Protein AF-A0AAD2FFK3-F1 (afdb_monomer_lite)

pLDDT: mean 84.32, std 14.43, range [41.66, 98.62]

Secondary structure (DSSP, 8-state):
--SSSHHHHHHHHHHHHHHHHHHHHHH-----------SS-EEEEEE--TT-TT-HHHHHHHHHHHHHSSTT-THHHHTTTEE----SSS--TTHHHHHHHHTTT-HHHHHHHHHHHHHHHHH-SSEEEEEEGGGG--STT-SS-SHHHHHHHHHHTT--GGGEEEEEEE-SS-HHHHHHHHHHH-TTS-HHHHHHHHHS-SS-TTHHHHHHHHHHHTT-HHHHHHHHHTTT-EEEEEEHHHHHHTT--HHHIIIIIIS---EETTEETTS---PPP------GGGTS-HHHHHHHHHHHHHHHHHHHHHHHHHHHHTSEEEET-SSTTTT--GGGHHHHHHHHT-HHHHHHHHHTTS-GGGGT-PPPTTPPPHHHHHT--S----TTSTTHHHHHHIIIIIHHHHHHHHHHHHHHHHHHHHHHHHHHHHHHHHHHHHHHHHHHHHHHHHHHHH--

Sequence (456 aa):
MTLLHHSRTSLACLLFLAVLIAVQIQTGVAEYSEAVQFDSKELIFFAGPHQADNSGVSDFFHHWIASGWRKGHPNLLALRYWRWPTPEDDYYGAEVFGELMKQHNNATLNKDIIVSIQNFWAEAENGVVIGSELFDQVGHNARYDALTPMNKIVSTLQQDDENVTVILNYRTPRIEQWMSIWNANDPNSTYTEFMCKSYHNPEDPDLKKVRISQLSASMNGLNAAYEFLRRGWNVKLIDLEGVHQTDRDVTHVIGCDILKGECEDGYIARHDKFRTPDEEVPDIGNDVGEDEARKVEELFRFRDCGYEELMKPFLESGQMEVMYKYSIWADCEPGRSEIYKNLANADETVYTALLSQVDCNSVGIEVHDGIITMDEALTMTGNINHNERKGGMLEGLFNNIVVPLVFMGAIAYAAFYLYKKRQNRALNSRAVAGRRSDLQAAAGSIQQTAMSRQMT

Organism: NCBI:txid2856

Radius of gyration: 34.22 Å; chains: 1; bounding box: 91×99×123 Å

Structure (mmCIF, N/CA/C/O backbone):
data_AF-A0AAD2FFK3-F1
#
_entry.id   AF-A0AAD2FFK3-F1
#
loop_
_atom_site.group_PDB
_atom_site.id
_atom_site.type_symbol
_atom_site.label_atom_id
_atom_site.label_alt_id
_atom_site.label_comp_id
_atom_site.label_asym_id
_atom_site.label_entity_id
_atom_site.label_seq_id
_atom_site.pdbx_PDB_ins_code
_atom_site.Cartn_x
_atom_site.Cartn_y
_atom_site.Cartn_z
_atom_site.occupancy
_atom_site.B_iso_or_equiv
_atom_site.auth_seq_id
_atom_site.auth_comp_id
_atom_site.auth_asym_id
_atom_site.auth_atom_id
_atom_site.pdbx_PDB_model_num
ATOM 1 N N . MET A 1 1 ? -59.441 -60.819 23.189 1.00 51.41 1 MET A N 1
ATOM 2 C CA . MET A 1 1 ? -58.235 -60.611 24.026 1.00 51.41 1 MET A CA 1
ATOM 3 C C . MET A 1 1 ? -57.061 -59.974 23.259 1.00 51.41 1 MET A C 1
ATOM 5 O O . MET A 1 1 ? -55.960 -59.925 23.781 1.00 51.41 1 MET A O 1
ATOM 9 N N . THR A 1 2 ? -57.288 -59.420 22.060 1.00 49.31 2 THR A N 1
ATOM 10 C CA . THR A 1 2 ? -56.251 -58.892 21.144 1.00 49.31 2 THR A CA 1
ATOM 11 C C . THR A 1 2 ? -56.293 -57.368 20.946 1.00 49.31 2 THR A C 1
ATOM 13 O O . THR A 1 2 ? -55.415 -56.815 20.300 1.00 49.31 2 THR A O 1
ATOM 16 N N . LEU A 1 3 ? -57.259 -56.662 21.545 1.00 44.81 3 LEU A N 1
ATOM 17 C CA . LEU A 1 3 ? -57.422 -55.202 21.406 1.00 44.81 3 LEU A CA 1
ATOM 18 C C . LEU A 1 3 ? -56.679 -54.369 22.469 1.00 44.81 3 LEU A C 1
ATOM 20 O O . LEU A 1 3 ? -56.626 -53.150 22.365 1.00 44.81 3 LEU A O 1
ATOM 24 N N . LEU A 1 4 ? -56.063 -55.007 23.469 1.00 46.75 4 LEU A N 1
ATOM 25 C CA . LEU A 1 4 ? -55.340 -54.318 24.550 1.00 46.75 4 LEU A CA 1
ATOM 26 C C . LEU A 1 4 ? -53.832 -54.147 24.291 1.00 46.75 4 LEU A C 1
ATOM 28 O O . LEU A 1 4 ? -53.170 -53.433 25.042 1.00 46.75 4 LEU A O 1
ATOM 32 N N . HIS A 1 5 ? -53.283 -54.742 23.223 1.00 50.38 5 HIS A N 1
ATOM 33 C CA . HIS A 1 5 ? -51.847 -54.645 22.926 1.00 50.38 5 HIS A CA 1
ATOM 34 C C . HIS A 1 5 ? -51.448 -53.451 22.045 1.00 50.38 5 HIS A C 1
ATOM 36 O O . HIS A 1 5 ? -50.311 -53.003 22.153 1.00 50.38 5 HIS A O 1
ATOM 42 N N . HIS A 1 6 ? -52.359 -52.867 21.255 1.00 51.16 6 HIS A N 1
ATOM 43 C CA . HIS A 1 6 ? -52.052 -51.680 20.436 1.00 51.16 6 HIS A CA 1
ATOM 44 C C . HIS A 1 6 ? -52.066 -50.353 21.209 1.00 51.16 6 HIS A C 1
ATOM 46 O O . HIS A 1 6 ? -51.388 -49.404 20.824 1.00 51.16 6 HIS A O 1
ATOM 52 N N . SER A 1 7 ? -52.776 -50.285 22.338 1.00 52.28 7 SER A N 1
ATOM 53 C CA . SER A 1 7 ? -52.830 -49.069 23.161 1.00 52.28 7 SER A CA 1
ATOM 54 C C . SER A 1 7 ? -51.499 -48.778 23.872 1.00 52.28 7 SER A C 1
ATOM 56 O O . SER A 1 7 ? -51.115 -47.618 24.015 1.00 52.28 7 SER A O 1
ATOM 58 N N . ARG A 1 8 ? -50.753 -49.817 24.272 1.00 53.72 8 ARG A N 1
ATOM 59 C CA . ARG A 1 8 ? -49.499 -49.649 25.026 1.00 53.72 8 ARG A CA 1
ATOM 60 C C . ARG A 1 8 ? -48.316 -49.221 24.157 1.00 53.72 8 ARG A C 1
ATOM 62 O O . ARG A 1 8 ? -47.472 -48.467 24.628 1.00 53.72 8 ARG A O 1
ATOM 69 N N . THR A 1 9 ? -48.278 -49.631 22.891 1.00 61.22 9 THR A N 1
ATOM 70 C CA . THR A 1 9 ? -47.238 -49.206 21.940 1.00 61.22 9 THR A CA 1
ATOM 71 C C . THR A 1 9 ? -47.413 -47.751 21.502 1.00 61.22 9 THR A C 1
ATOM 73 O O . THR A 1 9 ? -46.427 -47.033 21.371 1.00 61.22 9 THR A O 1
ATOM 76 N N . SER A 1 10 ? -48.655 -47.274 21.361 1.00 68.38 10 SER A N 1
ATOM 77 C CA . SER A 1 10 ? -48.921 -45.885 20.958 1.00 68.38 10 SER A CA 1
ATOM 78 C C . SER A 1 10 ? -48.515 -44.864 22.027 1.00 68.38 10 SER A C 1
ATOM 80 O O . SER A 1 10 ? -48.009 -43.796 21.692 1.00 68.38 10 SER A O 1
ATOM 82 N N . LEU A 1 11 ? -48.708 -45.188 23.310 1.00 75.00 11 LEU A N 1
ATOM 83 C CA . LEU A 1 11 ? -48.339 -44.292 24.410 1.00 75.00 11 LEU A CA 1
ATOM 84 C C . LEU A 1 11 ? -46.815 -44.207 24.590 1.00 75.00 11 LEU A C 1
ATOM 86 O O . LEU A 1 11 ? -46.287 -43.132 24.856 1.00 75.00 11 LEU A O 1
ATOM 90 N N . ALA A 1 12 ? -46.106 -45.324 24.394 1.00 75.75 12 ALA A N 1
ATOM 91 C CA . ALA A 1 12 ? -44.648 -45.365 24.460 1.00 75.75 12 ALA A CA 1
ATOM 92 C C . ALA A 1 12 ? -43.997 -44.529 23.344 1.00 75.75 12 ALA A C 1
ATOM 94 O O . ALA A 1 12 ? -43.064 -43.782 23.620 1.00 75.75 12 ALA A O 1
ATOM 95 N N . CYS A 1 13 ? -44.528 -44.576 22.114 1.00 77.81 13 CYS A N 1
ATOM 96 C CA . CYS A 1 13 ? -44.062 -43.714 21.021 1.00 77.81 13 CYS A CA 1
ATOM 97 C C . CYS A 1 13 ? -44.307 -42.225 21.295 1.00 77.81 13 CYS A C 1
ATOM 99 O O . CYS A 1 13 ? -43.422 -41.417 21.036 1.00 77.81 13 CYS A O 1
ATOM 101 N N . LEU A 1 14 ? -45.471 -41.856 21.842 1.00 81.88 14 LEU A N 1
ATOM 102 C CA . LEU A 1 14 ? -45.773 -40.460 22.181 1.00 81.88 14 LEU A CA 1
ATOM 103 C C . LEU A 1 14 ? -44.877 -39.930 23.305 1.00 81.88 14 LEU A C 1
ATOM 105 O O . LEU A 1 14 ? -44.404 -38.802 23.220 1.00 81.88 14 LEU A O 1
ATOM 109 N N . LEU A 1 15 ? -44.596 -40.748 24.324 1.00 82.31 15 LEU A N 1
ATOM 110 C CA . LEU A 1 15 ? -43.652 -40.401 25.388 1.00 82.31 15 LEU A CA 1
ATOM 111 C C . LEU A 1 15 ? -42.222 -40.271 24.859 1.00 82.31 15 LEU A C 1
ATOM 113 O O . LEU A 1 15 ? -41.530 -39.330 25.228 1.00 82.31 15 LEU A O 1
ATOM 117 N N . PHE A 1 16 ? -41.788 -41.162 23.967 1.00 81.56 16 PHE A N 1
ATOM 118 C CA . PHE A 1 16 ? -40.453 -41.088 23.374 1.00 81.56 16 PHE A CA 1
ATOM 119 C C . PHE A 1 16 ? -40.296 -39.861 22.466 1.00 81.56 16 PHE A C 1
ATOM 121 O O . PHE A 1 16 ? -39.276 -39.181 22.525 1.00 81.56 16 PHE A O 1
ATOM 128 N N . LEU A 1 17 ? -41.329 -39.523 21.686 1.00 83.00 17 LEU A N 1
ATOM 129 C CA . LEU A 1 17 ? -41.355 -38.311 20.866 1.00 83.00 17 LEU A CA 1
ATOM 130 C C . LEU A 1 17 ? -41.379 -37.045 21.734 1.00 83.00 17 LEU A C 1
ATOM 132 O O . LEU A 1 17 ? -40.650 -36.104 21.452 1.00 83.00 17 LEU A O 1
ATOM 136 N N . ALA A 1 18 ? -42.156 -37.030 22.820 1.00 83.31 18 ALA A N 1
ATOM 137 C CA . ALA A 1 18 ? -42.183 -35.913 23.762 1.00 83.31 18 ALA A CA 1
ATOM 138 C C . ALA A 1 18 ? -40.841 -35.734 24.487 1.00 83.31 18 ALA A C 1
ATOM 140 O O . ALA A 1 18 ? -40.410 -34.603 24.686 1.00 83.31 18 ALA A O 1
ATOM 141 N N . VAL A 1 19 ? -40.154 -36.828 24.834 1.00 83.19 19 VAL A N 1
ATOM 142 C CA . VAL A 1 19 ? -38.797 -36.786 25.398 1.00 83.19 19 VAL A CA 1
ATOM 143 C C . VAL A 1 19 ? -37.792 -36.299 24.357 1.00 83.19 19 VAL A C 1
ATOM 145 O O . VAL A 1 19 ? -36.965 -35.468 24.695 1.00 83.19 19 VAL A O 1
ATOM 148 N N . LEU A 1 20 ? -37.879 -36.725 23.094 1.00 78.81 20 LEU A N 1
ATOM 149 C CA . LEU A 1 20 ? -37.016 -36.213 22.021 1.00 78.81 20 LEU A CA 1
ATOM 150 C C . LEU A 1 20 ? -37.239 -34.721 21.754 1.00 78.81 20 LEU A C 1
ATOM 152 O O . LEU A 1 20 ? -36.269 -33.994 21.585 1.00 78.81 20 LEU A O 1
ATOM 156 N N . ILE A 1 21 ? -38.491 -34.256 21.769 1.00 78.12 21 ILE A N 1
ATOM 157 C CA . ILE A 1 21 ? -38.830 -32.834 21.632 1.00 78.12 21 ILE A CA 1
ATOM 158 C C . ILE A 1 21 ? -38.333 -32.052 22.853 1.00 78.12 21 ILE A C 1
ATOM 160 O O . ILE A 1 21 ? -37.732 -31.000 22.691 1.00 78.12 21 ILE A O 1
ATOM 164 N N . ALA A 1 22 ? -38.517 -32.564 24.073 1.00 75.06 22 ALA A N 1
ATOM 165 C CA . ALA A 1 22 ? -38.017 -31.918 25.286 1.00 75.06 22 ALA A CA 1
ATOM 166 C C . ALA A 1 22 ? -36.481 -31.882 25.331 1.00 75.06 22 ALA A C 1
ATOM 168 O O . ALA A 1 22 ? -35.915 -30.865 25.718 1.00 75.06 22 ALA A O 1
ATOM 169 N N . VAL A 1 23 ? -35.816 -32.949 24.875 1.00 72.31 23 VAL A N 1
ATOM 170 C CA . VAL A 1 23 ? -34.359 -32.996 24.718 1.00 72.31 23 VAL A CA 1
ATOM 171 C C . VAL A 1 23 ? -33.926 -32.016 23.637 1.00 72.31 23 VAL A C 1
ATOM 173 O O . VAL A 1 23 ? -33.025 -31.251 23.916 1.00 72.31 23 VAL A O 1
ATOM 176 N N . GLN A 1 24 ? -34.594 -31.921 22.482 1.00 68.50 24 GLN A N 1
ATOM 177 C CA . GLN A 1 24 ? -34.283 -30.896 21.474 1.00 68.50 24 GLN A CA 1
ATOM 178 C C . GLN A 1 24 ? -34.552 -29.465 21.954 1.00 68.50 24 GLN A C 1
ATOM 180 O O . GLN A 1 24 ? -33.840 -28.558 21.546 1.00 68.50 24 GLN A O 1
ATOM 185 N N . ILE A 1 25 ? -35.531 -29.244 22.834 1.00 66.19 25 ILE A N 1
ATOM 186 C CA . ILE A 1 25 ? -35.799 -27.928 23.437 1.00 66.19 25 ILE A CA 1
ATOM 187 C C . ILE A 1 25 ? -34.757 -27.598 24.520 1.00 66.19 25 ILE A C 1
ATOM 189 O O . ILE A 1 25 ? -34.387 -26.440 24.666 1.00 66.19 25 ILE A O 1
ATOM 193 N N . GLN A 1 26 ? -34.245 -28.593 25.254 1.00 58.91 26 GLN A N 1
ATOM 194 C CA . GLN A 1 26 ? -33.172 -28.410 26.244 1.00 58.91 26 GLN A CA 1
ATOM 195 C C . GLN A 1 26 ? -31.767 -28.383 25.624 1.00 58.91 26 GLN A C 1
ATOM 197 O O . GLN A 1 26 ? -30.882 -27.738 26.177 1.00 58.91 26 GLN A O 1
ATOM 202 N N . THR A 1 27 ? -31.557 -29.054 24.488 1.00 52.81 27 THR A N 1
ATOM 203 C CA . THR A 1 27 ? -30.334 -28.983 23.673 1.00 52.81 27 THR A CA 1
ATOM 204 C C . THR A 1 27 ? -30.413 -27.913 22.595 1.00 52.81 27 THR A C 1
ATOM 206 O O . THR A 1 27 ? -29.405 -27.639 21.955 1.00 52.81 27 THR A O 1
ATOM 209 N N . GLY A 1 28 ? -31.558 -27.240 22.451 1.00 46.94 28 GLY A N 1
ATOM 210 C CA . GLY A 1 28 ? -31.640 -25.840 22.043 1.00 46.94 28 GLY A CA 1
ATOM 211 C C . GLY A 1 28 ? -31.012 -24.980 23.134 1.00 46.94 28 GLY A C 1
ATOM 212 O O . GLY A 1 28 ? -31.640 -24.078 23.682 1.00 46.94 28 GLY A O 1
ATOM 213 N N . VAL A 1 29 ? -29.782 -25.344 23.503 1.00 49.53 29 VAL A N 1
ATOM 214 C CA . VAL A 1 29 ? -28.829 -24.513 24.198 1.00 49.53 29 VAL A CA 1
ATOM 215 C C . VAL A 1 29 ? -28.846 -23.257 23.358 1.00 49.53 29 VAL A C 1
ATOM 217 O O . VAL A 1 29 ? -28.442 -23.286 22.198 1.00 49.53 29 VAL A O 1
ATOM 220 N N . ALA A 1 30 ? -29.432 -22.191 23.900 1.00 48.09 30 ALA A N 1
ATOM 221 C CA . ALA A 1 30 ? -29.083 -20.866 23.450 1.00 48.09 30 ALA A CA 1
ATOM 222 C C . ALA A 1 30 ? -27.561 -20.892 23.444 1.00 48.09 30 ALA A C 1
ATOM 224 O O . ALA A 1 30 ? -26.966 -21.040 24.514 1.00 48.09 30 ALA A O 1
ATOM 225 N N . GLU A 1 31 ? -26.959 -20.922 22.255 1.00 50.81 31 GLU A N 1
ATOM 226 C CA . GLU A 1 31 ? -25.550 -20.639 22.091 1.00 50.81 31 GLU A CA 1
ATOM 227 C C . GLU A 1 31 ? -25.400 -19.271 22.734 1.00 50.81 31 GLU A C 1
ATOM 229 O O . GLU A 1 31 ? -25.742 -18.233 22.168 1.00 50.81 31 GLU A O 1
ATOM 234 N N . TYR A 1 32 ? -25.033 -19.289 24.012 1.00 47.50 32 TYR A N 1
ATOM 235 C CA . TYR A 1 32 ? -24.534 -18.132 24.697 1.00 47.50 32 TYR A CA 1
ATOM 236 C C . TYR A 1 32 ? -23.226 -17.889 23.976 1.00 47.50 32 TYR A C 1
ATOM 238 O O . TYR A 1 32 ? -22.202 -18.453 24.349 1.00 47.50 32 TYR A O 1
ATOM 246 N N . SER A 1 33 ? -23.309 -17.133 22.879 1.00 57.69 33 SER A N 1
ATOM 247 C CA . SER A 1 33 ? -22.176 -16.437 22.303 1.00 57.69 33 SER A CA 1
ATOM 248 C C . SER A 1 33 ? -21.477 -15.822 23.498 1.00 57.69 33 SER A C 1
ATOM 250 O O . SER A 1 33 ? -22.036 -14.922 24.136 1.00 57.69 33 SER A O 1
ATOM 252 N N . GLU A 1 34 ? -20.323 -16.374 23.873 1.00 64.94 34 GLU A N 1
ATOM 253 C CA . GLU A 1 34 ? -19.489 -15.759 24.891 1.00 64.94 34 GLU A CA 1
ATOM 254 C C . GLU A 1 34 ? -19.339 -14.300 24.472 1.00 64.94 34 GLU A C 1
ATOM 256 O O . GLU A 1 34 ? -19.076 -14.001 23.303 1.00 64.94 34 GLU A O 1
ATOM 261 N N . ALA A 1 35 ? -19.671 -13.386 25.385 1.00 69.00 35 ALA A N 1
ATOM 262 C CA . ALA A 1 35 ? -19.579 -11.972 25.083 1.00 69.00 35 ALA A CA 1
ATOM 263 C C . ALA A 1 35 ? -18.126 -11.701 24.693 1.00 69.00 35 ALA A C 1
ATOM 265 O O . ALA A 1 35 ? -17.232 -11.940 25.505 1.00 69.00 35 ALA A O 1
ATOM 266 N N . VAL A 1 36 ? -17.905 -11.257 23.454 1.00 77.06 36 VAL A N 1
ATOM 267 C CA . VAL A 1 36 ? -16.569 -10.916 22.969 1.00 77.06 36 VAL A CA 1
ATOM 268 C C . VAL A 1 36 ? -16.021 -9.836 23.898 1.00 77.06 36 VAL A C 1
ATOM 270 O O . VAL A 1 36 ? -16.585 -8.744 23.987 1.00 77.06 36 VAL A O 1
ATOM 273 N N . GLN A 1 37 ? -14.988 -10.180 24.665 1.00 76.69 37 GLN A N 1
ATOM 274 C CA . GLN A 1 37 ? -14.278 -9.239 25.521 1.00 76.69 37 GLN A CA 1
ATOM 275 C C . GLN A 1 37 ? -13.091 -8.690 24.741 1.00 76.69 37 GLN A C 1
ATOM 277 O O . GLN A 1 37 ? -12.311 -9.452 24.177 1.00 76.69 37 GLN A O 1
ATOM 282 N N . PHE A 1 38 ? -12.987 -7.366 24.717 1.00 85.06 38 PHE A N 1
ATOM 283 C CA . PHE A 1 38 ? -11.867 -6.646 24.131 1.00 85.06 38 PHE A CA 1
ATOM 284 C C . PHE A 1 38 ? -11.020 -6.072 25.265 1.00 85.06 38 PHE A C 1
ATOM 286 O O . PHE A 1 38 ? -11.562 -5.441 26.178 1.00 85.06 38 PHE A O 1
ATOM 293 N N . ASP A 1 39 ? -9.712 -6.320 25.227 1.00 87.25 39 ASP A N 1
ATOM 294 C CA . ASP A 1 39 ? -8.786 -5.905 26.288 1.00 87.25 39 ASP A CA 1
ATOM 295 C C . ASP A 1 39 ? -8.532 -4.386 26.270 1.00 87.25 39 ASP A C 1
ATOM 297 O O . ASP A 1 39 ? -8.396 -3.751 27.320 1.00 87.25 39 ASP A O 1
ATOM 301 N N . SER A 1 40 ? -8.514 -3.792 25.077 1.00 93.56 40 SER A N 1
ATOM 302 C CA . SER A 1 40 ? -8.303 -2.368 24.815 1.00 93.56 40 SER A CA 1
ATOM 303 C C . SER A 1 40 ? -9.084 -1.942 23.571 1.00 93.56 40 SER A C 1
ATOM 305 O O . SER A 1 40 ? -9.527 -2.783 22.789 1.00 93.56 40 SER A O 1
ATOM 307 N N . LYS A 1 41 ? -9.273 -0.626 23.395 1.00 96.38 41 LYS A N 1
ATOM 308 C CA . LYS A 1 41 ? -9.780 -0.120 22.121 1.00 96.38 41 LYS A CA 1
ATOM 309 C C . LYS A 1 41 ? -8.683 -0.161 21.065 1.00 96.38 41 LYS A C 1
ATOM 311 O O . LYS A 1 41 ? -7.540 0.152 21.378 1.00 96.38 41 LYS A O 1
ATOM 316 N N . GLU A 1 42 ? -9.055 -0.448 19.826 1.00 96.94 42 GLU A N 1
ATOM 317 C CA . GLU A 1 42 ? -8.120 -0.552 18.705 1.00 96.94 42 GLU A CA 1
ATOM 318 C C . GLU A 1 42 ? -8.425 0.484 17.614 1.00 96.94 42 GLU A C 1
ATOM 320 O O . GLU A 1 42 ? -9.585 0.757 17.277 1.00 96.94 42 GLU A O 1
ATOM 325 N N . LEU A 1 43 ? -7.370 1.066 17.045 1.00 97.56 43 LEU A N 1
ATOM 326 C CA . LEU A 1 43 ? -7.447 1.884 15.838 1.00 97.56 43 LEU A CA 1
ATOM 327 C C . LEU A 1 43 ? -6.960 1.063 14.646 1.00 97.56 43 LEU A C 1
ATOM 329 O O . LEU A 1 43 ? -5.783 0.712 14.570 1.00 97.56 43 LEU A O 1
ATOM 333 N N . ILE A 1 44 ? -7.854 0.816 13.691 1.00 96.50 44 ILE A N 1
ATOM 334 C CA . ILE A 1 44 ? -7.522 0.075 12.477 1.00 96.50 44 ILE A CA 1
ATOM 335 C C . ILE A 1 44 ? -7.431 1.017 11.282 1.00 96.50 44 ILE A C 1
ATOM 337 O O . ILE A 1 44 ? -8.389 1.723 10.956 1.00 96.50 44 ILE A O 1
ATOM 341 N N . PHE A 1 45 ? -6.302 0.957 10.583 1.00 95.38 45 PHE A N 1
ATOM 342 C CA . PHE A 1 45 ? -6.125 1.563 9.272 1.00 95.38 45 PHE A CA 1
ATOM 343 C C . PHE A 1 45 ? -6.189 0.503 8.178 1.00 95.38 45 PHE A C 1
ATOM 345 O O . PHE A 1 45 ? -5.437 -0.463 8.207 1.00 95.38 45 PHE A O 1
ATOM 352 N N . PHE A 1 46 ? -7.031 0.707 7.172 1.00 92.44 46 PHE A N 1
ATOM 353 C CA . PHE A 1 46 ? -6.976 -0.067 5.935 1.00 92.44 46 PHE A CA 1
ATOM 354 C C . PHE A 1 46 ? -6.199 0.703 4.886 1.00 92.44 46 PHE A C 1
ATOM 356 O O . PHE A 1 46 ? -6.634 1.773 4.451 1.00 92.44 46 PHE A O 1
ATOM 363 N N . ALA A 1 47 ? -5.051 0.153 4.508 1.00 91.56 47 ALA A N 1
ATOM 364 C CA . ALA A 1 47 ? -4.154 0.752 3.546 1.00 91.56 47 ALA A CA 1
ATOM 365 C C . ALA A 1 47 ? -4.193 -0.003 2.215 1.00 91.56 47 ALA A C 1
ATOM 367 O O . ALA A 1 47 ? -3.898 -1.194 2.137 1.00 91.56 47 ALA A O 1
ATOM 368 N N . GLY A 1 48 ? -4.520 0.744 1.163 1.00 70.62 48 GLY A N 1
ATOM 369 C CA . GLY A 1 48 ? -4.242 0.370 -0.214 1.00 70.62 48 GLY A CA 1
ATOM 370 C C . GLY A 1 48 ? -5.048 -0.790 -0.810 1.00 70.62 48 GLY A C 1
ATOM 371 O O . GLY A 1 48 ? -6.007 -1.286 -0.213 1.00 70.62 48 GLY A O 1
ATOM 372 N N . PRO A 1 49 ? -4.601 -1.250 -1.992 1.00 70.62 49 PRO A N 1
ATOM 373 C CA . PRO A 1 49 ? -3.694 -0.527 -2.894 1.00 70.62 49 PRO A CA 1
ATOM 374 C C . PRO A 1 49 ? -4.399 0.635 -3.619 1.00 70.62 49 PRO A C 1
ATOM 376 O O . PRO A 1 49 ? -5.521 0.472 -4.093 1.00 70.62 49 PRO A O 1
ATOM 379 N N . HIS A 1 50 ? -3.746 1.796 -3.743 1.00 75.06 50 HIS A N 1
ATOM 380 C CA . HIS A 1 50 ? -4.293 2.914 -4.521 1.00 75.06 50 HIS A CA 1
ATOM 381 C C . HIS A 1 50 ? -4.310 2.615 -6.019 1.00 75.06 50 HIS A C 1
ATOM 383 O O . HIS A 1 50 ? -3.342 2.062 -6.554 1.00 75.06 50 HIS A O 1
ATOM 389 N N . GLN A 1 51 ? -5.377 3.060 -6.697 1.00 68.50 51 GLN A N 1
ATOM 390 C CA . GLN A 1 51 ? -5.552 2.943 -8.155 1.00 68.50 51 GLN A CA 1
ATOM 391 C C . GLN A 1 51 ? -5.524 1.503 -8.688 1.00 68.50 51 GLN A C 1
ATOM 393 O O . GLN A 1 51 ? -5.219 1.270 -9.857 1.00 68.50 51 GLN A O 1
ATOM 398 N N . ALA A 1 52 ? -5.832 0.533 -7.833 1.00 61.09 52 ALA A N 1
ATOM 399 C CA . ALA A 1 52 ? -6.286 -0.767 -8.281 1.00 61.09 52 ALA A CA 1
ATOM 400 C C . ALA A 1 52 ? -7.806 -0.746 -8.132 1.00 61.09 52 ALA A C 1
ATOM 402 O O . ALA A 1 52 ? -8.305 -0.963 -7.026 1.00 61.09 52 ALA A O 1
ATOM 403 N N . ASP A 1 53 ? -8.515 -0.473 -9.229 1.00 51.22 53 ASP A N 1
ATOM 404 C CA . ASP A 1 53 ? -9.988 -0.399 -9.288 1.00 51.22 53 ASP A CA 1
ATOM 405 C C . ASP A 1 53 ? -10.682 -1.676 -8.749 1.00 51.22 53 ASP A C 1
ATOM 407 O O . ASP A 1 53 ? -11.879 -1.685 -8.506 1.00 51.22 53 ASP A O 1
ATOM 411 N N . ASN A 1 54 ? -9.914 -2.730 -8.457 1.00 57.41 54 ASN A N 1
ATOM 412 C CA . ASN A 1 54 ? -10.388 -4.085 -8.219 1.00 57.41 54 ASN A CA 1
ATOM 413 C C . ASN A 1 54 ? -10.063 -4.607 -6.807 1.00 57.41 54 ASN A C 1
ATOM 415 O O . ASN A 1 54 ? -10.002 -5.822 -6.598 1.00 57.41 54 ASN A O 1
ATOM 419 N N . SER A 1 55 ? -9.757 -3.747 -5.827 1.00 59.72 55 SER A N 1
ATOM 420 C CA . SER A 1 55 ? -9.656 -4.245 -4.450 1.00 59.72 55 SER A CA 1
ATOM 421 C C . SER A 1 55 ? -11.063 -4.342 -3.856 1.00 59.72 55 SER A C 1
ATOM 423 O O . SER A 1 55 ? -11.681 -3.328 -3.541 1.00 59.72 55 SER A O 1
ATOM 425 N N . GLY A 1 56 ? -11.558 -5.566 -3.628 1.00 63.00 56 GLY A N 1
ATOM 426 C CA . GLY A 1 56 ? -12.847 -5.805 -2.949 1.00 63.00 56 GLY A CA 1
ATOM 427 C C . GLY A 1 56 ? -12.962 -5.141 -1.569 1.00 63.00 56 GLY A C 1
ATOM 428 O O . GLY A 1 56 ? -14.034 -5.064 -0.982 1.00 63.00 56 GLY A O 1
ATOM 429 N N . VAL A 1 57 ? -11.857 -4.599 -1.056 1.00 67.69 57 VAL A N 1
ATOM 430 C CA . VAL A 1 57 ? -11.777 -3.779 0.149 1.00 67.69 57 VAL A CA 1
ATOM 431 C C . VAL A 1 57 ? -12.348 -2.369 -0.045 1.00 67.69 57 VAL A C 1
ATOM 433 O O . VAL A 1 57 ? -13.057 -1.898 0.843 1.00 67.69 57 VAL A O 1
ATOM 436 N N . SER A 1 58 ? -12.110 -1.697 -1.178 1.00 68.75 58 SER A N 1
ATOM 437 C CA . SER A 1 58 ? -12.749 -0.397 -1.454 1.00 68.75 58 SER A CA 1
ATOM 438 C C . SER A 1 58 ? -14.260 -0.575 -1.603 1.00 68.75 58 SER A C 1
ATOM 440 O O . SER A 1 58 ? -15.032 0.148 -0.969 1.00 68.75 58 SER A O 1
ATOM 442 N N . ASP A 1 59 ? -14.689 -1.615 -2.320 1.00 70.44 59 ASP A N 1
ATOM 443 C CA . ASP A 1 59 ? -16.102 -1.980 -2.454 1.00 70.44 59 ASP A CA 1
ATOM 444 C C . ASP A 1 59 ? -16.742 -2.365 -1.127 1.00 70.44 59 ASP A C 1
ATOM 446 O O . ASP A 1 59 ? -17.863 -1.934 -0.843 1.00 70.44 59 ASP A O 1
ATOM 450 N N . PHE A 1 60 ? -16.034 -3.128 -0.291 1.00 72.81 60 PHE A N 1
ATOM 451 C CA . PHE A 1 60 ? -16.460 -3.435 1.069 1.00 72.81 60 PHE A CA 1
ATOM 452 C C . PHE A 1 60 ? -16.743 -2.161 1.851 1.00 72.81 60 PHE A C 1
ATOM 454 O O . PHE A 1 60 ? -17.817 -2.029 2.435 1.00 72.81 60 PHE A O 1
ATOM 461 N N . PHE A 1 61 ? -15.810 -1.204 1.842 1.00 69.56 61 PHE A N 1
ATOM 462 C CA . PHE A 1 61 ? -16.007 0.063 2.533 1.00 69.56 61 PHE A CA 1
ATOM 463 C C . PHE A 1 61 ? -17.160 0.850 1.943 1.00 69.56 61 PHE A C 1
ATOM 465 O O . PHE A 1 61 ? -18.010 1.309 2.699 1.00 69.56 61 PHE A O 1
ATOM 472 N N . HIS A 1 62 ? -17.239 0.981 0.624 1.00 69.69 62 HIS A N 1
ATOM 473 C CA . HIS A 1 62 ? -18.313 1.729 -0.016 1.00 69.69 62 HIS A CA 1
ATOM 474 C C . HIS A 1 62 ? -19.682 1.133 0.308 1.00 69.69 62 HIS A C 1
ATOM 476 O O . HIS A 1 62 ? -20.552 1.850 0.805 1.00 69.69 62 HIS A O 1
ATOM 482 N N . HIS A 1 63 ? -19.864 -0.175 0.131 1.00 68.00 63 HIS A N 1
ATOM 483 C CA . HIS A 1 63 ? -21.126 -0.844 0.435 1.00 68.00 63 HIS A CA 1
ATOM 484 C C . HIS A 1 63 ? -21.440 -0.797 1.928 1.00 68.00 63 HIS A C 1
ATOM 486 O O . HIS A 1 63 ? -22.556 -0.443 2.321 1.00 68.00 63 HIS A O 1
ATOM 492 N N . TRP A 1 64 ? -20.472 -1.113 2.785 1.00 69.44 64 TRP A N 1
ATOM 493 C CA . TRP A 1 64 ? -20.716 -1.208 4.217 1.00 69.44 64 TRP A CA 1
ATOM 494 C C . TRP A 1 64 ? -20.923 0.157 4.871 1.00 69.44 64 TRP A C 1
ATOM 496 O O . TRP A 1 64 ? -21.849 0.308 5.665 1.00 69.44 64 TRP A O 1
ATOM 506 N N . ILE A 1 65 ? -20.129 1.171 4.516 1.00 66.62 65 ILE A N 1
ATOM 507 C CA . ILE A 1 65 ? -20.280 2.540 5.031 1.00 66.62 65 ILE A CA 1
ATOM 508 C C . ILE A 1 65 ? -21.600 3.140 4.535 1.00 66.62 65 ILE A C 1
ATOM 510 O O . ILE A 1 65 ? -22.370 3.656 5.349 1.00 66.62 65 ILE A O 1
ATOM 514 N N . ALA A 1 66 ? -21.919 3.008 3.239 1.00 63.72 66 ALA A N 1
ATOM 515 C CA . ALA A 1 66 ? -23.157 3.550 2.671 1.00 63.72 66 ALA A CA 1
ATOM 516 C C . ALA A 1 66 ? -24.419 2.916 3.282 1.00 63.72 66 ALA A C 1
ATOM 518 O O . ALA A 1 66 ? -25.434 3.598 3.467 1.00 63.72 66 ALA A O 1
ATOM 519 N N . SER A 1 67 ? -24.351 1.631 3.641 1.00 62.56 67 SER A N 1
ATOM 520 C CA . SER A 1 67 ? -25.467 0.884 4.238 1.00 62.56 67 SER A CA 1
ATOM 521 C C . SER A 1 67 ? -25.524 1.012 5.766 1.00 62.56 67 SER A C 1
ATOM 523 O O . SER A 1 67 ? -26.600 1.001 6.365 1.00 62.56 67 SER A O 1
ATOM 525 N N . GLY A 1 68 ? -24.365 1.115 6.417 1.00 53.88 68 GLY A N 1
ATOM 526 C CA . GLY A 1 68 ? -24.180 0.826 7.838 1.00 53.88 68 GLY A CA 1
ATOM 527 C C . GLY A 1 68 ? -24.392 2.006 8.779 1.00 53.88 68 GLY A C 1
ATOM 528 O O . GLY A 1 68 ? -24.804 1.805 9.907 1.00 53.88 68 GLY A O 1
ATOM 529 N N . TRP A 1 69 ? -24.197 3.251 8.362 1.00 56.44 69 TRP A N 1
ATOM 530 C CA . TRP A 1 69 ? -24.346 4.420 9.246 1.00 56.44 69 TRP A CA 1
ATOM 531 C C . TRP A 1 69 ? -25.755 4.654 9.831 1.00 56.44 69 TRP A C 1
ATOM 533 O O . TRP A 1 69 ? -25.902 5.315 10.864 1.00 56.44 69 TRP A O 1
ATOM 543 N N . ARG A 1 70 ? -26.821 4.097 9.238 1.00 60.41 70 ARG A N 1
ATOM 544 C CA . ARG A 1 70 ? -28.182 4.267 9.771 1.00 60.41 70 ARG A CA 1
ATOM 545 C C . ARG A 1 70 ? -28.418 3.337 10.960 1.00 60.41 70 ARG A C 1
ATOM 547 O O . ARG A 1 70 ? -28.475 2.116 10.821 1.00 60.41 70 ARG A O 1
ATOM 554 N N . LYS A 1 71 ? -28.621 3.934 12.139 1.00 57.78 71 LYS A N 1
ATOM 555 C CA . LYS A 1 71 ? -28.961 3.239 13.391 1.00 57.78 71 LYS A CA 1
ATOM 556 C C . LYS A 1 71 ? -30.069 2.198 13.151 1.00 57.78 71 LYS A C 1
ATOM 558 O O . LYS A 1 71 ? -31.177 2.558 12.759 1.00 57.78 71 LYS A O 1
ATOM 563 N N . GLY A 1 72 ? -29.764 0.922 13.397 1.00 58.66 72 GLY A N 1
ATOM 564 C CA . GLY A 1 72 ? -30.694 -0.200 13.210 1.00 58.66 72 GLY A CA 1
ATOM 565 C C . GLY A 1 72 ? -30.549 -0.980 11.898 1.00 58.66 72 GLY A C 1
ATOM 566 O O . GLY A 1 72 ? -31.316 -1.920 11.693 1.00 58.66 72 GLY A O 1
ATOM 567 N N . HIS A 1 73 ? -29.587 -0.646 11.029 1.00 66.81 73 HIS A N 1
ATOM 568 C CA . HIS A 1 73 ? -29.301 -1.468 9.853 1.00 66.81 73 HIS A CA 1
ATOM 569 C C . HIS A 1 73 ? -28.800 -2.868 10.274 1.00 66.81 73 HIS A C 1
ATOM 571 O O . HIS A 1 73 ? -27.923 -2.945 11.136 1.00 66.81 73 HIS A O 1
ATOM 577 N N . PRO A 1 74 ? -29.302 -3.975 9.689 1.00 64.88 74 PRO A N 1
ATOM 578 C CA . PRO A 1 74 ? -28.891 -5.338 10.047 1.00 64.88 74 PRO A CA 1
ATOM 579 C C . PRO A 1 74 ? -27.375 -5.558 10.005 1.00 64.88 74 PRO A C 1
ATOM 581 O O . PRO A 1 74 ? -26.835 -6.188 10.910 1.00 64.88 74 PRO A O 1
ATOM 584 N N . ASN A 1 75 ? -26.700 -4.959 9.019 1.00 63.75 75 ASN A N 1
ATOM 585 C CA . ASN A 1 75 ? -25.242 -5.004 8.862 1.00 63.75 75 ASN A CA 1
ATOM 586 C C . ASN A 1 75 ? -24.504 -4.490 10.111 1.00 63.75 75 ASN A C 1
ATOM 588 O O . ASN A 1 75 ? -23.539 -5.105 10.550 1.00 63.75 75 ASN A O 1
ATOM 592 N N . LEU A 1 76 ? -25.005 -3.444 10.785 1.00 66.75 76 LEU A N 1
ATOM 593 C CA . LEU A 1 76 ? -24.376 -2.945 12.014 1.00 66.75 76 LEU A CA 1
ATOM 594 C C . LEU A 1 76 ? -24.318 -3.980 13.130 1.00 66.75 76 LEU A C 1
ATOM 596 O O . LEU A 1 76 ? -23.504 -3.815 14.024 1.00 66.75 76 LEU A O 1
ATOM 600 N N . LEU A 1 77 ? -25.176 -5.001 13.138 1.00 76.94 77 LEU A N 1
ATOM 601 C CA . LEU A 1 77 ? -25.173 -5.974 14.228 1.00 76.94 77 LEU A CA 1
ATOM 602 C C . LEU A 1 77 ? -23.960 -6.897 14.165 1.00 76.94 77 LEU A C 1
ATOM 604 O O . LEU A 1 77 ? -23.421 -7.219 15.223 1.00 76.94 77 LEU A O 1
ATOM 608 N N . ALA A 1 78 ? -23.504 -7.246 12.959 1.00 83.50 78 ALA A N 1
ATOM 609 C CA . ALA A 1 78 ? -22.369 -8.140 12.783 1.00 83.50 78 ALA A CA 1
ATOM 610 C C . ALA A 1 78 ? -21.045 -7.481 13.181 1.00 83.50 78 ALA A C 1
ATOM 612 O O . ALA A 1 78 ? -20.217 -8.122 13.812 1.00 83.50 78 ALA A O 1
ATOM 613 N N . LEU A 1 79 ? -20.875 -6.186 12.896 1.00 86.31 79 LEU A N 1
ATOM 614 C CA . LEU A 1 79 ? -19.687 -5.405 13.273 1.00 86.31 79 LEU A CA 1
ATOM 615 C C . LEU A 1 79 ? -20.001 -4.347 14.343 1.00 86.31 79 LEU A C 1
ATOM 617 O O . LEU A 1 79 ? -19.392 -3.281 14.359 1.00 86.31 79 LEU A O 1
ATOM 621 N N . ARG A 1 80 ? -20.951 -4.623 15.252 1.00 85.88 80 ARG A N 1
ATOM 622 C CA . ARG A 1 80 ? -21.509 -3.620 16.192 1.00 85.88 80 ARG A CA 1
ATOM 623 C C . ARG A 1 80 ? -20.496 -2.945 17.106 1.00 85.88 80 ARG A C 1
ATOM 625 O O . ARG A 1 80 ? -20.752 -1.844 17.589 1.00 85.88 80 ARG A O 1
ATOM 632 N N . TYR A 1 81 ? -19.377 -3.616 17.345 1.00 89.25 81 TYR A N 1
ATOM 633 C CA . TYR A 1 81 ? -18.314 -3.146 18.220 1.00 89.25 81 TYR A CA 1
ATOM 634 C C . TYR A 1 81 ? -17.386 -2.135 17.538 1.00 89.25 81 TYR A C 1
ATOM 636 O O . TYR A 1 81 ? -16.659 -1.409 18.218 1.00 89.25 81 TYR A O 1
ATOM 644 N N . TRP A 1 82 ? -17.450 -2.048 16.210 1.00 91.00 82 TRP A N 1
ATOM 645 C CA . TRP A 1 82 ? -16.627 -1.172 15.393 1.00 91.00 82 TRP A CA 1
ATOM 646 C C . TRP A 1 82 ? -17.415 0.027 14.883 1.00 91.00 82 TRP A C 1
ATOM 648 O O . TRP A 1 82 ? -18.624 -0.032 14.633 1.00 91.00 82 TRP A O 1
ATOM 658 N N . ARG A 1 83 ? -16.710 1.140 14.707 1.00 89.00 83 ARG A N 1
ATOM 659 C CA . ARG A 1 83 ? -17.253 2.373 14.144 1.00 89.00 83 ARG A CA 1
ATOM 660 C C . ARG A 1 83 ? -16.452 2.806 12.925 1.00 89.00 83 ARG A C 1
ATOM 662 O O . ARG A 1 83 ? -15.228 2.768 12.942 1.00 89.00 83 ARG A O 1
ATOM 669 N N . TRP A 1 84 ? -17.158 3.272 11.902 1.00 86.94 84 TRP A N 1
ATOM 670 C CA . TRP A 1 84 ? -16.566 3.922 10.738 1.00 86.94 84 TRP A CA 1
ATOM 671 C C . TRP A 1 84 ? -16.892 5.400 10.793 1.00 86.94 84 TRP A C 1
ATOM 673 O O . TRP A 1 84 ? -18.072 5.746 10.702 1.00 86.94 84 TRP A O 1
ATOM 683 N N . PRO A 1 85 ? -15.889 6.269 10.961 1.00 87.06 85 PRO A N 1
ATOM 684 C CA . PRO A 1 85 ? -16.151 7.688 10.975 1.00 87.06 85 PRO A CA 1
ATOM 685 C C . PRO A 1 85 ? -16.652 8.164 9.611 1.00 87.06 85 PRO A C 1
ATOM 687 O O . PRO A 1 85 ? -16.055 7.875 8.578 1.00 87.06 85 PRO A O 1
ATOM 690 N N . THR A 1 86 ? -17.754 8.907 9.619 1.00 81.69 86 THR A N 1
ATOM 691 C CA . THR A 1 86 ? -18.307 9.582 8.441 1.00 81.69 86 THR A CA 1
ATOM 692 C C . THR A 1 86 ? -18.466 11.063 8.782 1.00 81.69 86 THR A C 1
ATOM 694 O O . THR A 1 86 ? -19.189 11.381 9.733 1.00 81.69 86 THR A O 1
ATOM 697 N N . PRO A 1 87 ? -17.775 11.992 8.107 1.00 77.81 87 PRO A N 1
ATOM 698 C CA . PRO A 1 87 ? -18.054 13.418 8.271 1.00 77.81 87 PRO A CA 1
ATOM 699 C C . PRO A 1 87 ? -19.493 13.739 7.817 1.00 77.81 87 PRO A C 1
ATOM 701 O O . PRO A 1 87 ? -20.047 13.031 6.985 1.00 77.81 87 PRO A O 1
ATOM 704 N N . GLU A 1 88 ? -20.124 14.754 8.418 1.00 68.06 88 GLU A N 1
ATOM 705 C CA . GLU A 1 88 ? -21.584 14.999 8.345 1.00 68.06 88 GLU A CA 1
ATOM 706 C C . GLU A 1 88 ? -22.113 15.522 6.987 1.00 68.06 88 GLU A C 1
ATOM 708 O O . GLU A 1 88 ? -23.321 15.691 6.839 1.00 68.06 88 GLU A O 1
ATOM 713 N N . ASP A 1 89 ? -21.256 15.703 5.980 1.00 61.00 89 ASP A N 1
ATOM 714 C CA . ASP A 1 89 ? -21.618 16.181 4.637 1.00 61.00 89 ASP A CA 1
ATOM 715 C C . ASP A 1 89 ? -21.354 15.087 3.585 1.00 61.00 89 ASP A C 1
ATOM 717 O O . ASP A 1 89 ? -20.475 14.267 3.829 1.00 61.00 89 ASP A O 1
ATOM 721 N N . ASP A 1 90 ? -22.089 15.103 2.453 1.00 59.62 90 ASP A N 1
ATOM 722 C CA . ASP A 1 90 ? -22.223 14.157 1.301 1.00 59.62 90 ASP A CA 1
ATOM 723 C C . ASP A 1 90 ? -20.942 13.511 0.684 1.00 59.62 90 ASP A C 1
ATOM 725 O O . ASP A 1 90 ? -20.912 13.120 -0.485 1.00 59.62 90 ASP A O 1
ATOM 729 N N . TYR A 1 91 ? -19.857 13.373 1.430 1.00 58.59 91 TYR A N 1
ATOM 730 C CA . TYR A 1 91 ? -18.644 12.679 1.044 1.00 58.59 91 TYR A CA 1
ATOM 731 C C . TYR A 1 91 ? -18.833 11.164 1.175 1.00 58.59 91 TYR A C 1
ATOM 733 O O . TYR A 1 91 ? -19.133 10.638 2.250 1.00 58.59 91 TYR A O 1
ATOM 741 N N . TYR A 1 92 ? -18.604 10.447 0.074 1.00 61.25 92 TYR A N 1
ATOM 742 C CA . TYR A 1 92 ? -18.503 8.991 0.066 1.00 61.25 92 TYR A CA 1
ATOM 743 C C . TYR A 1 92 ? -17.331 8.568 0.976 1.00 61.25 92 TYR A C 1
ATOM 745 O O . TYR A 1 92 ? -16.179 8.950 0.771 1.00 61.25 92 TYR A O 1
ATOM 753 N N . GLY A 1 93 ? -17.646 7.854 2.061 1.00 62.34 93 GLY A N 1
ATOM 754 C CA . GLY A 1 93 ? -16.844 7.837 3.292 1.00 62.34 93 GLY A CA 1
ATOM 755 C C . GLY A 1 93 ? -15.400 7.319 3.219 1.00 62.34 93 GLY A C 1
ATOM 756 O O . GLY A 1 93 ? -14.622 7.669 4.098 1.00 62.34 93 GLY A O 1
ATOM 757 N N . ALA A 1 94 ? -14.997 6.536 2.214 1.00 64.81 94 ALA A N 1
ATOM 758 C CA . ALA A 1 94 ? -13.603 6.080 2.081 1.00 64.81 94 ALA A CA 1
ATOM 759 C C . ALA A 1 94 ? -12.694 7.130 1.410 1.00 64.81 94 ALA A C 1
ATOM 761 O O . ALA A 1 94 ? -11.516 7.271 1.753 1.00 64.81 94 ALA A O 1
ATOM 762 N N . GLU A 1 95 ? -13.246 7.927 0.492 1.00 76.38 95 GLU A N 1
ATOM 763 C CA . GLU A 1 95 ? -12.494 8.965 -0.220 1.00 76.38 95 GLU A CA 1
ATOM 764 C C . GLU A 1 95 ? -12.106 10.120 0.705 1.00 76.38 95 GLU A C 1
ATOM 766 O O . GLU A 1 95 ? -11.050 10.736 0.535 1.00 76.38 95 GLU A O 1
ATOM 771 N N . VAL A 1 96 ? -12.929 10.389 1.724 1.00 83.62 96 VAL A N 1
ATOM 772 C CA . VAL A 1 96 ? -12.763 11.565 2.582 1.00 83.62 96 VAL A CA 1
ATOM 773 C C . VAL A 1 96 ? -11.461 11.541 3.375 1.00 83.62 96 VAL A C 1
ATOM 775 O O . VAL A 1 96 ? -10.828 12.577 3.564 1.00 83.62 96 VAL A O 1
ATOM 778 N N . PHE A 1 97 ? -10.996 10.360 3.785 1.00 87.69 97 PHE A N 1
ATOM 779 C CA . PHE A 1 97 ? -9.711 10.232 4.470 1.00 87.69 97 PHE A CA 1
ATOM 780 C C . PHE A 1 97 ? -8.536 10.431 3.511 1.00 87.69 97 PHE A C 1
ATOM 782 O O . PHE A 1 97 ? -7.493 10.933 3.927 1.00 87.69 97 PHE A O 1
ATOM 789 N N . GLY A 1 98 ? -8.735 10.144 2.220 1.00 89.12 98 GLY A N 1
ATOM 790 C CA . GLY A 1 98 ? -7.802 10.475 1.144 1.00 89.12 98 GLY A CA 1
ATOM 791 C C . GLY A 1 98 ? -7.497 11.973 1.068 1.00 89.12 98 GLY A C 1
ATOM 792 O O . GLY A 1 98 ? -6.370 12.385 0.772 1.00 89.12 98 GLY A O 1
ATOM 793 N N . GLU A 1 99 ? -8.483 12.805 1.400 1.00 91.62 99 GLU A N 1
ATOM 794 C CA . GLU A 1 99 ? -8.346 14.260 1.379 1.00 91.62 99 GLU A CA 1
ATOM 795 C C . GLU A 1 99 ? -7.406 14.795 2.466 1.00 91.62 99 GLU A C 1
ATOM 797 O O . GLU A 1 99 ? -6.809 15.853 2.268 1.00 91.62 99 GLU A O 1
ATOM 802 N N . LEU A 1 100 ? -7.161 14.047 3.551 1.00 92.38 100 LEU A N 1
ATOM 803 C CA . LEU A 1 100 ? -6.133 14.416 4.536 1.00 92.38 100 LEU A CA 1
ATOM 804 C C . LEU A 1 100 ? -4.732 14.476 3.905 1.00 92.38 100 LEU A C 1
ATOM 806 O O . LEU A 1 100 ? -3.907 15.297 4.313 1.00 92.38 100 LEU A O 1
ATOM 810 N N . MET A 1 101 ? -4.471 13.633 2.902 1.00 93.19 101 MET A N 1
ATOM 811 C CA . MET A 1 101 ? -3.204 13.590 2.170 1.00 93.19 101 MET A CA 1
ATOM 812 C C . MET A 1 101 ? -3.201 14.601 1.017 1.00 93.19 101 MET A C 1
ATOM 814 O O . MET A 1 101 ? -2.265 15.397 0.883 1.00 93.19 101 MET A O 1
ATOM 818 N N . LYS A 1 102 ? -4.262 14.614 0.199 1.00 92.75 102 LYS A N 1
ATOM 819 C CA . LYS A 1 102 ? -4.359 15.497 -0.979 1.00 92.75 102 LYS A CA 1
ATOM 820 C C . LYS A 1 102 ? -4.456 16.975 -0.591 1.00 92.75 102 LYS A C 1
ATOM 822 O O . LYS A 1 102 ? -3.793 17.817 -1.195 1.00 92.75 102 LYS A O 1
ATOM 827 N N . GLN A 1 103 ? -5.245 17.290 0.434 1.00 92.12 103 GLN A N 1
ATOM 828 C CA . GLN A 1 103 ? -5.542 18.645 0.903 1.00 92.12 103 GLN A CA 1
ATOM 829 C C . GLN A 1 103 ? -4.984 18.901 2.310 1.00 92.12 103 GLN A C 1
ATOM 831 O O . GLN A 1 103 ? -5.632 19.526 3.148 1.00 92.12 103 GLN A O 1
ATOM 836 N N . HIS A 1 104 ? -3.741 18.493 2.576 1.00 90.12 104 HIS A N 1
ATOM 837 C CA . HIS A 1 104 ? -3.091 18.669 3.886 1.00 90.12 104 HIS A CA 1
ATOM 838 C C . HIS A 1 104 ? -3.105 20.124 4.421 1.00 90.12 104 HIS A C 1
ATOM 840 O O . HIS A 1 104 ? -3.057 20.336 5.633 1.00 90.12 104 HIS A O 1
ATOM 846 N N . ASN A 1 105 ? -3.235 21.129 3.544 1.00 92.31 105 ASN A N 1
ATOM 847 C CA . ASN A 1 105 ? -3.333 22.549 3.913 1.00 92.31 105 ASN A CA 1
ATOM 848 C C . ASN A 1 105 ? -4.765 23.039 4.215 1.00 92.31 105 ASN A C 1
ATOM 850 O O . ASN A 1 105 ? -4.934 24.155 4.712 1.00 92.31 105 ASN A O 1
ATOM 854 N N . ASN A 1 106 ? -5.802 22.244 3.941 1.00 93.81 106 ASN A N 1
ATOM 855 C CA . ASN A 1 106 ? -7.192 22.597 4.224 1.00 93.81 106 ASN A CA 1
ATOM 856 C C . ASN A 1 106 ? -7.513 22.338 5.706 1.00 93.81 106 ASN A C 1
ATOM 858 O O . ASN A 1 106 ? -8.016 21.285 6.095 1.00 93.81 106 ASN A O 1
ATOM 862 N N . ALA A 1 107 ? -7.183 23.312 6.557 1.00 94.38 107 ALA A N 1
ATOM 863 C CA . ALA A 1 107 ? -7.322 23.185 8.007 1.00 94.38 107 ALA A CA 1
ATOM 864 C C . ALA A 1 107 ? -8.765 22.921 8.472 1.00 94.38 107 ALA A C 1
ATOM 866 O O . ALA A 1 107 ? -8.945 22.238 9.479 1.00 94.38 107 ALA A O 1
ATOM 867 N N . THR A 1 108 ? -9.767 23.447 7.759 1.00 92.81 108 THR A N 1
ATOM 868 C CA . THR A 1 108 ? -11.190 23.248 8.077 1.00 92.81 108 THR A CA 1
ATOM 869 C C . THR A 1 108 ? -11.590 21.800 7.826 1.00 92.81 108 THR A C 1
ATOM 871 O O . THR A 1 108 ? -11.951 21.112 8.774 1.00 92.81 108 THR A O 1
ATOM 874 N N . LEU A 1 109 ? -11.379 21.300 6.604 1.00 90.44 109 LEU A N 1
ATOM 875 C CA . LEU A 1 109 ? -11.674 19.908 6.249 1.00 90.44 109 LEU A CA 1
ATOM 876 C C . LEU A 1 109 ? -10.942 18.925 7.172 1.00 90.44 109 LEU A C 1
ATOM 878 O O . LEU A 1 109 ? -11.540 18.014 7.736 1.00 90.44 109 LEU A O 1
ATOM 882 N N . ASN A 1 110 ? -9.651 19.166 7.410 1.00 92.31 110 ASN A N 1
ATOM 883 C CA . ASN A 1 110 ? -8.849 18.331 8.299 1.00 92.31 110 ASN A CA 1
ATOM 884 C C . ASN A 1 110 ? -9.347 18.364 9.746 1.00 92.31 110 ASN A C 1
ATOM 886 O O . ASN A 1 110 ? -9.145 17.399 10.478 1.00 92.31 110 ASN A O 1
ATOM 890 N N . LYS A 1 111 ? -9.935 19.473 10.202 1.00 93.81 111 LYS A N 1
ATOM 891 C CA . LYS A 1 111 ? -10.537 19.553 11.533 1.00 93.81 111 LYS A CA 1
ATOM 892 C C . LYS A 1 111 ? -11.834 18.752 11.575 1.00 93.81 111 LYS A C 1
ATOM 894 O O . LYS A 1 111 ? -12.016 18.000 12.526 1.00 93.81 111 LYS A O 1
ATOM 899 N N . ASP A 1 112 ? -12.682 18.878 10.563 1.00 91.56 112 ASP A N 1
ATOM 900 C CA . ASP A 1 112 ? -13.989 18.219 10.520 1.00 91.56 112 ASP A CA 1
ATOM 901 C C . ASP A 1 112 ? -13.841 16.692 10.448 1.00 91.56 112 ASP A C 1
ATOM 903 O O . ASP A 1 112 ? -14.477 15.970 11.218 1.00 91.56 112 ASP A O 1
ATOM 907 N N . ILE A 1 113 ? -12.901 16.198 9.633 1.00 92.25 113 ILE A N 1
ATOM 908 C CA . ILE A 1 113 ? -12.547 14.771 9.575 1.00 92.25 113 ILE A CA 1
ATOM 909 C C . ILE A 1 113 ? -12.061 14.273 10.943 1.00 92.25 113 ILE A C 1
ATOM 911 O O . ILE A 1 113 ? -12.531 13.250 11.438 1.00 92.25 113 ILE A O 1
ATOM 915 N N . ILE A 1 114 ? -11.145 15.002 11.589 1.00 94.94 114 ILE A N 1
ATOM 916 C CA . ILE A 1 114 ? -10.590 14.600 12.890 1.00 94.94 114 ILE A CA 1
ATOM 917 C C . ILE A 1 114 ? -11.657 14.613 13.991 1.00 94.94 114 ILE A C 1
ATOM 919 O O . ILE A 1 114 ? -11.705 13.686 14.798 1.00 94.94 114 ILE A O 1
ATOM 923 N N . VAL A 1 115 ? -12.534 15.619 14.015 1.00 94.31 115 VAL A N 1
ATOM 924 C CA . VAL A 1 115 ? -13.650 15.690 14.971 1.00 94.31 115 VAL A CA 1
ATOM 925 C C . VAL A 1 115 ? -14.612 14.522 14.764 1.00 94.31 115 VAL A C 1
ATOM 927 O O . VAL A 1 115 ? -15.015 13.900 15.745 1.00 94.31 115 VAL A O 1
ATOM 930 N N . SER A 1 116 ? -14.930 14.172 13.513 1.00 91.94 116 SER A N 1
ATOM 931 C CA . SER A 1 116 ? -15.738 12.985 13.215 1.00 91.94 116 SER A CA 1
ATOM 932 C C . SER A 1 116 ? -15.083 11.722 13.788 1.00 91.94 116 SER A C 1
ATOM 934 O O . SER A 1 116 ? -15.709 11.013 14.576 1.00 91.94 116 SER A O 1
ATOM 936 N N . ILE A 1 117 ? -13.790 11.494 13.521 1.00 93.56 117 ILE A N 1
ATOM 937 C CA . ILE A 1 117 ? -13.050 10.347 14.074 1.00 93.56 117 ILE A CA 1
ATOM 938 C C . ILE A 1 117 ? -13.125 10.312 15.610 1.00 93.56 117 ILE A C 1
ATOM 940 O O . ILE A 1 117 ? -13.400 9.257 16.179 1.00 93.56 117 ILE A O 1
ATOM 944 N N . GLN A 1 118 ? -12.934 11.445 16.291 1.00 96.00 118 GLN A N 1
ATOM 945 C CA . GLN A 1 118 ? -13.018 11.523 17.756 1.00 96.00 118 GLN A CA 1
ATOM 946 C C . GLN A 1 118 ? -14.416 11.189 18.295 1.00 96.00 118 GLN A C 1
ATOM 948 O O . GLN A 1 118 ? -14.530 10.487 19.303 1.00 96.00 118 GLN A O 1
ATOM 953 N N . ASN A 1 119 ? -15.472 11.667 17.634 1.00 93.38 119 ASN A N 1
ATOM 954 C CA . ASN A 1 119 ? -16.851 11.391 18.036 1.00 93.38 119 ASN A CA 1
ATOM 955 C C . ASN A 1 119 ? -17.156 9.891 17.928 1.00 93.38 119 ASN A C 1
ATOM 957 O O . ASN A 1 119 ? -17.601 9.275 18.896 1.00 93.38 119 ASN A O 1
ATOM 961 N N . PHE A 1 120 ? -16.821 9.275 16.792 1.00 92.50 120 PHE A N 1
ATOM 962 C CA . PHE A 1 120 ? -17.003 7.836 16.596 1.00 92.50 120 PHE A CA 1
ATOM 963 C C . PHE A 1 120 ? -16.111 7.001 17.523 1.00 92.50 120 PHE A C 1
ATOM 965 O O . PHE A 1 120 ? -16.549 5.963 18.017 1.00 92.50 120 PHE A O 1
ATOM 972 N N . TRP A 1 121 ? -14.899 7.467 17.829 1.00 95.38 121 TRP A N 1
ATOM 973 C CA . TRP A 1 121 ? -14.020 6.828 18.810 1.00 95.38 121 TRP A CA 1
ATOM 974 C C . TRP A 1 121 ? -14.639 6.782 20.208 1.00 95.38 121 TRP A C 1
ATOM 976 O O . TRP A 1 121 ? -14.569 5.754 20.889 1.00 95.38 121 TRP A O 1
ATOM 986 N N . ALA A 1 122 ? -15.278 7.873 20.642 1.00 94.88 122 ALA A N 1
ATOM 987 C CA . ALA A 1 122 ? -15.958 7.934 21.933 1.00 94.88 122 ALA A CA 1
ATOM 988 C C . ALA A 1 122 ? -17.143 6.953 22.014 1.00 94.88 122 ALA A C 1
ATOM 990 O O . ALA A 1 122 ? -17.373 6.366 23.071 1.00 94.88 122 ALA A O 1
ATOM 991 N N . GLU A 1 123 ? -17.848 6.739 20.901 1.00 91.38 123 GLU A N 1
ATOM 992 C CA . GLU A 1 123 ? -19.020 5.857 20.803 1.00 91.38 123 GLU A CA 1
ATOM 993 C C . GLU A 1 123 ? -18.703 4.385 20.503 1.00 91.38 123 GLU A C 1
ATOM 995 O O . GLU A 1 123 ? -19.580 3.525 20.633 1.00 91.38 123 GLU A O 1
ATOM 1000 N N . ALA A 1 124 ? -17.491 4.080 20.040 1.00 92.31 124 ALA A N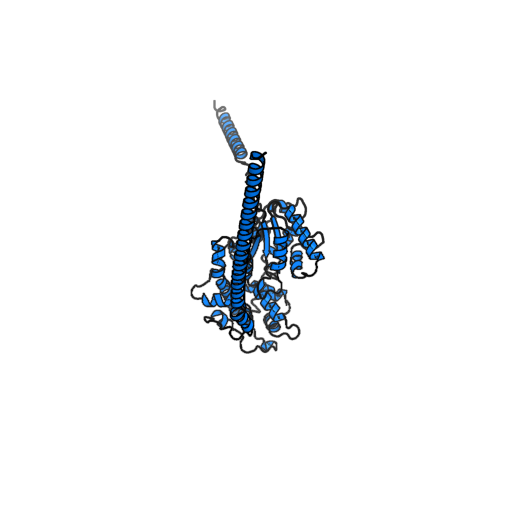 1
ATOM 1001 C CA . ALA A 1 124 ? -17.075 2.716 19.744 1.00 92.31 124 ALA A CA 1
ATOM 1002 C C . ALA A 1 124 ? -16.949 1.883 21.025 1.00 92.31 124 ALA A C 1
ATOM 1004 O O . ALA A 1 124 ? -16.447 2.373 22.038 1.00 92.31 124 ALA A O 1
ATOM 1005 N N . GLU A 1 125 ? -17.368 0.618 20.971 1.00 92.31 125 GLU A N 1
ATOM 1006 C CA . GLU A 1 125 ? -17.132 -0.335 22.061 1.00 92.31 125 GLU A CA 1
ATOM 1007 C C . GLU A 1 125 ? -15.729 -0.937 21.945 1.00 92.31 125 GLU A C 1
ATOM 1009 O O . GLU A 1 125 ? -14.984 -0.900 22.920 1.00 92.31 125 GLU A O 1
ATOM 1014 N N . ASN A 1 126 ? -15.348 -1.395 20.746 1.00 94.19 126 ASN A N 1
ATOM 1015 C CA . ASN A 1 126 ? -14.024 -1.946 20.470 1.00 94.19 126 ASN A CA 1
ATOM 1016 C C . ASN A 1 126 ? -13.098 -0.967 19.745 1.00 94.19 126 ASN A C 1
ATOM 1018 O O . ASN A 1 126 ? -11.945 -0.830 20.111 1.00 94.19 126 ASN A O 1
ATOM 1022 N N . GLY A 1 127 ? -13.556 -0.246 18.726 1.00 95.62 127 GLY A N 1
ATOM 1023 C CA . GLY A 1 127 ? -12.608 0.582 17.982 1.00 95.62 127 GLY A CA 1
ATOM 1024 C C . GLY A 1 127 ? -13.180 1.325 16.798 1.00 95.62 127 GLY A C 1
ATOM 1025 O O . GLY A 1 127 ? -14.367 1.207 16.474 1.00 95.62 127 GLY A O 1
ATOM 1026 N N . VAL A 1 128 ? -12.311 2.089 16.141 1.00 94.19 128 VAL A N 1
ATOM 1027 C CA . VAL A 1 128 ? -12.636 2.737 14.869 1.00 94.19 128 VAL A CA 1
ATOM 1028 C C . VAL A 1 128 ? -11.810 2.145 13.750 1.00 94.19 128 VAL A C 1
ATOM 1030 O O . VAL A 1 128 ? -10.637 1.815 13.919 1.00 94.19 128 VAL A O 1
ATOM 1033 N N . VAL A 1 129 ? -12.443 2.067 12.592 1.00 92.62 129 VAL A N 1
ATOM 1034 C CA . VAL A 1 129 ? -11.815 1.640 11.359 1.00 92.62 129 VAL A CA 1
ATOM 1035 C C . VAL A 1 129 ? -11.804 2.811 10.389 1.00 92.62 129 VAL A C 1
ATOM 1037 O O . VAL A 1 129 ? -12.829 3.455 10.162 1.00 92.62 129 VAL A O 1
ATOM 1040 N N . ILE A 1 130 ? -10.638 3.079 9.813 1.00 91.50 130 ILE A N 1
ATOM 1041 C CA . ILE A 1 130 ? -10.420 4.158 8.855 1.00 91.50 130 ILE A CA 1
ATOM 1042 C C . ILE A 1 130 ? -9.743 3.555 7.629 1.00 91.50 130 ILE A C 1
ATOM 1044 O O . ILE A 1 130 ? -8.672 2.965 7.738 1.00 91.50 130 ILE A O 1
ATOM 1048 N N . GLY A 1 131 ? -10.358 3.696 6.459 1.00 89.25 131 GLY A N 1
ATOM 1049 C CA . GLY A 1 131 ? -9.813 3.186 5.204 1.00 89.25 131 GLY A CA 1
ATOM 1050 C C . GLY A 1 131 ? -9.530 4.311 4.226 1.00 89.25 131 GLY A C 1
ATOM 1051 O O . GLY A 1 131 ? -10.328 5.238 4.104 1.00 89.25 131 GLY A O 1
ATOM 1052 N N . SER A 1 132 ? -8.403 4.226 3.529 1.00 88.69 132 SER A N 1
ATOM 1053 C CA . SER A 1 132 ? -8.132 5.062 2.366 1.00 88.69 132 SER A CA 1
ATOM 1054 C C . SER A 1 132 ? -7.209 4.329 1.412 1.00 88.69 132 SER A C 1
ATOM 1056 O O . SER A 1 132 ? -6.191 3.767 1.819 1.00 88.69 132 SER A O 1
ATOM 1058 N N . GLU A 1 133 ? -7.515 4.424 0.123 1.00 87.25 133 GLU A N 1
ATOM 1059 C CA . GLU A 1 133 ? -6.613 3.974 -0.933 1.00 87.25 133 GLU A CA 1
ATOM 1060 C C . GLU A 1 133 ? -5.240 4.638 -0.815 1.00 87.25 133 GLU A C 1
ATOM 1062 O O . GLU A 1 133 ? -4.232 3.980 -1.003 1.00 87.25 133 GLU A O 1
ATOM 1067 N N . LEU A 1 134 ? -5.183 5.902 -0.386 1.00 91.62 134 LEU A N 1
ATOM 1068 C CA . LEU A 1 134 ? -3.938 6.657 -0.258 1.00 91.62 134 LEU A CA 1
ATOM 1069 C C . LEU A 1 134 ? -3.134 6.360 1.015 1.00 91.62 134 LEU A C 1
ATOM 1071 O O . LEU A 1 134 ? -2.079 6.966 1.198 1.00 91.62 134 LEU A O 1
ATOM 1075 N N . PHE A 1 135 ? -3.591 5.483 1.913 1.00 93.81 135 PHE A N 1
ATOM 1076 C CA . PHE A 1 135 ? -2.792 5.136 3.093 1.00 93.81 135 PHE A CA 1
ATOM 1077 C C . PHE A 1 135 ? -1.571 4.276 2.759 1.00 93.81 135 PHE A C 1
ATOM 1079 O O . PHE A 1 135 ? -0.641 4.244 3.553 1.00 93.81 135 PHE A O 1
ATOM 1086 N N . ASP A 1 136 ? -1.508 3.660 1.578 1.00 93.06 136 ASP A N 1
ATOM 1087 C CA . ASP A 1 136 ? -0.308 2.964 1.095 1.00 93.06 136 ASP A CA 1
ATOM 1088 C C . ASP A 1 136 ? 0.806 3.909 0.595 1.00 93.06 136 ASP A C 1
ATOM 1090 O O . ASP A 1 136 ? 1.907 3.455 0.280 1.00 93.06 136 ASP A O 1
ATOM 1094 N N . GLN A 1 137 ? 0.553 5.225 0.544 1.00 95.06 137 GLN A N 1
ATOM 1095 C CA . GLN A 1 137 ? 1.517 6.255 0.143 1.00 95.06 137 GLN A CA 1
ATOM 1096 C C . GLN A 1 137 ? 2.538 6.505 1.255 1.00 95.06 137 GLN A C 1
ATOM 1098 O O . GLN A 1 137 ? 2.517 7.523 1.956 1.00 95.06 137 GLN A O 1
ATOM 1103 N N . VAL A 1 138 ? 3.429 5.537 1.430 1.00 95.62 138 VAL A N 1
ATOM 1104 C CA . VAL A 1 138 ? 4.514 5.560 2.407 1.00 95.62 138 VAL A CA 1
ATOM 1105 C C . VAL A 1 138 ? 5.840 5.193 1.745 1.00 95.62 138 VAL A C 1
ATOM 1107 O O . VAL A 1 138 ? 5.887 4.558 0.694 1.00 95.62 138 VAL A O 1
ATOM 1110 N N . GLY A 1 139 ? 6.944 5.602 2.368 1.00 93.69 139 GLY A N 1
ATOM 1111 C CA . GLY A 1 139 ? 8.288 5.396 1.833 1.00 93.69 139 GLY A CA 1
ATOM 1112 C C . GLY A 1 139 ? 8.832 6.595 1.053 1.00 93.69 139 GLY A C 1
ATOM 1113 O O . GLY A 1 139 ? 8.186 7.626 0.884 1.00 93.69 139 GLY A O 1
ATOM 1114 N N . HIS A 1 140 ? 10.086 6.479 0.622 1.00 93.75 140 HIS A N 1
ATOM 1115 C CA . HIS A 1 140 ? 10.880 7.618 0.150 1.00 93.75 140 HIS A CA 1
ATOM 1116 C C . HIS A 1 140 ? 10.477 8.170 -1.226 1.00 93.75 140 HIS A C 1
ATOM 1118 O O . HIS A 1 140 ? 10.742 9.339 -1.498 1.00 93.75 140 HIS A O 1
ATOM 1124 N N . ASN A 1 141 ? 9.852 7.352 -2.079 1.00 94.81 141 ASN A N 1
ATOM 1125 C CA . ASN A 1 141 ? 9.378 7.764 -3.403 1.00 94.81 141 ASN A CA 1
ATOM 1126 C C . ASN A 1 141 ? 7.861 7.982 -3.456 1.00 94.81 141 ASN A C 1
ATOM 1128 O O . ASN A 1 141 ? 7.338 8.244 -4.538 1.00 94.81 141 ASN A O 1
ATOM 1132 N N . ALA A 1 142 ? 7.151 7.863 -2.330 1.00 94.62 142 ALA A N 1
ATOM 1133 C CA . ALA A 1 142 ? 5.717 8.104 -2.295 1.00 94.62 142 ALA A CA 1
ATOM 1134 C C . ALA A 1 142 ? 5.405 9.567 -2.643 1.00 94.62 142 ALA A C 1
ATOM 1136 O O . ALA A 1 142 ? 6.085 10.500 -2.206 1.00 94.62 142 ALA A O 1
ATOM 1137 N N . ARG A 1 143 ? 4.363 9.771 -3.449 1.00 94.31 143 ARG A N 1
ATOM 1138 C CA . ARG A 1 143 ? 3.906 11.097 -3.876 1.00 94.31 143 ARG A CA 1
ATOM 1139 C C . ARG A 1 143 ? 3.243 11.849 -2.731 1.00 94.31 143 ARG A C 1
ATOM 1141 O O . ARG A 1 143 ? 3.357 13.073 -2.652 1.00 94.31 143 ARG A O 1
ATOM 1148 N N . TYR A 1 144 ? 2.528 11.121 -1.883 1.00 94.50 144 TYR A N 1
ATOM 1149 C CA . TYR A 1 144 ? 1.893 11.646 -0.683 1.00 94.50 144 TYR A CA 1
ATOM 1150 C C . TYR A 1 144 ? 2.577 11.081 0.564 1.00 94.50 144 TYR A C 1
ATOM 1152 O O . TYR A 1 144 ? 3.222 10.042 0.508 1.00 94.50 144 TYR A O 1
ATOM 1160 N N . ASP A 1 145 ? 2.432 11.779 1.689 1.00 94.56 145 ASP A N 1
ATOM 1161 C CA . ASP A 1 145 ? 2.887 11.308 2.998 1.00 94.56 145 ASP A CA 1
ATOM 1162 C C . ASP A 1 145 ? 1.666 10.876 3.809 1.00 94.56 145 ASP A C 1
ATOM 1164 O O . ASP A 1 145 ? 0.998 11.715 4.418 1.00 94.56 145 ASP A O 1
ATOM 1168 N N . ALA A 1 146 ? 1.348 9.580 3.789 1.00 95.94 146 ALA A N 1
ATOM 1169 C CA . ALA A 1 146 ? 0.254 9.029 4.586 1.00 95.94 146 ALA A CA 1
ATOM 1170 C C . ALA A 1 146 ? 0.587 8.962 6.087 1.00 95.94 146 ALA A C 1
ATOM 1172 O O . ALA A 1 146 ? -0.301 9.082 6.933 1.00 95.94 146 ALA A O 1
ATOM 1173 N N . LEU A 1 147 ? 1.868 8.844 6.451 1.00 97.19 147 LEU A N 1
ATOM 1174 C CA . LEU A 1 147 ? 2.281 8.675 7.846 1.00 97.19 147 LEU A CA 1
ATOM 1175 C C . LEU A 1 147 ? 2.015 9.930 8.681 1.00 97.19 147 LEU A C 1
ATOM 1177 O O . LEU A 1 147 ? 1.657 9.813 9.853 1.00 97.19 147 LEU A O 1
ATOM 1181 N N . THR A 1 148 ? 2.161 11.126 8.109 1.00 96.38 148 THR A N 1
ATOM 1182 C CA . THR A 1 148 ? 1.849 12.386 8.807 1.00 96.38 148 THR A CA 1
ATOM 1183 C C . THR A 1 148 ? 0.382 12.484 9.265 1.00 96.38 148 THR A C 1
ATOM 1185 O O . THR A 1 148 ? 0.152 12.672 10.466 1.00 96.38 148 THR A O 1
ATOM 1188 N N . PRO A 1 149 ? -0.635 12.365 8.389 1.00 96.06 149 PRO A N 1
ATOM 1189 C CA . PRO A 1 149 ? -2.033 12.400 8.810 1.00 96.06 149 PRO A CA 1
ATOM 1190 C C . PRO A 1 149 ? -2.421 11.203 9.687 1.00 96.06 149 PRO A C 1
ATOM 1192 O O . PRO A 1 149 ? -3.138 11.406 10.667 1.00 96.06 149 PRO A O 1
ATOM 1195 N N . MET A 1 150 ? -1.907 9.995 9.429 1.00 97.50 150 MET A N 1
ATOM 1196 C CA . MET A 1 150 ? -2.162 8.835 10.298 1.00 97.50 150 MET A CA 1
ATOM 1197 C C . MET A 1 150 ? -1.630 9.066 11.722 1.00 97.50 150 MET A C 1
ATOM 1199 O O . MET A 1 150 ? -2.377 8.919 12.687 1.00 97.50 150 MET A O 1
ATOM 1203 N N . ASN A 1 151 ? -0.394 9.556 11.876 1.00 97.75 151 ASN A N 1
ATOM 1204 C CA . ASN A 1 151 ? 0.166 9.938 13.182 1.00 97.75 151 ASN A CA 1
ATOM 1205 C C . ASN A 1 151 ? -0.673 11.012 13.888 1.00 97.75 151 ASN A C 1
ATOM 1207 O O . ASN A 1 151 ? -0.826 11.002 15.113 1.00 97.75 151 ASN A O 1
ATOM 1211 N N . LYS A 1 152 ? -1.217 11.972 13.130 1.00 97.12 152 LYS A N 1
ATOM 1212 C CA . LYS A 1 152 ? -2.111 12.994 13.683 1.00 97.12 152 LYS A CA 1
ATOM 1213 C C . LYS A 1 152 ? -3.382 12.361 14.252 1.00 97.12 152 LYS A C 1
ATOM 1215 O O . LYS A 1 152 ? -3.824 12.783 15.317 1.00 97.12 152 LYS A O 1
ATOM 1220 N N . ILE A 1 153 ? -3.943 11.349 13.593 1.00 97.12 153 ILE A N 1
ATOM 1221 C CA . ILE A 1 153 ? -5.095 10.592 14.104 1.00 97.12 153 ILE A CA 1
ATOM 1222 C C . ILE A 1 153 ? -4.713 9.833 15.382 1.00 97.12 153 ILE A C 1
ATOM 1224 O O . ILE A 1 153 ? -5.350 10.051 16.412 1.00 97.12 153 ILE A O 1
ATOM 1228 N N . VAL A 1 154 ? -3.640 9.032 15.350 1.00 98.12 154 VAL A N 1
ATOM 1229 C CA . VAL A 1 154 ? -3.145 8.247 16.503 1.00 98.12 154 VAL A CA 1
ATOM 1230 C C . VAL A 1 154 ? -2.939 9.140 17.732 1.00 98.12 154 VAL A C 1
ATOM 1232 O O . VAL A 1 154 ? -3.500 8.889 18.798 1.00 98.12 154 VAL A O 1
ATOM 1235 N N . SER A 1 155 ? -2.211 10.248 17.566 1.00 97.75 155 SER A N 1
ATOM 1236 C CA . SER A 1 155 ? -1.943 11.205 18.649 1.00 97.75 155 SER A CA 1
ATOM 1237 C C . SER A 1 155 ? -3.199 11.918 19.153 1.00 97.75 155 SER A C 1
ATOM 1239 O O . SER A 1 155 ? -3.330 12.158 20.354 1.00 97.75 155 SER A O 1
ATOM 1241 N N . THR A 1 156 ? -4.147 12.232 18.267 1.00 97.31 156 THR A N 1
ATOM 1242 C CA . THR A 1 156 ? -5.420 12.857 18.650 1.00 97.31 156 THR A CA 1
ATOM 1243 C C . THR A 1 156 ? -6.286 11.916 19.488 1.00 97.31 156 THR A C 1
ATOM 1245 O O . THR A 1 156 ? -6.956 12.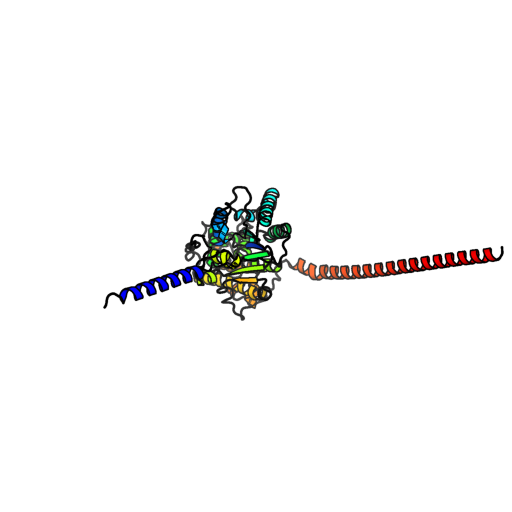366 20.421 1.00 97.31 156 THR A O 1
ATOM 1248 N N . LEU A 1 157 ? -6.257 10.621 19.177 1.00 97.19 157 LEU A N 1
ATOM 1249 C CA . LEU A 1 157 ? -6.972 9.577 19.912 1.00 97.19 157 LEU A CA 1
ATOM 1250 C C . LEU A 1 157 ? -6.209 9.068 21.143 1.00 97.19 157 LEU A C 1
ATOM 1252 O O . LEU A 1 157 ? -6.752 8.252 21.888 1.00 97.19 157 LEU A O 1
ATOM 1256 N N . GLN A 1 158 ? -4.983 9.558 21.368 1.00 97.38 158 GLN A N 1
ATOM 1257 C CA . GLN A 1 158 ? -4.092 9.132 22.453 1.00 97.38 158 GLN A CA 1
ATOM 1258 C C . GLN A 1 158 ? -3.941 7.605 22.497 1.00 97.38 158 GLN A C 1
ATOM 1260 O O . GLN A 1 158 ? -4.028 7.004 23.564 1.00 97.38 158 GLN A O 1
ATOM 1265 N N . GLN A 1 159 ? -3.799 6.983 21.324 1.00 96.81 159 GLN A N 1
ATOM 1266 C CA . GLN A 1 159 ? -3.584 5.543 21.221 1.00 96.81 159 GLN A CA 1
ATOM 1267 C C . GLN A 1 159 ? -2.107 5.201 21.360 1.00 96.81 159 GLN A C 1
ATOM 1269 O O . GLN A 1 159 ? -1.255 5.897 20.806 1.00 96.81 159 GLN A O 1
ATOM 1274 N N . ASP A 1 160 ? -1.836 4.125 22.094 1.00 97.44 160 ASP A N 1
ATOM 1275 C CA . ASP A 1 160 ? -0.519 3.500 22.132 1.00 97.44 160 ASP A CA 1
ATOM 1276 C C . ASP A 1 160 ? -0.260 2.786 20.798 1.00 97.44 160 ASP A C 1
ATOM 1278 O O . ASP A 1 160 ? -1.182 2.215 20.214 1.00 97.44 160 ASP A O 1
ATOM 1282 N N . ASP A 1 161 ? 0.989 2.801 20.322 1.00 97.50 161 ASP A N 1
ATOM 1283 C CA . ASP A 1 161 ? 1.359 2.250 19.008 1.00 97.50 161 ASP A CA 1
ATOM 1284 C C . ASP A 1 161 ? 0.987 0.759 18.867 1.00 97.50 161 ASP A C 1
ATOM 1286 O O . ASP A 1 161 ? 0.573 0.321 17.797 1.00 97.50 161 ASP A O 1
ATOM 1290 N N . GLU A 1 162 ? 1.039 0.003 19.968 1.00 97.31 162 GLU A N 1
ATOM 1291 C CA . GLU A 1 162 ? 0.649 -1.412 20.058 1.00 97.31 162 GLU A CA 1
ATOM 1292 C C . GLU A 1 162 ? -0.858 -1.677 19.887 1.00 97.31 162 GLU A C 1
ATOM 1294 O O . GLU A 1 162 ? -1.243 -2.815 19.631 1.00 97.31 162 GLU A O 1
ATOM 1299 N N . ASN A 1 163 ? -1.701 -0.644 19.996 1.00 97.88 163 ASN A N 1
ATOM 1300 C CA . ASN A 1 163 ? -3.151 -0.699 19.756 1.00 97.88 163 ASN A CA 1
ATOM 1301 C C . ASN A 1 163 ? -3.537 -0.102 18.386 1.00 97.88 163 ASN A C 1
ATOM 1303 O O . ASN A 1 163 ? -4.711 0.186 18.127 1.00 97.88 163 ASN A O 1
ATOM 1307 N N . VAL A 1 164 ? -2.552 0.119 17.510 1.00 98.44 164 VAL A N 1
ATOM 1308 C CA . VAL A 1 164 ? -2.754 0.548 16.124 1.00 98.44 164 VAL A CA 1
ATOM 1309 C C . VAL A 1 164 ? -2.439 -0.621 15.201 1.00 98.44 164 VAL A C 1
ATOM 1311 O O . VAL A 1 164 ? -1.320 -1.134 15.205 1.00 98.44 164 VAL A O 1
ATOM 1314 N N . THR A 1 165 ? -3.400 -1.007 14.367 1.00 98.38 165 THR A N 1
ATOM 1315 C CA . THR A 1 165 ? -3.223 -2.081 13.382 1.00 98.38 165 THR A CA 1
ATOM 1316 C C . THR A 1 165 ? -3.449 -1.554 11.978 1.00 98.38 165 THR A C 1
ATOM 1318 O O . THR A 1 165 ? -4.469 -0.930 11.687 1.00 98.38 165 THR A O 1
ATOM 1321 N N . VAL A 1 166 ? -2.510 -1.833 11.080 1.00 97.75 166 VAL A N 1
ATOM 1322 C CA . VAL A 1 166 ? -2.651 -1.557 9.652 1.00 97.75 166 VAL A CA 1
ATOM 1323 C C . VAL A 1 166 ? -2.942 -2.848 8.905 1.00 97.75 166 VAL A C 1
ATOM 1325 O O . VAL A 1 166 ? -2.232 -3.841 9.047 1.00 97.75 166 VAL A O 1
ATOM 1328 N N . ILE A 1 167 ? -3.987 -2.835 8.090 1.00 95.75 167 ILE A N 1
ATOM 1329 C CA . ILE A 1 167 ? -4.375 -3.949 7.235 1.00 95.75 167 ILE A CA 1
ATOM 1330 C C . ILE A 1 167 ? -3.990 -3.603 5.805 1.00 95.75 167 ILE A C 1
ATOM 1332 O O . ILE A 1 167 ? -4.366 -2.548 5.291 1.00 95.75 167 ILE A O 1
ATOM 1336 N N . LEU A 1 168 ? -3.236 -4.502 5.183 1.00 94.81 168 LEU A N 1
ATOM 1337 C CA . LEU A 1 168 ? -2.744 -4.389 3.816 1.00 94.81 168 LEU A CA 1
ATOM 1338 C C . LEU A 1 168 ? -3.179 -5.619 3.025 1.00 94.81 168 LEU A C 1
ATOM 1340 O O . LEU A 1 168 ? -3.095 -6.744 3.521 1.00 94.81 168 LEU A O 1
ATOM 1344 N N . ASN A 1 169 ? -3.571 -5.416 1.773 1.00 92.88 169 ASN A N 1
ATOM 1345 C CA . ASN A 1 169 ? -3.801 -6.515 0.843 1.00 92.88 169 ASN A CA 1
ATOM 1346 C C . ASN A 1 169 ? -2.529 -6.800 0.047 1.00 92.88 169 ASN A C 1
ATOM 1348 O O . ASN A 1 169 ? -1.912 -5.891 -0.507 1.00 92.88 169 ASN A O 1
ATOM 1352 N N . TYR A 1 170 ? -2.168 -8.072 -0.048 1.00 93.62 170 TYR A N 1
ATOM 1353 C CA . TYR A 1 170 ? -1.089 -8.564 -0.887 1.00 93.62 170 TYR A CA 1
ATOM 1354 C C . TYR A 1 170 ? -1.688 -9.383 -2.029 1.00 93.62 170 TYR A C 1
ATOM 1356 O O . TYR A 1 170 ? -2.198 -10.483 -1.818 1.00 93.62 170 TYR A O 1
ATOM 1364 N N . ARG A 1 171 ? -1.655 -8.831 -3.244 1.00 90.94 171 ARG A N 1
ATOM 1365 C CA . ARG A 1 171 ? -2.123 -9.510 -4.457 1.00 90.94 171 ARG A CA 1
ATOM 1366 C C . ARG A 1 171 ? -0.957 -10.171 -5.160 1.00 90.94 171 ARG A C 1
ATOM 1368 O O . ARG A 1 171 ? 0.068 -9.523 -5.358 1.00 90.94 171 ARG A O 1
ATOM 1375 N N . THR A 1 172 ? -1.152 -11.404 -5.614 1.00 90.75 172 THR A N 1
ATOM 1376 C CA . THR A 1 172 ? -0.300 -12.004 -6.637 1.00 90.75 172 THR A CA 1
ATOM 1377 C C . THR A 1 172 ? -1.133 -12.848 -7.605 1.00 90.75 172 THR A C 1
ATOM 1379 O O . THR A 1 172 ? -2.094 -13.462 -7.151 1.00 90.75 172 THR A O 1
ATOM 1382 N N . PRO A 1 173 ? -0.808 -12.867 -8.913 1.00 91.62 173 PRO A N 1
ATOM 1383 C CA . PRO A 1 173 ? 0.240 -12.081 -9.572 1.00 91.62 173 PRO A CA 1
ATOM 1384 C C . PRO A 1 173 ? -0.063 -10.568 -9.579 1.00 91.62 173 PRO A C 1
ATOM 1386 O O . PRO A 1 173 ? -1.212 -10.136 -9.501 1.00 91.62 173 PRO A O 1
ATOM 1389 N N . ARG A 1 174 ? 0.982 -9.738 -9.624 1.00 91.25 174 ARG A N 1
ATOM 1390 C CA . ARG A 1 174 ? 0.893 -8.267 -9.600 1.00 91.25 174 ARG A CA 1
ATOM 1391 C C . ARG A 1 174 ? 0.846 -7.631 -10.978 1.00 91.25 174 ARG A C 1
ATOM 1393 O O . ARG A 1 174 ? 0.503 -6.457 -11.075 1.00 91.25 174 ARG A O 1
ATOM 1400 N N . ILE A 1 175 ? 1.158 -8.370 -12.039 1.00 91.00 175 ILE A N 1
ATOM 1401 C CA . ILE A 1 175 ? 1.071 -7.832 -13.402 1.00 91.00 175 ILE A CA 1
ATOM 1402 C C . ILE A 1 175 ? -0.311 -7.228 -13.691 1.00 91.00 175 ILE A C 1
ATOM 1404 O O . ILE A 1 175 ? -0.395 -6.115 -14.193 1.00 91.00 175 ILE A O 1
ATOM 1408 N N . GLU A 1 176 ? -1.391 -7.879 -13.265 1.00 87.38 176 GLU A N 1
ATOM 1409 C CA . GLU A 1 176 ? -2.762 -7.385 -13.452 1.00 87.38 176 GLU A CA 1
ATOM 1410 C C . GLU A 1 176 ? -3.010 -6.063 -12.713 1.00 87.38 176 GLU A C 1
ATOM 1412 O O . GLU A 1 176 ? -3.644 -5.151 -13.242 1.00 87.38 176 GLU A O 1
ATOM 1417 N N . GLN A 1 177 ? -2.455 -5.923 -11.506 1.00 89.00 177 GLN A N 1
ATOM 1418 C CA . GLN A 1 177 ? -2.521 -4.678 -10.745 1.00 89.00 177 GLN A CA 1
ATOM 1419 C C . GLN A 1 177 ? -1.748 -3.558 -11.453 1.00 89.00 177 GLN A C 1
ATOM 1421 O O . GLN A 1 177 ? -2.239 -2.436 -11.547 1.00 89.00 177 GLN A O 1
ATOM 1426 N N . TRP A 1 178 ? -0.564 -3.858 -11.993 1.00 92.31 178 TRP A N 1
ATOM 1427 C CA . TRP A 1 178 ? 0.219 -2.887 -12.758 1.00 92.31 178 TRP A CA 1
ATOM 1428 C C . TRP A 1 178 ? -0.525 -2.405 -14.008 1.00 92.31 178 TRP A C 1
ATOM 1430 O O . TRP A 1 178 ? -0.543 -1.212 -14.307 1.00 92.31 178 TRP A O 1
ATOM 1440 N N . MET A 1 179 ? -1.206 -3.319 -14.695 1.00 89.62 179 MET A N 1
ATOM 1441 C CA . MET A 1 179 ? -2.022 -2.995 -15.865 1.00 89.62 179 MET A CA 1
ATOM 1442 C C . MET A 1 179 ? -3.267 -2.194 -15.500 1.00 89.62 179 MET A C 1
ATOM 1444 O O . MET A 1 179 ? -3.626 -1.268 -16.221 1.00 89.62 179 MET A O 1
ATOM 1448 N N . SER A 1 180 ? -3.877 -2.484 -14.350 1.00 87.38 180 SER A N 1
ATOM 1449 C CA . SER A 1 180 ? -4.988 -1.688 -13.817 1.00 87.38 180 SER A CA 1
ATOM 1450 C C . SER A 1 180 ? -4.547 -0.245 -13.557 1.00 87.38 180 SER A C 1
ATOM 1452 O O . SER A 1 180 ? -5.229 0.689 -13.968 1.00 87.38 180 SER A O 1
ATOM 1454 N N . ILE A 1 181 ? -3.352 -0.047 -12.983 1.00 90.19 181 ILE A N 1
ATOM 1455 C CA . ILE A 1 181 ? -2.771 1.291 -12.787 1.00 90.19 181 ILE A CA 1
ATOM 1456 C C . ILE A 1 181 ? -2.561 1.994 -14.128 1.00 90.19 181 ILE A C 1
ATOM 1458 O O . ILE A 1 181 ? -2.879 3.179 -14.245 1.00 90.19 181 ILE A O 1
ATOM 1462 N N . TRP A 1 182 ? -2.037 1.301 -15.140 1.00 91.81 182 TRP A N 1
ATOM 1463 C CA . TRP A 1 182 ? -1.903 1.875 -16.479 1.00 91.81 182 TRP A CA 1
ATOM 1464 C C . TRP A 1 182 ? -3.261 2.305 -17.042 1.00 91.81 182 TRP A C 1
ATOM 1466 O O . TRP A 1 182 ? -3.422 3.486 -17.360 1.00 91.81 182 TRP A O 1
ATOM 1476 N N . ASN A 1 183 ? -4.240 1.402 -17.087 1.00 88.69 183 ASN A N 1
ATOM 1477 C CA . ASN A 1 183 ? -5.564 1.680 -17.637 1.00 88.69 183 ASN A CA 1
ATOM 1478 C C . ASN A 1 183 ? -6.279 2.819 -16.887 1.00 88.69 183 ASN A C 1
ATOM 1480 O O . ASN A 1 183 ? -6.864 3.697 -17.511 1.00 88.69 183 ASN A O 1
ATOM 1484 N N . ALA A 1 184 ? -6.164 2.882 -15.558 1.00 88.12 184 ALA A N 1
ATOM 1485 C CA . ALA A 1 184 ? -6.753 3.958 -14.760 1.00 88.12 184 ALA A CA 1
ATOM 1486 C C . ALA A 1 184 ? -6.098 5.330 -15.021 1.00 88.12 184 ALA A C 1
ATOM 1488 O O . ALA A 1 184 ? -6.745 6.372 -14.910 1.00 88.12 184 ALA A O 1
ATOM 1489 N N . ASN A 1 185 ? -4.803 5.357 -15.354 1.00 89.81 185 ASN A N 1
ATOM 1490 C CA . ASN A 1 185 ? -4.059 6.601 -15.565 1.00 89.81 185 ASN A CA 1
ATOM 1491 C C . ASN A 1 185 ? -4.087 7.092 -17.017 1.00 89.81 185 ASN A C 1
ATOM 1493 O O . ASN A 1 185 ? -3.978 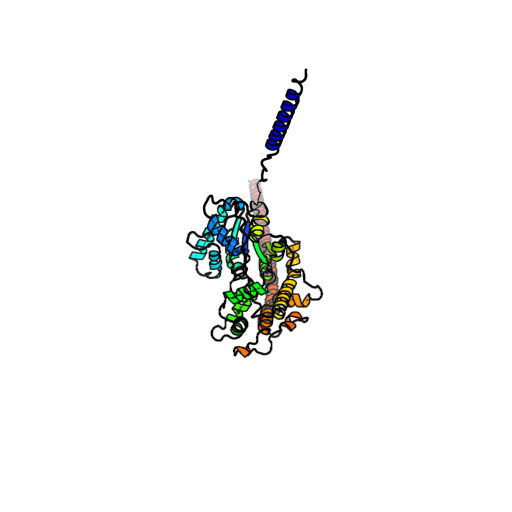8.298 -17.240 1.00 89.81 185 ASN A O 1
ATOM 1497 N N . ASP A 1 186 ? -4.163 6.187 -17.991 1.00 90.44 186 ASP A N 1
ATOM 1498 C CA . ASP A 1 186 ? -4.139 6.523 -19.415 1.00 90.44 186 ASP A CA 1
ATOM 1499 C C . ASP A 1 186 ? -4.889 5.463 -20.253 1.00 90.44 186 ASP A C 1
ATOM 1501 O O . ASP A 1 186 ? -4.270 4.731 -21.026 1.00 90.44 186 ASP A O 1
ATOM 1505 N N . PRO A 1 187 ? -6.231 5.371 -20.127 1.00 89.44 187 PRO A N 1
ATOM 1506 C CA . PRO A 1 187 ? -7.041 4.300 -20.732 1.00 89.44 187 PRO A CA 1
ATOM 1507 C C . PRO A 1 187 ? -7.060 4.313 -22.267 1.00 89.44 187 PRO A C 1
ATOM 1509 O O . PRO A 1 187 ? -7.595 3.406 -22.895 1.00 89.44 187 PRO A O 1
ATOM 1512 N N . ASN A 1 188 ? -6.543 5.379 -22.885 1.00 91.88 188 ASN A N 1
ATOM 1513 C CA . ASN A 1 188 ? -6.552 5.562 -24.335 1.00 91.88 188 ASN A CA 1
ATOM 1514 C C . ASN A 1 188 ? -5.164 5.397 -24.968 1.00 91.88 188 ASN A C 1
ATOM 1516 O O . ASN A 1 188 ? -5.044 5.571 -26.182 1.00 91.88 188 ASN A O 1
ATOM 1520 N N . SER A 1 189 ? -4.122 5.125 -24.180 1.00 92.19 189 SER A N 1
ATOM 1521 C CA . SER A 1 189 ? -2.775 4.892 -24.701 1.00 92.19 189 SER A CA 1
ATOM 1522 C C . SER A 1 189 ? -2.440 3.413 -24.736 1.00 92.19 189 SER A C 1
ATOM 1524 O O . SER A 1 189 ? -3.082 2.611 -24.071 1.00 92.19 189 SER A O 1
ATOM 1526 N N . THR A 1 190 ? -1.429 3.052 -25.525 1.00 92.75 190 THR A N 1
ATOM 1527 C CA . THR A 1 190 ? -0.805 1.723 -25.461 1.00 92.75 190 THR A CA 1
ATOM 1528 C C . THR A 1 190 ? 0.136 1.637 -24.258 1.00 92.75 190 THR A C 1
ATOM 1530 O O . THR A 1 190 ? 0.624 2.660 -23.768 1.00 92.75 190 THR A O 1
ATOM 1533 N N . TYR A 1 191 ? 0.478 0.422 -23.820 1.00 93.06 191 TYR A N 1
ATOM 1534 C CA . TYR A 1 191 ? 1.418 0.238 -22.710 1.00 93.06 191 TYR A CA 1
ATOM 1535 C C . TYR A 1 191 ? 2.789 0.868 -23.014 1.00 93.06 191 TYR A C 1
ATOM 1537 O O . TYR A 1 191 ? 3.392 1.532 -22.167 1.00 93.06 191 TYR A O 1
ATOM 1545 N N . THR A 1 192 ? 3.241 0.748 -24.268 1.00 93.31 192 THR A N 1
ATOM 1546 C CA . THR A 1 192 ? 4.445 1.417 -24.781 1.00 93.31 192 THR A CA 1
ATOM 1547 C C . THR A 1 192 ? 4.368 2.928 -24.601 1.00 93.31 192 THR A C 1
ATOM 1549 O O . THR A 1 192 ? 5.289 3.530 -24.055 1.00 93.31 192 THR A O 1
ATOM 1552 N N . GLU A 1 193 ? 3.268 3.565 -25.006 1.00 93.75 193 GLU A N 1
ATOM 1553 C CA . GLU A 1 193 ? 3.100 5.006 -24.818 1.00 93.75 193 GLU A CA 1
ATOM 1554 C C . GLU A 1 193 ? 3.089 5.404 -23.340 1.00 93.75 193 GLU A C 1
ATOM 1556 O O . GLU A 1 193 ? 3.744 6.382 -22.973 1.00 93.75 193 GLU A O 1
ATOM 1561 N N . PHE A 1 194 ? 2.383 4.652 -22.496 1.00 94.31 194 PHE A N 1
ATOM 1562 C CA . PHE A 1 194 ? 2.307 4.896 -21.058 1.00 94.31 194 PHE A CA 1
ATOM 1563 C C . PHE A 1 194 ? 3.690 4.895 -20.390 1.00 94.31 194 PHE A C 1
ATOM 1565 O O . PHE A 1 194 ? 4.010 5.822 -19.637 1.00 94.31 194 PHE A O 1
ATOM 1572 N N . MET A 1 195 ? 4.521 3.895 -20.703 1.00 95.12 195 MET A N 1
ATOM 1573 C CA . MET A 1 195 ? 5.879 3.756 -20.168 1.00 95.12 195 MET A CA 1
ATOM 1574 C C . MET A 1 195 ? 6.857 4.773 -20.767 1.00 95.12 195 MET A C 1
ATOM 1576 O O . MET A 1 195 ? 7.663 5.379 -20.055 1.00 95.12 195 MET A O 1
ATOM 1580 N N . CYS A 1 196 ? 6.796 5.007 -22.077 1.00 94.81 196 CYS A N 1
ATOM 1581 C CA . CYS A 1 196 ? 7.749 5.888 -22.747 1.00 94.81 196 CYS A CA 1
ATOM 1582 C C . CYS A 1 196 ? 7.489 7.365 -22.439 1.00 94.81 196 CYS A C 1
ATOM 1584 O O . CYS A 1 196 ? 8.441 8.099 -22.157 1.00 94.81 196 CYS A O 1
ATOM 1586 N N . LYS A 1 197 ? 6.218 7.801 -22.387 1.00 93.88 197 LYS A N 1
ATOM 1587 C CA . LYS A 1 197 ? 5.866 9.171 -21.973 1.00 93.88 197 LYS A CA 1
ATOM 1588 C C . LYS A 1 197 ? 6.412 9.468 -20.577 1.00 93.88 197 LYS A C 1
ATOM 1590 O O . LYS A 1 197 ? 6.932 10.554 -20.353 1.00 93.88 197 LYS A O 1
ATOM 1595 N N . SER A 1 198 ? 6.383 8.523 -19.637 1.00 92.38 198 SER A N 1
ATOM 1596 C CA . SER A 1 198 ? 6.929 8.795 -18.303 1.00 92.38 198 SER A CA 1
ATOM 1597 C C . SER A 1 198 ? 8.445 8.957 -18.264 1.00 92.38 198 SER A C 1
ATOM 1599 O O . SER A 1 198 ? 8.941 9.604 -17.349 1.00 92.38 198 SER A O 1
ATOM 1601 N N . TYR A 1 199 ? 9.198 8.410 -19.222 1.00 91.81 199 TYR A N 1
ATOM 1602 C CA . TYR A 1 199 ? 10.655 8.556 -19.242 1.00 91.81 199 TYR A CA 1
ATOM 1603 C C . TYR A 1 199 ? 11.094 9.960 -19.662 1.00 91.81 199 TYR A C 1
ATOM 1605 O O . TYR A 1 199 ? 11.992 10.539 -19.045 1.00 91.81 199 TYR A O 1
ATOM 1613 N N . HIS A 1 200 ? 10.452 10.509 -20.694 1.00 85.75 200 HIS A N 1
ATOM 1614 C CA . HIS A 1 200 ? 10.796 11.815 -21.238 1.00 85.75 200 HIS A CA 1
ATOM 1615 C C . HIS A 1 200 ? 9.566 12.508 -21.835 1.00 85.75 200 HIS A C 1
ATOM 1617 O O . HIS A 1 200 ? 9.367 12.514 -23.049 1.00 85.75 200 HIS A O 1
ATOM 1623 N N . ASN A 1 201 ? 8.746 13.117 -20.976 1.00 85.56 201 ASN A N 1
ATOM 1624 C CA . ASN A 1 201 ? 7.679 14.015 -21.408 1.00 85.56 201 ASN A CA 1
ATOM 1625 C C . ASN A 1 201 ? 8.075 15.476 -21.123 1.00 85.56 201 ASN A C 1
ATOM 1627 O O . ASN A 1 201 ? 8.160 15.863 -19.956 1.00 85.56 201 ASN A O 1
ATOM 1631 N N . PRO A 1 202 ? 8.310 16.309 -22.154 1.00 85.38 202 PRO A N 1
ATOM 1632 C CA . PRO A 1 202 ? 8.613 17.724 -21.952 1.00 85.38 202 PRO A CA 1
ATOM 1633 C C . PRO A 1 202 ? 7.422 18.522 -21.395 1.00 85.38 202 PRO A C 1
ATOM 1635 O O . PRO A 1 202 ? 7.634 19.575 -20.796 1.00 85.38 202 PRO A O 1
ATOM 1638 N N . GLU A 1 203 ? 6.189 18.044 -21.583 1.00 90.12 203 GLU A N 1
ATOM 1639 C CA . GLU A 1 203 ? 4.969 18.686 -21.079 1.00 90.12 203 GLU A CA 1
ATOM 1640 C C . GLU A 1 203 ? 4.719 18.376 -19.597 1.00 90.12 203 GLU A C 1
ATOM 1642 O O . GLU A 1 203 ? 4.165 19.211 -18.883 1.00 90.12 203 GLU A O 1
ATOM 1647 N N . ASP A 1 204 ? 5.171 17.209 -19.126 1.00 91.00 204 ASP A N 1
ATOM 1648 C CA . ASP A 1 204 ? 5.073 16.783 -17.728 1.00 91.00 204 ASP A CA 1
ATOM 1649 C C . ASP A 1 204 ? 6.383 16.119 -17.254 1.00 91.00 204 ASP A C 1
ATOM 1651 O O . ASP A 1 204 ? 6.523 14.890 -17.284 1.00 91.00 204 ASP A O 1
ATOM 1655 N N . PRO A 1 205 ? 7.363 16.919 -16.793 1.00 88.44 205 PRO A N 1
ATOM 1656 C CA . PRO A 1 205 ? 8.650 16.401 -16.337 1.00 88.44 205 PRO A CA 1
ATOM 1657 C C . PRO A 1 205 ? 8.557 15.589 -15.035 1.00 88.44 205 PRO A C 1
ATOM 1659 O O . PRO A 1 205 ? 9.528 14.923 -14.661 1.00 88.44 205 PRO A O 1
ATOM 1662 N N . ASP A 1 206 ? 7.426 15.635 -14.325 1.00 94.62 206 ASP A N 1
ATOM 1663 C CA . ASP A 1 206 ? 7.224 14.900 -13.077 1.00 94.62 206 ASP A CA 1
ATOM 1664 C C . ASP A 1 206 ? 6.588 13.520 -13.300 1.00 94.62 206 ASP A C 1
ATOM 1666 O O . ASP A 1 206 ? 6.575 12.704 -12.374 1.00 94.62 206 ASP A O 1
ATOM 1670 N N . LEU A 1 207 ? 6.160 13.194 -14.525 1.00 94.62 207 LEU A N 1
ATOM 1671 C CA . LEU A 1 207 ? 5.516 11.917 -14.838 1.00 94.62 207 LEU A CA 1
ATOM 1672 C C . LEU A 1 207 ? 6.398 10.705 -14.488 1.00 94.62 207 LEU A C 1
ATOM 1674 O O . LEU A 1 207 ? 5.894 9.717 -13.952 1.00 94.62 207 LEU A O 1
ATOM 1678 N N . LYS A 1 208 ? 7.727 10.804 -14.670 1.00 94.81 208 LYS A N 1
ATOM 1679 C CA . LYS A 1 208 ? 8.684 9.777 -14.207 1.00 94.81 208 LYS A CA 1
ATOM 1680 C C . LYS A 1 208 ? 8.537 9.515 -12.707 1.00 94.81 208 LYS A C 1
ATOM 1682 O O . LYS A 1 208 ? 8.471 8.367 -12.272 1.00 94.81 208 LYS A O 1
ATOM 1687 N N . LYS A 1 209 ? 8.492 10.583 -11.904 1.00 95.44 209 LYS A N 1
ATOM 1688 C CA . LYS A 1 209 ? 8.373 10.484 -10.442 1.00 95.44 209 LYS A CA 1
ATOM 1689 C C . LYS A 1 209 ? 7.020 9.912 -10.042 1.00 95.44 209 LYS A C 1
ATOM 1691 O O . LYS A 1 209 ? 6.963 9.127 -9.105 1.00 95.44 209 LYS A O 1
ATOM 1696 N N . VAL A 1 210 ? 5.953 10.261 -10.765 1.00 94.81 210 VAL A N 1
ATOM 1697 C CA . VAL A 1 210 ? 4.618 9.687 -10.546 1.00 94.81 210 VAL A CA 1
ATOM 1698 C C . VAL A 1 210 ? 4.634 8.173 -10.772 1.00 94.81 210 VAL A C 1
ATOM 1700 O O . VAL A 1 210 ? 4.157 7.443 -9.907 1.00 94.81 210 VAL A O 1
ATOM 1703 N N . ARG A 1 211 ? 5.245 7.678 -11.858 1.00 95.12 211 ARG A N 1
ATOM 1704 C CA . ARG A 1 211 ? 5.354 6.226 -12.105 1.00 95.12 211 ARG A CA 1
ATOM 1705 C C . ARG A 1 211 ? 6.197 5.509 -11.061 1.00 95.12 211 ARG A C 1
ATOM 1707 O O . ARG A 1 211 ? 5.791 4.462 -10.567 1.00 95.12 211 ARG A O 1
ATOM 1714 N N . ILE A 1 212 ? 7.335 6.086 -10.674 1.00 96.50 212 ILE A N 1
ATOM 1715 C CA . ILE A 1 212 ? 8.161 5.524 -9.597 1.00 96.50 212 ILE A CA 1
ATOM 1716 C C . ILE A 1 212 ? 7.369 5.486 -8.284 1.00 96.50 212 ILE A C 1
ATOM 1718 O O . ILE A 1 212 ? 7.405 4.477 -7.586 1.00 96.50 212 ILE A O 1
ATOM 1722 N N . SER A 1 213 ? 6.602 6.533 -7.966 1.00 95.38 213 SER A N 1
ATOM 1723 C CA . SER A 1 213 ? 5.728 6.539 -6.791 1.00 95.38 213 SER A CA 1
ATOM 1724 C C . SER A 1 213 ? 4.672 5.439 -6.845 1.00 95.38 213 SER A C 1
ATOM 1726 O O . SER A 1 213 ? 4.416 4.824 -5.817 1.00 95.38 213 SER A O 1
ATOM 1728 N N . GLN A 1 214 ? 4.059 5.174 -8.000 1.00 94.38 214 GLN A N 1
ATOM 1729 C CA . GLN A 1 214 ? 3.079 4.089 -8.151 1.00 94.38 214 GLN A CA 1
ATOM 1730 C C . GLN A 1 214 ? 3.733 2.717 -7.931 1.00 94.38 214 GLN A C 1
ATOM 1732 O O . GLN A 1 214 ? 3.194 1.875 -7.216 1.00 94.38 214 GLN A O 1
ATOM 1737 N N . LEU A 1 215 ? 4.947 2.511 -8.452 1.00 95.06 215 LEU A N 1
ATOM 1738 C CA . LEU A 1 215 ? 5.715 1.285 -8.208 1.00 95.06 215 LEU A CA 1
ATOM 1739 C C . LEU A 1 215 ? 6.143 1.122 -6.742 1.00 95.06 215 LEU A C 1
ATOM 1741 O O . LEU A 1 215 ? 6.221 -0.010 -6.255 1.00 95.06 215 LEU A O 1
ATOM 1745 N N . SER A 1 216 ? 6.448 2.232 -6.069 1.00 94.75 216 SER A N 1
ATOM 1746 C CA . SER A 1 216 ? 6.920 2.269 -4.680 1.00 94.75 216 SER A CA 1
ATOM 1747 C C . SER A 1 216 ? 5.788 2.131 -3.659 1.00 94.75 216 SER A C 1
ATOM 1749 O O . SER A 1 216 ? 5.986 1.513 -2.619 1.00 94.75 216 SER A O 1
ATOM 1751 N N . ALA A 1 217 ? 4.606 2.681 -3.954 1.00 92.62 217 ALA A N 1
ATOM 1752 C CA . ALA A 1 217 ? 3.447 2.654 -3.064 1.00 92.62 217 ALA A CA 1
ATOM 1753 C C . ALA A 1 217 ? 2.434 1.562 -3.464 1.00 92.62 217 ALA A C 1
ATOM 1755 O O . ALA A 1 217 ? 2.303 0.586 -2.729 1.00 92.62 217 ALA A O 1
ATOM 1756 N N . SER A 1 218 ? 1.794 1.634 -4.647 1.00 91.38 218 SER A N 1
ATOM 1757 C CA . SER A 1 218 ? 0.739 0.667 -5.034 1.00 91.38 218 SER A CA 1
ATOM 1758 C C . SER A 1 218 ? 1.290 -0.743 -5.157 1.00 91.38 218 SER A C 1
ATOM 1760 O O . SER A 1 218 ? 0.647 -1.716 -4.771 1.00 91.38 218 SER A O 1
ATOM 1762 N N . MET A 1 219 ? 2.466 -0.862 -5.777 1.00 94.12 219 MET A N 1
ATOM 1763 C CA . MET A 1 219 ? 2.992 -2.159 -6.195 1.00 94.12 219 MET A CA 1
ATOM 1764 C C . MET A 1 219 ? 3.880 -2.802 -5.132 1.00 94.12 219 MET A C 1
ATOM 1766 O O . MET A 1 219 ? 4.326 -3.931 -5.334 1.00 94.12 219 MET A O 1
ATOM 1770 N N . ASN A 1 220 ? 4.167 -2.122 -4.019 1.00 94.88 220 ASN A N 1
ATOM 1771 C CA . ASN A 1 220 ? 5.112 -2.584 -3.002 1.00 94.88 220 ASN A CA 1
ATOM 1772 C C . ASN A 1 220 ? 4.478 -2.615 -1.602 1.00 94.88 220 ASN A C 1
ATOM 1774 O O . ASN A 1 220 ? 4.936 -1.959 -0.666 1.00 94.88 220 ASN A O 1
ATOM 1778 N N . GLY A 1 221 ? 3.428 -3.428 -1.446 1.00 94.75 221 GLY A N 1
ATOM 1779 C CA . GLY A 1 221 ? 2.739 -3.605 -0.162 1.00 94.75 221 GLY A CA 1
ATOM 1780 C C . GLY A 1 221 ? 3.655 -4.063 0.983 1.00 94.75 221 GLY A C 1
ATOM 1781 O O . GLY A 1 221 ? 3.405 -3.725 2.137 1.00 94.75 221 GLY A O 1
ATOM 1782 N N . LEU A 1 222 ? 4.760 -4.761 0.687 1.00 97.06 222 LEU A N 1
ATOM 1783 C CA . LEU A 1 222 ? 5.751 -5.151 1.697 1.00 97.06 222 LEU A CA 1
ATOM 1784 C C . LEU A 1 222 ? 6.599 -3.976 2.184 1.00 97.06 222 LEU A C 1
ATOM 1786 O O . LEU A 1 222 ? 6.877 -3.894 3.378 1.00 97.06 222 LEU A O 1
ATOM 1790 N N . ASN A 1 223 ? 6.950 -3.028 1.314 1.00 96.69 223 ASN A N 1
ATOM 1791 C CA . ASN A 1 223 ? 7.540 -1.768 1.762 1.00 96.69 223 ASN A CA 1
ATOM 1792 C C . ASN A 1 223 ? 6.582 -0.991 2.664 1.00 96.69 223 ASN A C 1
ATOM 1794 O O . ASN A 1 223 ? 6.990 -0.484 3.707 1.00 96.69 223 ASN A O 1
ATOM 1798 N N . ALA A 1 224 ? 5.300 -0.936 2.291 1.00 96.81 224 ALA A N 1
ATOM 1799 C CA . ALA A 1 224 ? 4.298 -0.269 3.108 1.00 96.81 224 ALA A CA 1
ATOM 1800 C C . ALA A 1 224 ? 4.190 -0.914 4.496 1.00 96.81 224 ALA A C 1
ATOM 1802 O O . ALA A 1 224 ? 4.309 -0.222 5.508 1.00 96.81 224 ALA A O 1
ATOM 1803 N N . ALA A 1 225 ? 4.086 -2.247 4.550 1.00 98.00 225 ALA A N 1
ATOM 1804 C CA . ALA A 1 225 ? 4.117 -3.008 5.797 1.00 98.00 225 ALA A CA 1
ATOM 1805 C C . ALA A 1 225 ? 5.358 -2.670 6.637 1.00 98.00 225 ALA A C 1
ATOM 1807 O O . ALA A 1 225 ? 5.241 -2.401 7.831 1.00 98.00 225 ALA A O 1
ATOM 1808 N N . TYR A 1 226 ? 6.537 -2.622 6.009 1.00 98.12 226 TYR A N 1
ATOM 1809 C CA . TYR A 1 226 ? 7.800 -2.332 6.689 1.00 98.12 226 TYR A CA 1
ATOM 1810 C C . TYR A 1 226 ? 7.781 -0.957 7.356 1.00 98.12 226 TYR A C 1
ATOM 1812 O O . TYR A 1 226 ? 8.174 -0.810 8.516 1.00 98.12 226 TYR A O 1
ATOM 1820 N N . GLU A 1 227 ? 7.314 0.057 6.629 1.00 98.00 227 GLU A N 1
ATOM 1821 C CA . GLU A 1 227 ? 7.265 1.428 7.121 1.00 98.00 227 GLU A CA 1
ATOM 1822 C C . GLU A 1 227 ? 6.293 1.579 8.299 1.00 98.00 227 GLU A C 1
ATOM 1824 O O . GLU A 1 227 ? 6.624 2.289 9.251 1.00 98.00 227 GLU A O 1
ATOM 1829 N N . PHE A 1 228 ? 5.163 0.863 8.313 1.00 98.50 228 PHE A N 1
ATOM 1830 C CA . PHE A 1 228 ? 4.251 0.839 9.466 1.00 98.50 228 PHE A CA 1
ATOM 1831 C C . PHE A 1 228 ? 4.830 0.092 10.670 1.00 98.50 228 PHE A C 1
ATOM 1833 O O . PHE A 1 228 ? 4.807 0.615 11.785 1.00 98.50 228 PHE A O 1
ATOM 1840 N N . LEU A 1 229 ? 5.428 -1.083 10.457 1.00 98.44 229 LEU A N 1
ATOM 1841 C CA . LEU A 1 229 ? 6.051 -1.876 11.524 1.00 98.44 229 LEU A CA 1
ATOM 1842 C C . LEU A 1 229 ? 7.164 -1.095 12.236 1.00 98.44 229 LEU A C 1
ATOM 1844 O O . LEU A 1 229 ? 7.278 -1.124 13.463 1.00 98.44 229 LEU A O 1
ATOM 1848 N N . ARG A 1 230 ? 7.941 -0.303 11.488 1.00 97.75 230 ARG A N 1
ATOM 1849 C CA . ARG A 1 230 ? 8.971 0.592 12.044 1.00 97.75 230 ARG A CA 1
ATOM 1850 C C . ARG A 1 230 ? 8.422 1.718 12.919 1.00 97.75 230 ARG A C 1
ATOM 1852 O O . ARG A 1 230 ? 9.205 2.330 13.648 1.00 97.75 230 ARG A O 1
ATOM 1859 N N . ARG A 1 231 ? 7.122 2.012 12.852 1.00 97.69 231 ARG A N 1
ATOM 1860 C CA . ARG A 1 231 ? 6.445 2.947 13.764 1.00 97.69 231 ARG A CA 1
ATOM 1861 C C . ARG A 1 231 ? 5.981 2.296 15.060 1.00 97.69 231 ARG A C 1
ATOM 1863 O O . ARG A 1 231 ? 5.543 3.018 15.938 1.00 97.69 231 ARG A O 1
ATOM 1870 N N . GLY A 1 232 ? 6.115 0.978 15.196 1.00 98.19 232 GLY A N 1
ATOM 1871 C CA . GLY A 1 232 ? 5.591 0.243 16.347 1.00 98.19 232 GLY A CA 1
ATOM 1872 C C . GLY A 1 232 ? 4.144 -0.217 16.172 1.00 98.19 232 GLY A C 1
ATOM 1873 O O . GLY A 1 232 ? 3.603 -0.815 17.091 1.00 98.19 232 GLY A O 1
ATOM 1874 N N . TRP A 1 233 ? 3.532 0.021 15.006 1.00 98.56 233 TRP A N 1
ATOM 1875 C CA . TRP A 1 233 ? 2.170 -0.428 14.709 1.00 98.56 233 TRP A CA 1
ATOM 1876 C C . TRP A 1 233 ? 2.154 -1.894 14.309 1.00 98.56 233 TRP A C 1
ATOM 1878 O O . TRP A 1 233 ? 3.125 -2.391 13.730 1.00 98.56 233 TRP A O 1
ATOM 1888 N N . ASN A 1 234 ? 1.048 -2.576 14.573 1.00 98.62 234 ASN A N 1
ATOM 1889 C CA . ASN A 1 234 ? 0.842 -3.932 14.091 1.00 98.62 234 ASN A CA 1
ATOM 1890 C C . ASN A 1 234 ? 0.469 -3.916 12.607 1.00 98.62 234 ASN A C 1
ATOM 1892 O O . ASN A 1 234 ? -0.156 -2.971 12.120 1.00 98.62 234 ASN A O 1
ATOM 1896 N N . VAL A 1 235 ? 0.816 -4.977 11.882 1.00 98.50 235 VAL A N 1
ATOM 1897 C CA . VAL A 1 235 ? 0.427 -5.147 10.479 1.00 98.50 235 VAL A CA 1
ATOM 1898 C C . VAL A 1 235 ? -0.206 -6.510 10.260 1.00 98.50 235 VAL A C 1
ATOM 1900 O O . VAL A 1 235 ? 0.401 -7.538 10.556 1.00 98.50 235 VAL A O 1
ATOM 1903 N N . LYS A 1 236 ? -1.397 -6.516 9.660 1.00 98.06 236 LYS A N 1
ATOM 1904 C CA . LYS A 1 236 ? -2.022 -7.715 9.098 1.00 98.06 236 LYS A CA 1
ATOM 1905 C C . LYS A 1 236 ? -1.957 -7.644 7.582 1.00 98.06 236 LYS A C 1
ATOM 1907 O O . LYS A 1 236 ? -2.592 -6.791 6.965 1.00 98.06 236 LYS A O 1
ATOM 1912 N N . LEU A 1 237 ? -1.173 -8.533 6.990 1.00 97.31 237 LEU A N 1
ATOM 1913 C CA . LEU A 1 237 ? -1.010 -8.630 5.547 1.00 97.31 237 LEU A CA 1
ATOM 1914 C C . LEU A 1 237 ? -1.850 -9.795 5.023 1.00 97.31 237 LEU A C 1
ATOM 1916 O O . LEU A 1 237 ? -1.590 -10.947 5.369 1.00 97.31 237 LEU A O 1
ATOM 1920 N N . ILE A 1 238 ? -2.860 -9.500 4.210 1.00 96.06 238 ILE A N 1
ATOM 1921 C CA . ILE A 1 238 ? -3.782 -10.496 3.659 1.00 96.06 238 ILE A CA 1
ATOM 1922 C C . ILE A 1 238 ? -3.249 -10.979 2.311 1.00 96.06 238 ILE A C 1
ATOM 1924 O O . ILE A 1 238 ? -3.252 -10.220 1.345 1.00 96.06 238 ILE A O 1
ATOM 1928 N N . ASP A 1 239 ? -2.810 -12.233 2.234 1.00 95.25 239 ASP A N 1
ATOM 1929 C CA . ASP A 1 239 ? -2.436 -12.879 0.972 1.00 95.25 239 ASP A CA 1
ATOM 1930 C C . ASP A 1 239 ? -3.699 -13.260 0.186 1.00 95.25 239 ASP A C 1
ATOM 1932 O O . ASP A 1 239 ? -4.352 -14.261 0.487 1.00 95.25 239 ASP A O 1
ATOM 1936 N N . LEU A 1 240 ? -4.067 -12.440 -0.803 1.00 92.31 240 LEU A N 1
ATOM 1937 C CA . LEU A 1 240 ? -5.328 -12.582 -1.537 1.00 92.31 240 LEU A CA 1
ATOM 1938 C C . LEU A 1 240 ? -5.422 -13.901 -2.310 1.00 92.31 240 LEU A C 1
ATOM 1940 O O . LEU A 1 240 ? -6.500 -14.483 -2.381 1.00 92.31 240 LEU A O 1
ATOM 1944 N N . GLU A 1 241 ? -4.302 -14.408 -2.828 1.00 91.62 241 GLU A N 1
ATOM 1945 C CA . GLU A 1 241 ? -4.291 -15.706 -3.506 1.00 91.62 241 GLU A CA 1
ATOM 1946 C C . GLU A 1 241 ? -4.620 -16.823 -2.510 1.00 91.62 241 GLU A C 1
ATOM 1948 O O . GLU A 1 241 ? -5.459 -17.680 -2.775 1.00 91.62 241 GLU A O 1
ATOM 1953 N N . GLY A 1 242 ? -4.041 -16.776 -1.309 1.00 94.31 242 GLY A N 1
ATOM 1954 C CA . GLY A 1 242 ? -4.383 -17.724 -0.253 1.00 94.31 242 GLY A CA 1
ATOM 1955 C C . GLY A 1 242 ? -5.842 -17.639 0.197 1.00 94.31 242 GLY A C 1
ATOM 1956 O O . GLY A 1 242 ? -6.448 -18.667 0.503 1.00 94.31 242 GLY A O 1
ATOM 1957 N N . VAL A 1 243 ? -6.432 -16.441 0.197 1.00 92.06 243 VAL A N 1
ATOM 1958 C CA . VAL A 1 243 ? -7.868 -16.256 0.458 1.00 92.06 243 VAL A CA 1
ATOM 1959 C C . VAL A 1 243 ? -8.704 -16.947 -0.624 1.00 92.06 243 VAL A C 1
ATOM 1961 O O . VAL A 1 243 ? -9.571 -17.760 -0.285 1.00 92.06 243 VAL A O 1
ATOM 1964 N N . HIS A 1 244 ? -8.393 -16.724 -1.904 1.00 89.50 244 HIS A N 1
ATOM 1965 C CA . HIS A 1 244 ? -9.085 -17.365 -3.029 1.00 89.50 244 HIS A CA 1
ATOM 1966 C C . HIS A 1 244 ? -8.991 -18.896 -2.988 1.00 89.50 244 HIS A C 1
ATOM 1968 O O . HIS A 1 244 ? -9.996 -19.580 -3.184 1.00 89.50 244 HIS A O 1
ATOM 1974 N N . GLN A 1 245 ? -7.826 -19.452 -2.637 1.00 92.44 245 GLN A N 1
ATOM 1975 C CA . GLN A 1 245 ? -7.633 -20.904 -2.483 1.00 92.44 245 GLN A CA 1
ATOM 1976 C C . GLN A 1 245 ? -8.538 -21.526 -1.404 1.00 92.44 245 GLN A C 1
ATOM 1978 O O . GLN A 1 245 ? -8.773 -22.736 -1.406 1.00 92.44 245 GLN A O 1
ATOM 1983 N N . THR A 1 246 ? -9.070 -20.715 -0.483 1.00 91.00 246 THR A N 1
ATOM 1984 C CA . THR A 1 246 ? -10.021 -21.160 0.547 1.00 91.00 246 THR A CA 1
ATOM 1985 C C . THR A 1 246 ? -11.496 -20.948 0.184 1.00 91.00 246 THR A C 1
ATOM 1987 O O . THR A 1 246 ? -12.350 -21.183 1.038 1.00 91.00 246 THR A O 1
ATOM 1990 N N . ASP A 1 247 ? -11.809 -20.536 -1.054 1.00 88.44 247 ASP A N 1
ATOM 1991 C CA . ASP A 1 247 ? -13.163 -20.159 -1.521 1.00 88.44 247 ASP A CA 1
ATOM 1992 C C . ASP A 1 247 ? -13.828 -19.101 -0.613 1.00 88.44 247 ASP A C 1
ATOM 1994 O O . ASP A 1 247 ? -15.038 -19.107 -0.359 1.00 88.44 247 ASP A O 1
ATOM 1998 N N . ARG A 1 248 ? -13.002 -18.189 -0.087 1.00 86.62 248 ARG A N 1
ATOM 1999 C CA . ARG A 1 248 ? -13.407 -17.047 0.736 1.00 86.62 248 ARG A CA 1
ATOM 2000 C C . ARG A 1 248 ? -13.204 -15.754 -0.038 1.00 86.62 248 ARG A C 1
ATOM 2002 O O . ARG A 1 248 ? -12.368 -15.671 -0.929 1.00 86.62 248 ARG A O 1
ATOM 2009 N N . ASP A 1 249 ? -13.961 -14.738 0.349 1.00 84.94 249 ASP A N 1
ATOM 2010 C CA . ASP A 1 249 ? -13.816 -13.376 -0.156 1.00 84.94 249 ASP A CA 1
ATOM 2011 C C . ASP A 1 249 ? -13.004 -12.526 0.844 1.00 84.94 249 ASP A C 1
ATOM 2013 O O . ASP A 1 249 ? -13.056 -12.752 2.058 1.00 84.94 249 ASP A O 1
ATOM 2017 N N . VAL A 1 250 ? -12.247 -11.536 0.362 1.00 86.38 250 VAL A N 1
ATOM 2018 C CA . VAL A 1 250 ? -11.439 -10.652 1.225 1.00 86.38 250 VAL A CA 1
ATOM 2019 C C . VAL A 1 250 ? -12.289 -9.903 2.260 1.00 86.38 250 VAL A C 1
ATOM 2021 O O . VAL A 1 250 ? -11.868 -9.736 3.406 1.00 86.38 250 VAL A O 1
ATOM 2024 N N . THR A 1 251 ? -13.516 -9.518 1.905 1.00 84.44 251 THR A N 1
ATOM 2025 C CA . THR A 1 251 ? -14.478 -8.879 2.812 1.00 84.44 251 THR A CA 1
ATOM 2026 C C . THR A 1 251 ? -14.823 -9.786 3.991 1.00 84.44 251 THR A C 1
ATOM 2028 O O . THR A 1 251 ? -14.946 -9.312 5.122 1.00 84.44 251 THR A O 1
ATOM 2031 N N . HIS A 1 252 ? -14.904 -11.100 3.762 1.00 85.56 252 HIS A N 1
ATOM 2032 C CA . HIS A 1 252 ? -15.145 -12.084 4.810 1.00 85.56 252 HIS A CA 1
ATOM 2033 C C . HIS A 1 252 ? -13.955 -12.185 5.762 1.00 85.56 252 HIS A C 1
ATOM 2035 O O . HIS A 1 252 ? -14.145 -12.125 6.977 1.00 85.56 252 HIS A O 1
ATOM 2041 N N . VAL A 1 253 ? -12.736 -12.278 5.229 1.00 90.81 253 VAL A N 1
ATOM 2042 C CA . VAL A 1 253 ? -11.513 -12.304 6.047 1.00 90.81 253 VAL A CA 1
ATOM 2043 C C . VAL A 1 253 ? -11.441 -11.070 6.940 1.00 90.81 253 VAL A C 1
ATOM 2045 O O . VAL A 1 253 ? -11.215 -11.169 8.147 1.00 90.81 253 VAL A O 1
ATOM 2048 N N . ILE A 1 254 ? -11.717 -9.903 6.367 1.00 89.75 254 ILE A N 1
ATOM 2049 C CA . ILE A 1 254 ? -11.735 -8.642 7.099 1.00 89.75 254 ILE A CA 1
ATOM 2050 C C . ILE A 1 254 ? -12.808 -8.651 8.190 1.00 89.75 254 ILE A C 1
ATOM 2052 O O . ILE A 1 254 ? -12.495 -8.446 9.363 1.00 89.75 254 ILE A O 1
ATOM 2056 N N . GLY A 1 255 ? -14.068 -8.900 7.838 1.00 88.75 255 GLY A N 1
ATOM 2057 C CA . GLY A 1 255 ? -15.174 -8.825 8.789 1.00 88.75 255 GLY A CA 1
ATOM 2058 C C . GLY A 1 255 ? -15.098 -9.873 9.896 1.00 88.75 255 GLY A C 1
ATOM 2059 O O . GLY A 1 255 ? -15.349 -9.564 11.059 1.00 88.75 255 GLY A O 1
ATOM 2060 N N . CYS A 1 256 ? -14.734 -11.103 9.555 1.00 90.00 256 CYS A N 1
ATOM 2061 C CA . CYS A 1 256 ? -14.815 -12.239 10.466 1.00 90.00 256 CYS A CA 1
ATOM 2062 C C . CYS A 1 256 ? -13.497 -12.504 11.181 1.00 90.00 256 CYS A C 1
ATOM 2064 O O . CYS A 1 256 ? -13.457 -12.580 12.409 1.00 90.00 256 CYS A O 1
ATOM 2066 N N . ASP A 1 257 ? -12.402 -12.611 10.433 1.00 92.88 257 ASP A N 1
ATOM 2067 C CA . ASP A 1 257 ? -11.134 -13.045 11.012 1.00 92.88 257 ASP A CA 1
ATOM 2068 C C . ASP A 1 257 ? -10.387 -11.881 11.660 1.00 92.88 257 ASP A C 1
ATOM 2070 O O . ASP A 1 257 ? -9.762 -12.067 12.709 1.00 92.88 257 ASP A O 1
ATOM 2074 N N . ILE A 1 258 ? -10.472 -10.679 11.082 1.00 92.94 258 ILE A N 1
ATOM 2075 C CA . ILE A 1 258 ? -9.786 -9.497 11.613 1.00 92.94 258 ILE A CA 1
ATOM 2076 C C . ILE A 1 258 ? -10.667 -8.756 12.612 1.00 92.94 258 ILE A C 1
ATOM 2078 O O . ILE A 1 258 ? -10.276 -8.598 13.765 1.00 92.94 258 ILE A O 1
ATOM 2082 N N . LEU A 1 259 ? -11.863 -8.350 12.191 1.00 92.00 259 LEU A N 1
ATOM 2083 C CA . LEU A 1 259 ? -12.764 -7.528 12.998 1.00 92.00 259 LEU A CA 1
ATOM 2084 C C . LEU A 1 259 ? -13.616 -8.341 13.983 1.00 92.00 259 LEU A C 1
ATOM 2086 O O . LEU A 1 259 ? -14.359 -7.756 14.770 1.00 92.00 259 LEU A O 1
ATOM 2090 N N . LYS A 1 260 ? -13.510 -9.676 13.974 1.00 92.19 260 LYS A N 1
ATOM 2091 C CA . LYS A 1 260 ? -14.238 -10.572 14.892 1.00 92.19 260 LYS A CA 1
ATOM 2092 C C . LYS A 1 260 ? -15.751 -10.326 14.886 1.00 92.19 260 LYS A C 1
ATOM 2094 O O . LYS A 1 260 ? -16.401 -10.355 15.931 1.00 92.19 260 LYS A O 1
ATOM 2099 N N . GLY A 1 261 ? -16.298 -10.037 13.709 1.00 89.44 261 GLY A N 1
ATOM 2100 C CA . GLY A 1 261 ? -17.728 -9.865 13.519 1.00 89.44 261 GLY A CA 1
ATOM 2101 C C . GLY A 1 261 ? -18.518 -11.154 13.719 1.00 89.44 261 GLY A C 1
ATOM 2102 O O . GLY A 1 261 ? -17.968 -12.255 13.705 1.00 89.44 261 GLY A O 1
ATOM 2103 N N . GLU A 1 262 ? -19.834 -11.021 13.876 1.00 89.00 262 GLU A N 1
ATOM 2104 C CA . GLU A 1 262 ? -20.735 -12.175 13.808 1.00 89.00 262 GLU A CA 1
ATOM 2105 C C . GLU A 1 262 ? -20.742 -12.710 12.374 1.00 89.00 262 GLU A C 1
ATOM 2107 O O . GLU A 1 262 ? -21.003 -11.956 11.434 1.00 89.00 262 GLU A O 1
ATOM 2112 N N . CYS A 1 263 ? -20.461 -14.002 12.204 1.00 87.50 263 CYS A N 1
ATOM 2113 C CA . CYS A 1 263 ? -20.338 -14.628 10.893 1.00 87.50 263 CYS A CA 1
ATOM 2114 C C . CYS A 1 263 ? -21.070 -15.969 10.839 1.00 87.50 263 CYS A C 1
ATOM 2116 O O . CYS A 1 263 ? -21.061 -16.725 11.807 1.00 87.50 263 CYS A O 1
ATOM 2118 N N . GLU A 1 264 ? -21.704 -16.254 9.703 1.00 86.38 264 GLU A N 1
ATOM 2119 C CA . GLU A 1 264 ? -22.511 -17.450 9.450 1.00 86.38 264 GLU A CA 1
ATOM 2120 C C . GLU A 1 264 ? -22.083 -18.058 8.110 1.00 86.38 264 GLU A C 1
ATOM 2122 O O . GLU A 1 264 ? -21.943 -17.343 7.118 1.00 86.38 264 GLU A O 1
ATOM 2127 N N . ASP A 1 265 ? -21.813 -19.366 8.087 1.00 82.19 265 ASP A N 1
ATOM 2128 C CA . ASP A 1 265 ? -21.382 -20.107 6.889 1.00 82.19 265 ASP A CA 1
ATOM 2129 C C . ASP A 1 265 ? -20.177 -19.502 6.138 1.00 82.19 265 ASP A C 1
ATOM 2131 O O . ASP A 1 265 ? -20.061 -19.636 4.921 1.00 82.19 265 ASP A O 1
ATOM 2135 N N . GLY A 1 266 ? -19.266 -18.831 6.849 1.00 74.12 266 GLY A N 1
ATOM 2136 C CA . GLY A 1 266 ? -18.116 -18.172 6.220 1.00 74.12 266 GLY A CA 1
ATOM 2137 C C . GLY A 1 266 ? -18.457 -16.842 5.538 1.00 74.12 266 GLY A C 1
ATOM 2138 O O . GLY A 1 266 ? -17.746 -16.424 4.634 1.00 74.12 266 GLY A O 1
ATOM 2139 N N . TYR A 1 267 ? -19.529 -16.171 5.964 1.00 80.44 267 TYR A N 1
ATOM 2140 C CA . TYR A 1 267 ? -19.896 -14.819 5.537 1.00 80.44 267 TYR A CA 1
ATOM 2141 C C . TYR A 1 267 ? -20.202 -13.947 6.753 1.00 80.44 267 TYR A C 1
ATOM 2143 O O . TYR A 1 267 ? -20.563 -14.457 7.812 1.00 80.44 267 TYR A O 1
ATOM 2151 N N . ILE A 1 268 ? -20.080 -12.625 6.609 1.00 81.31 268 ILE A N 1
ATOM 2152 C CA . ILE A 1 268 ? -20.530 -11.686 7.644 1.00 81.31 268 ILE A CA 1
ATOM 2153 C C . ILE A 1 268 ? -22.040 -11.874 7.826 1.00 81.31 268 ILE A C 1
ATOM 2155 O O . ILE A 1 268 ? -22.805 -11.785 6.864 1.00 81.31 268 ILE A O 1
ATOM 2159 N N . ALA A 1 269 ? -22.476 -12.155 9.053 1.00 82.25 269 ALA A N 1
ATOM 2160 C CA . ALA A 1 269 ? -23.862 -12.491 9.337 1.00 82.25 269 ALA A CA 1
ATOM 2161 C C . ALA A 1 269 ? -24.791 -11.355 8.897 1.00 82.25 269 ALA A C 1
ATOM 2163 O O . ALA A 1 269 ? -24.519 -10.177 9.139 1.00 82.25 269 ALA A O 1
ATOM 2164 N N . ARG A 1 270 ? -25.929 -11.715 8.289 1.00 75.19 270 ARG A N 1
ATOM 2165 C CA . ARG A 1 270 ? -26.958 -10.772 7.798 1.00 75.19 270 ARG A CA 1
ATOM 2166 C C . ARG A 1 270 ? -26.486 -9.823 6.699 1.00 75.19 270 ARG A C 1
ATOM 2168 O O . ARG A 1 270 ? -27.269 -8.968 6.292 1.00 75.19 270 ARG A O 1
ATOM 2175 N N . HIS A 1 271 ? -25.255 -9.969 6.229 1.00 70.25 271 HIS A N 1
ATOM 2176 C CA . HIS A 1 271 ? -24.899 -9.489 4.917 1.00 70.25 271 HIS A CA 1
ATOM 2177 C C . HIS A 1 271 ? -25.418 -10.520 3.918 1.00 70.25 271 HIS A C 1
ATOM 2179 O O . HIS A 1 271 ? -25.326 -11.729 4.155 1.00 70.25 271 HIS A O 1
ATOM 2185 N N . ASP A 1 272 ? -25.980 -10.055 2.807 1.00 66.06 272 ASP A N 1
ATOM 2186 C CA . ASP A 1 272 ? -26.235 -10.927 1.665 1.00 66.06 272 ASP A CA 1
ATOM 2187 C C . ASP A 1 272 ? -24.924 -11.673 1.347 1.00 66.06 272 ASP A C 1
ATOM 2189 O O . ASP A 1 272 ? -23.849 -11.175 1.699 1.00 66.06 272 ASP A O 1
ATOM 2193 N N . LYS A 1 273 ? -24.983 -12.861 0.721 1.00 66.31 273 LYS A N 1
ATOM 2194 C CA . LYS A 1 273 ? -23.801 -13.633 0.268 1.00 66.31 273 LYS A CA 1
ATOM 2195 C C . LYS A 1 273 ? -23.048 -12.885 -0.841 1.00 66.31 273 LYS A C 1
ATOM 2197 O O . LYS A 1 273 ? -22.922 -13.360 -1.966 1.00 66.31 273 LYS A O 1
ATOM 2202 N N . PHE A 1 274 ? -22.635 -11.672 -0.528 1.00 65.50 274 PHE A N 1
ATOM 2203 C CA . PHE A 1 274 ? -21.887 -10.757 -1.337 1.00 65.50 274 PHE A CA 1
ATOM 2204 C C . PHE A 1 274 ? -20.515 -11.377 -1.481 1.00 65.50 274 PHE A C 1
ATOM 2206 O O . PHE A 1 274 ? -19.792 -11.574 -0.504 1.00 65.50 274 PHE A O 1
ATOM 2213 N N . ARG A 1 275 ? -20.217 -11.739 -2.714 1.00 67.62 275 ARG A N 1
ATOM 2214 C CA . ARG A 1 275 ? -18.854 -11.886 -3.173 1.00 67.62 275 ARG A CA 1
ATOM 2215 C C . ARG A 1 275 ? -18.576 -10.634 -3.977 1.00 67.62 275 ARG A C 1
ATOM 2217 O O . ARG A 1 275 ? -19.445 -10.207 -4.745 1.00 67.62 275 ARG A O 1
ATOM 2224 N N . THR A 1 276 ? -17.405 -10.055 -3.767 1.00 66.88 276 THR A N 1
ATOM 2225 C CA . THR A 1 276 ? -16.877 -9.067 -4.698 1.00 66.88 276 THR A CA 1
ATOM 2226 C C . THR A 1 276 ? -16.953 -9.716 -6.080 1.00 66.88 276 THR A C 1
ATOM 2228 O O . THR A 1 276 ? -16.530 -10.869 -6.206 1.00 66.88 276 THR A O 1
ATOM 2231 N N . PRO A 1 277 ? -17.593 -9.086 -7.079 1.00 65.69 277 PRO A N 1
ATOM 2232 C CA . PRO A 1 277 ? -17.628 -9.653 -8.415 1.00 65.69 277 PRO A CA 1
ATOM 2233 C C . PRO A 1 277 ? -16.203 -9.986 -8.854 1.00 65.69 277 PRO A C 1
ATOM 2235 O O . PRO A 1 277 ? -15.305 -9.165 -8.673 1.00 65.69 277 PRO A O 1
ATOM 2238 N N . ASP A 1 278 ? -16.007 -11.174 -9.428 1.00 64.62 278 ASP A N 1
ATOM 2239 C CA . ASP A 1 278 ? -14.794 -11.452 -10.188 1.00 64.62 278 ASP A CA 1
ATOM 2240 C C . ASP A 1 278 ? -14.833 -10.508 -11.391 1.00 64.62 278 ASP A C 1
ATOM 2242 O O . ASP A 1 278 ? -15.496 -10.782 -12.395 1.00 64.62 278 ASP A O 1
ATOM 2246 N N . GLU A 1 279 ? -14.238 -9.325 -11.256 1.00 62.44 279 GLU A N 1
ATOM 2247 C CA . GLU A 1 279 ? -14.138 -8.410 -12.379 1.00 62.44 279 GLU A CA 1
ATOM 2248 C C . GLU A 1 279 ? -13.273 -9.060 -13.450 1.00 62.44 279 GLU A C 1
ATOM 2250 O O . GLU A 1 279 ? -12.185 -9.571 -13.170 1.00 62.44 279 GLU A O 1
ATOM 2255 N N . GLU A 1 280 ? -13.776 -9.043 -14.686 1.00 62.69 280 GLU A N 1
ATOM 2256 C CA . GLU A 1 280 ? -12.994 -9.453 -15.840 1.00 62.69 280 GLU A CA 1
ATOM 2257 C C . GLU A 1 280 ? -11.750 -8.569 -15.886 1.00 62.69 280 GLU A C 1
ATOM 2259 O O . GLU A 1 280 ? -11.815 -7.379 -16.200 1.00 62.69 280 GLU A O 1
ATOM 2264 N N . VAL A 1 281 ? -10.608 -9.162 -15.537 1.00 62.38 281 VAL A N 1
ATOM 2265 C CA . VAL A 1 281 ? -9.307 -8.562 -15.791 1.00 62.38 281 VAL A CA 1
ATOM 2266 C C . VAL A 1 281 ? -9.285 -8.249 -17.289 1.00 62.38 281 VAL A C 1
ATOM 2268 O O . VAL A 1 281 ? -9.516 -9.169 -18.082 1.00 62.38 281 VAL A O 1
ATOM 2271 N N . PRO A 1 282 ? -9.072 -6.981 -17.695 1.00 64.69 282 PRO A N 1
ATOM 2272 C CA . PRO A 1 282 ? -8.988 -6.630 -19.104 1.00 64.69 282 PRO A CA 1
ATOM 2273 C C . PRO A 1 282 ? -8.044 -7.600 -19.815 1.00 64.69 282 PRO A C 1
ATOM 2275 O O . PRO A 1 282 ? -7.033 -7.994 -19.234 1.00 64.69 282 PRO A O 1
ATOM 2278 N N . ASP A 1 283 ? -8.366 -8.010 -21.044 1.00 66.94 283 ASP A N 1
ATOM 2279 C CA . ASP A 1 283 ? -7.497 -8.892 -21.829 1.00 66.94 283 ASP A CA 1
ATOM 2280 C C . ASP A 1 283 ? -6.199 -8.152 -22.204 1.00 66.94 283 ASP A C 1
ATOM 2282 O O . ASP A 1 283 ? -6.060 -7.545 -23.268 1.00 66.94 283 ASP A O 1
ATOM 2286 N N . ILE A 1 284 ? -5.265 -8.168 -21.255 1.00 62.84 284 ILE A N 1
ATOM 2287 C CA . ILE A 1 284 ? -3.948 -7.527 -21.268 1.00 62.84 284 ILE A CA 1
ATOM 2288 C C . ILE A 1 284 ? -3.018 -8.200 -22.284 1.00 62.84 284 ILE A C 1
ATOM 2290 O O . ILE A 1 284 ? -2.035 -7.593 -22.716 1.00 62.84 284 ILE A O 1
ATOM 2294 N N . GLY A 1 285 ? -3.320 -9.443 -22.684 1.00 59.41 285 GLY A N 1
ATOM 2295 C CA . GLY A 1 285 ? -2.429 -10.295 -23.475 1.00 59.41 285 GLY A CA 1
ATOM 2296 C C . GLY A 1 285 ? -2.047 -9.724 -24.843 1.00 59.41 285 GLY A C 1
ATOM 2297 O O . GLY A 1 285 ? -1.103 -10.210 -25.464 1.00 59.41 285 GLY A O 1
ATOM 2298 N N . ASN A 1 286 ? -2.739 -8.680 -25.307 1.00 68.25 286 ASN A N 1
ATOM 2299 C CA . ASN A 1 286 ? -2.441 -8.031 -26.580 1.00 68.25 286 ASN A CA 1
ATOM 2300 C C . ASN A 1 286 ? -1.277 -7.025 -26.511 1.00 68.25 286 ASN A C 1
ATOM 2302 O O . ASN A 1 286 ? -0.570 -6.883 -27.508 1.00 68.25 286 ASN A O 1
ATOM 2306 N N . ASP A 1 287 ? -1.051 -6.352 -25.376 1.00 80.31 287 ASP A N 1
ATOM 2307 C CA . ASP A 1 287 ? -0.039 -5.283 -25.273 1.00 80.31 287 ASP A CA 1
ATOM 2308 C C . ASP A 1 287 ? 1.264 -5.738 -24.606 1.00 80.31 287 ASP A C 1
ATOM 2310 O O . ASP A 1 287 ? 2.343 -5.258 -24.960 1.00 80.31 287 ASP A O 1
ATOM 2314 N N . VAL A 1 288 ? 1.188 -6.696 -23.677 1.00 83.06 288 VAL A N 1
ATOM 2315 C CA . VAL A 1 288 ? 2.363 -7.324 -23.060 1.00 83.06 288 VAL A CA 1
ATOM 2316 C C . VAL A 1 288 ? 2.298 -8.822 -23.315 1.00 83.06 288 VAL A C 1
ATOM 2318 O O . VAL A 1 288 ? 1.435 -9.514 -22.782 1.00 83.06 288 VAL A O 1
ATOM 2321 N N . GLY A 1 289 ? 3.216 -9.333 -24.138 1.00 89.19 289 GLY A N 1
ATOM 2322 C CA . GLY A 1 289 ? 3.284 -10.764 -24.432 1.00 89.19 289 GLY A CA 1
ATOM 2323 C C . GLY A 1 289 ? 3.486 -11.604 -23.165 1.00 89.19 289 GLY A C 1
ATOM 2324 O O . GLY A 1 289 ? 4.127 -11.157 -22.214 1.00 89.19 289 GLY A O 1
ATOM 2325 N N . GLU A 1 290 ? 2.979 -12.840 -23.162 1.00 90.31 290 GLU A N 1
ATOM 2326 C CA . GLU A 1 290 ? 2.982 -13.733 -21.988 1.00 90.31 290 GLU A CA 1
ATOM 2327 C C . GLU A 1 290 ? 4.373 -13.912 -21.353 1.00 90.31 290 GLU A C 1
ATOM 2329 O O . GLU A 1 290 ? 4.514 -13.913 -20.128 1.00 90.31 290 GLU A O 1
ATOM 2334 N N . ASP A 1 291 ? 5.420 -14.026 -22.176 1.00 91.38 291 ASP A N 1
ATOM 2335 C CA . ASP A 1 291 ? 6.797 -14.153 -21.694 1.00 91.38 291 ASP A CA 1
ATOM 2336 C C . ASP A 1 291 ? 7.280 -12.898 -20.956 1.00 91.38 291 ASP A C 1
ATOM 2338 O O . ASP A 1 291 ? 7.924 -13.011 -19.912 1.00 91.38 291 ASP A O 1
ATOM 2342 N N . GLU A 1 292 ? 6.939 -11.710 -21.456 1.00 90.88 292 GLU A N 1
ATOM 2343 C CA . GLU A 1 292 ? 7.287 -10.445 -20.806 1.00 90.88 292 GLU A CA 1
ATOM 2344 C C . GLU A 1 292 ? 6.470 -10.240 -19.531 1.00 90.88 292 GLU A C 1
ATOM 2346 O O . GLU A 1 292 ? 7.034 -9.867 -18.503 1.00 90.88 292 GLU A O 1
ATOM 2351 N N . ALA A 1 293 ? 5.176 -10.574 -19.546 1.00 92.25 293 ALA A N 1
ATOM 2352 C CA . ALA A 1 293 ? 4.321 -10.541 -18.359 1.00 92.25 293 ALA A CA 1
ATOM 2353 C C . ALA A 1 293 ? 4.873 -11.441 -17.239 1.00 92.25 293 ALA A C 1
ATOM 2355 O O . ALA A 1 293 ? 4.936 -11.030 -16.077 1.00 92.25 293 ALA A O 1
ATOM 2356 N N . ARG A 1 294 ? 5.354 -12.641 -17.590 1.00 93.81 294 ARG A N 1
ATOM 2357 C CA . ARG A 1 294 ? 6.010 -13.558 -16.649 1.00 93.81 294 ARG A CA 1
ATOM 2358 C C . ARG A 1 294 ? 7.291 -12.969 -16.060 1.00 93.81 294 ARG A C 1
ATOM 2360 O O . ARG A 1 294 ? 7.503 -13.100 -14.857 1.00 93.81 294 ARG A O 1
ATOM 2367 N N . LYS A 1 295 ? 8.129 -12.309 -16.866 1.00 95.00 295 LYS A N 1
ATOM 2368 C CA . LYS A 1 295 ? 9.344 -11.644 -16.365 1.00 95.00 295 LYS A CA 1
ATOM 2369 C C . LYS A 1 295 ? 9.028 -10.466 -15.442 1.00 95.00 295 LYS A C 1
ATOM 2371 O O . LYS A 1 295 ? 9.710 -10.295 -14.435 1.00 95.00 295 LYS A O 1
ATOM 2376 N N . VAL A 1 296 ? 7.989 -9.681 -15.746 1.00 95.19 296 VAL A N 1
ATOM 2377 C CA . VAL A 1 296 ? 7.518 -8.613 -14.844 1.00 95.19 296 VAL A CA 1
ATOM 2378 C C . VAL A 1 296 ? 7.103 -9.191 -13.498 1.00 95.19 296 VAL A C 1
ATOM 2380 O O . VAL A 1 296 ? 7.513 -8.678 -12.456 1.00 95.19 296 VAL A O 1
ATOM 2383 N N . GLU A 1 297 ? 6.310 -10.262 -13.509 1.00 95.50 297 GLU A N 1
ATOM 2384 C CA . GLU A 1 297 ? 5.906 -10.923 -12.271 1.00 95.50 297 GLU A CA 1
ATOM 2385 C C . GLU A 1 297 ? 7.122 -11.466 -11.510 1.00 95.50 297 GLU A C 1
ATOM 2387 O O . GLU A 1 297 ? 7.224 -11.252 -10.304 1.00 95.50 297 GLU A O 1
ATOM 2392 N N . GLU A 1 298 ? 8.091 -12.083 -12.191 1.00 96.06 298 GLU A N 1
ATOM 2393 C CA . GLU A 1 298 ? 9.333 -12.554 -11.564 1.00 96.06 298 GLU A CA 1
ATOM 2394 C C . GLU A 1 298 ? 10.124 -11.402 -10.914 1.00 96.06 298 GLU A C 1
ATOM 2396 O O . GLU A 1 298 ? 10.545 -11.518 -9.760 1.00 96.06 298 GLU A O 1
ATOM 2401 N N . LEU A 1 299 ? 10.260 -10.258 -11.596 1.00 96.81 299 LEU A N 1
ATOM 2402 C CA . LEU A 1 299 ? 10.927 -9.061 -11.068 1.00 96.81 299 LEU A CA 1
ATOM 2403 C C . LEU A 1 299 ? 10.252 -8.565 -9.788 1.00 96.81 299 LEU A C 1
ATOM 2405 O O . LEU A 1 299 ? 10.908 -8.270 -8.784 1.00 96.81 299 LEU A O 1
ATOM 2409 N N . PHE A 1 300 ? 8.926 -8.495 -9.820 1.00 96.88 300 PHE A N 1
ATOM 2410 C CA . PHE A 1 300 ? 8.112 -8.162 -8.668 1.00 96.88 300 PHE A CA 1
ATOM 2411 C C . PHE A 1 300 ? 8.362 -9.164 -7.526 1.00 96.88 300 PHE A C 1
ATOM 2413 O O . PHE A 1 300 ? 8.710 -8.750 -6.413 1.00 96.88 300 PHE A O 1
ATOM 2420 N N . ARG A 1 301 ? 8.265 -10.473 -7.771 1.00 96.44 301 ARG A N 1
ATOM 2421 C CA . ARG A 1 301 ? 8.510 -11.510 -6.751 1.00 96.44 301 ARG A CA 1
ATOM 2422 C C . ARG A 1 301 ? 9.901 -11.417 -6.133 1.00 96.44 301 ARG A C 1
ATOM 2424 O O . ARG A 1 301 ? 10.029 -11.533 -4.917 1.00 96.44 301 ARG A O 1
ATOM 2431 N N . PHE A 1 302 ? 10.934 -11.135 -6.922 1.00 96.69 302 PHE A N 1
ATOM 2432 C CA . PHE A 1 302 ? 12.292 -10.976 -6.396 1.00 96.69 302 PHE A CA 1
ATOM 2433 C C . PHE A 1 302 ? 12.415 -9.783 -5.456 1.00 96.69 302 PHE A C 1
ATOM 2435 O O . PHE A 1 302 ? 13.085 -9.882 -4.425 1.00 96.69 302 PHE A O 1
ATOM 2442 N N . ARG A 1 303 ? 11.756 -8.667 -5.788 1.00 96.25 303 ARG A N 1
ATOM 2443 C CA . ARG A 1 303 ? 11.672 -7.518 -4.885 1.00 96.25 303 ARG A CA 1
ATOM 2444 C C . ARG A 1 303 ? 11.027 -7.916 -3.556 1.00 96.25 303 ARG A C 1
ATOM 2446 O O . ARG A 1 303 ? 11.547 -7.550 -2.505 1.00 96.25 303 ARG A O 1
ATOM 2453 N N . ASP A 1 304 ? 9.954 -8.704 -3.586 1.00 96.69 304 ASP A N 1
ATOM 2454 C CA . ASP A 1 304 ? 9.257 -9.142 -2.369 1.00 96.69 304 ASP A CA 1
ATOM 2455 C C . ASP A 1 304 ? 10.095 -10.066 -1.494 1.00 96.69 304 ASP A C 1
ATOM 2457 O O . ASP A 1 304 ? 10.095 -9.919 -0.269 1.00 96.69 304 ASP A O 1
ATOM 2461 N N . CYS A 1 305 ? 10.838 -10.987 -2.108 1.00 97.50 305 CYS A N 1
ATOM 2462 C CA . CYS A 1 305 ? 11.778 -11.848 -1.396 1.00 97.50 305 CYS A CA 1
ATOM 2463 C C . CYS A 1 305 ? 12.838 -11.038 -0.635 1.00 97.50 305 CYS A C 1
ATOM 2465 O O . CYS A 1 305 ? 13.344 -11.482 0.393 1.00 97.50 305 CYS A O 1
ATOM 2467 N N . GLY A 1 306 ? 13.148 -9.819 -1.089 1.00 96.12 306 GLY A N 1
ATOM 2468 C CA . GLY A 1 306 ? 14.066 -8.917 -0.397 1.00 96.12 306 GLY A CA 1
ATOM 2469 C C . GLY A 1 306 ? 13.554 -8.457 0.968 1.00 96.12 306 GLY A C 1
ATOM 2470 O O . GLY A 1 306 ? 14.355 -8.128 1.845 1.00 96.12 306 GLY A O 1
ATOM 2471 N N . TYR A 1 307 ? 12.235 -8.478 1.173 1.00 97.44 307 TYR A N 1
ATOM 2472 C CA . TYR A 1 307 ? 11.605 -8.109 2.436 1.00 97.44 307 TYR A CA 1
ATOM 2473 C C . TYR A 1 307 ? 11.454 -9.273 3.416 1.00 97.44 307 TYR A C 1
ATOM 2475 O O . TYR A 1 307 ? 11.275 -9.000 4.598 1.00 97.44 307 TYR A O 1
ATOM 2483 N N . GLU A 1 308 ? 11.559 -10.539 2.999 1.00 96.06 308 GLU A N 1
ATOM 2484 C CA . GLU A 1 308 ? 11.345 -11.686 3.902 1.00 96.06 308 GLU A CA 1
ATOM 2485 C C . GLU A 1 308 ? 12.242 -11.608 5.152 1.00 96.06 308 GLU A C 1
ATOM 2487 O O . GLU A 1 308 ? 11.765 -11.648 6.288 1.00 96.06 308 GLU A O 1
ATOM 2492 N N . GLU A 1 309 ? 13.540 -11.376 4.950 1.00 93.38 309 GLU A N 1
ATOM 2493 C CA . GLU A 1 309 ? 14.506 -11.223 6.045 1.00 93.38 309 GLU A CA 1
ATOM 2494 C C . GLU A 1 309 ? 14.282 -9.941 6.865 1.00 93.38 309 GLU A C 1
ATOM 2496 O O . GLU A 1 309 ? 14.523 -9.930 8.072 1.00 93.38 309 GLU A O 1
ATOM 2501 N N . LEU A 1 310 ? 13.799 -8.861 6.237 1.00 95.81 310 LEU A N 1
ATOM 2502 C CA . LEU A 1 310 ? 13.489 -7.601 6.927 1.00 95.81 310 LEU A CA 1
ATOM 2503 C C . LEU A 1 310 ? 12.254 -7.730 7.831 1.00 95.81 310 LEU A C 1
ATOM 2505 O O . LEU A 1 310 ? 12.179 -7.062 8.862 1.00 95.81 310 LEU A O 1
ATOM 2509 N N . MET A 1 311 ? 11.306 -8.593 7.458 1.00 97.75 311 MET A N 1
ATOM 2510 C CA . MET A 1 311 ? 10.049 -8.810 8.180 1.00 97.75 311 MET A CA 1
ATOM 2511 C C . MET A 1 311 ? 10.155 -9.838 9.296 1.00 97.75 311 MET A C 1
ATOM 2513 O O . MET A 1 311 ? 9.366 -9.808 10.240 1.00 97.75 311 MET A O 1
ATOM 2517 N N . LYS A 1 312 ? 11.134 -10.741 9.215 1.00 97.31 312 LYS A N 1
ATOM 2518 C CA . LYS A 1 312 ? 11.302 -11.844 10.161 1.00 97.31 312 LYS A CA 1
ATOM 2519 C C . LYS A 1 312 ? 11.239 -11.429 11.641 1.00 97.31 312 LYS A C 1
ATOM 2521 O O . LYS A 1 312 ? 10.486 -12.074 12.368 1.00 97.31 312 LYS A O 1
ATOM 2526 N N . PRO A 1 313 ? 11.912 -10.355 12.107 1.00 98.38 313 PRO A N 1
ATOM 2527 C CA . PRO A 1 313 ? 11.815 -9.947 13.510 1.00 98.38 313 PRO A CA 1
ATOM 2528 C C . PRO A 1 313 ? 10.391 -9.564 13.941 1.00 98.38 313 PRO A C 1
ATOM 2530 O O . PRO A 1 313 ? 10.015 -9.808 15.084 1.00 98.38 313 PRO A O 1
ATOM 2533 N N . PHE A 1 314 ? 9.599 -8.986 13.034 1.00 98.44 314 PHE A N 1
ATOM 2534 C CA . PHE A 1 314 ? 8.219 -8.569 13.296 1.00 98.44 314 PHE A CA 1
ATOM 2535 C C . PHE A 1 314 ? 7.238 -9.744 13.279 1.00 98.44 314 PHE A C 1
ATOM 2537 O O . PHE A 1 314 ? 6.275 -9.761 14.042 1.00 98.44 314 PHE A O 1
ATOM 2544 N N . LEU A 1 315 ? 7.501 -10.748 12.440 1.00 98.12 315 LEU A N 1
ATOM 2545 C CA . LEU A 1 315 ? 6.767 -12.015 12.453 1.00 98.12 315 LEU A CA 1
ATOM 2546 C C . LEU A 1 315 ? 7.034 -12.786 13.752 1.00 98.12 315 LEU A C 1
ATOM 2548 O O . LEU A 1 315 ? 6.111 -13.305 14.371 1.00 98.12 315 LEU A O 1
ATOM 2552 N N . GLU A 1 316 ? 8.296 -12.838 14.188 1.00 98.06 316 GLU A N 1
ATOM 2553 C CA . GLU A 1 316 ? 8.698 -13.513 15.428 1.00 98.06 316 GLU A CA 1
ATOM 2554 C C . GLU A 1 316 ? 8.161 -12.807 16.683 1.00 98.06 316 GLU A C 1
ATOM 2556 O O . GLU A 1 316 ? 7.856 -13.477 17.671 1.00 98.06 316 GLU A O 1
ATOM 2561 N N . SER A 1 317 ? 8.022 -11.476 16.657 1.00 98.06 317 SER A N 1
ATOM 2562 C CA . SER A 1 317 ? 7.432 -10.709 17.761 1.00 98.06 317 SER A CA 1
ATOM 2563 C C . SER A 1 317 ? 5.902 -10.751 17.797 1.00 98.06 317 SER A C 1
ATOM 2565 O O . SER A 1 317 ? 5.320 -10.394 18.819 1.00 98.06 317 SER A O 1
ATOM 2567 N N . GLY A 1 318 ? 5.253 -11.170 16.706 1.00 98.12 318 GLY A N 1
ATOM 2568 C CA . GLY A 1 318 ? 3.799 -11.115 16.538 1.00 98.12 318 GLY A CA 1
ATOM 2569 C C . GLY A 1 318 ? 3.256 -9.734 16.153 1.00 98.12 318 GLY A C 1
ATOM 2570 O O . GLY A 1 318 ? 2.047 -9.584 16.022 1.00 98.12 318 GLY A O 1
ATOM 2571 N N . GLN A 1 319 ? 4.125 -8.739 15.937 1.00 98.38 319 GLN A N 1
ATOM 2572 C CA . GLN A 1 319 ? 3.724 -7.414 15.446 1.00 98.38 319 GLN A CA 1
ATOM 2573 C C . GLN A 1 319 ? 3.249 -7.475 13.982 1.00 98.38 319 GLN A C 1
ATOM 2575 O O . GLN A 1 319 ? 2.456 -6.647 13.541 1.00 98.38 319 GLN A O 1
ATOM 2580 N N . MET A 1 320 ? 3.722 -8.464 13.217 1.00 98.44 320 MET A N 1
ATOM 2581 C CA . MET A 1 320 ? 3.244 -8.760 11.870 1.00 98.44 320 MET A CA 1
ATOM 2582 C C . MET A 1 320 ? 2.542 -10.118 11.827 1.00 98.44 320 MET A C 1
ATOM 2584 O O . MET A 1 320 ? 3.085 -11.123 12.284 1.00 98.44 320 MET A O 1
ATOM 2588 N N . GLU A 1 321 ? 1.382 -10.162 11.180 1.00 98.19 321 GLU A N 1
ATOM 2589 C CA . GLU A 1 321 ? 0.648 -11.384 10.854 1.00 98.19 321 GLU A CA 1
ATOM 2590 C C . GLU A 1 321 ? 0.430 -11.456 9.337 1.00 98.19 321 GLU A C 1
ATOM 2592 O O . GLU A 1 321 ? -0.095 -10.523 8.729 1.00 98.19 321 GLU A O 1
ATOM 2597 N N . VAL A 1 322 ? 0.821 -12.572 8.714 1.00 97.69 322 VAL A N 1
ATOM 2598 C CA . VAL A 1 322 ? 0.490 -12.862 7.311 1.00 97.69 322 VAL A CA 1
ATOM 2599 C C . VAL A 1 322 ? -0.685 -13.824 7.292 1.00 97.69 322 VAL A C 1
ATOM 2601 O O . VAL A 1 322 ? -0.544 -15.006 7.616 1.00 97.69 322 VAL A O 1
ATOM 2604 N N . MET A 1 323 ? -1.847 -13.312 6.913 1.00 97.38 323 MET A N 1
ATOM 2605 C CA . MET A 1 323 ? -3.077 -14.086 6.856 1.00 97.38 323 MET A CA 1
ATOM 2606 C C . MET A 1 323 ? -3.136 -14.869 5.550 1.00 97.38 323 MET A C 1
ATOM 2608 O O . MET A 1 323 ? -2.804 -14.336 4.494 1.00 97.38 323 MET A O 1
ATOM 2612 N N . TYR A 1 324 ? -3.579 -16.126 5.632 1.00 95.88 324 TYR A N 1
ATOM 2613 C CA . TYR A 1 324 ? -3.708 -17.021 4.476 1.00 95.88 324 TYR A CA 1
ATOM 2614 C C . TYR A 1 324 ? -2.402 -17.197 3.684 1.00 95.88 324 TYR A C 1
ATOM 2616 O O . TYR A 1 324 ? -2.433 -17.348 2.472 1.00 95.88 324 TYR A O 1
ATOM 2624 N N . LYS A 1 325 ? -1.249 -17.200 4.368 1.00 95.50 325 LYS A N 1
ATOM 2625 C CA . LYS A 1 325 ? 0.087 -17.329 3.761 1.00 95.50 325 LYS A CA 1
ATOM 2626 C C . LYS A 1 325 ? 0.171 -18.521 2.793 1.00 95.50 325 LYS A C 1
ATOM 2628 O O . LYS A 1 325 ? 0.373 -19.655 3.233 1.00 95.50 325 LYS A O 1
ATOM 2633 N N . TYR A 1 326 ? 0.065 -18.254 1.496 1.00 96.00 326 TYR A N 1
ATOM 2634 C CA . TYR A 1 326 ? 0.085 -19.265 0.441 1.00 96.00 326 TYR A CA 1
ATOM 2635 C C . TYR A 1 326 ? 1.088 -18.905 -0.650 1.00 96.00 326 TYR A C 1
ATOM 2637 O O . TYR A 1 326 ? 1.973 -19.697 -0.958 1.00 96.00 326 TYR A O 1
ATOM 2645 N N . SER A 1 327 ? 0.964 -17.704 -1.208 1.00 94.94 327 SER A N 1
ATOM 2646 C CA . SER A 1 327 ? 1.732 -17.228 -2.353 1.00 94.94 327 SER A CA 1
ATOM 2647 C C . SER A 1 327 ? 2.910 -16.350 -1.940 1.00 94.94 327 SER A C 1
ATOM 2649 O O . SER A 1 327 ? 3.942 -16.324 -2.614 1.00 94.94 327 SER A O 1
ATOM 2651 N N . ILE A 1 328 ? 2.779 -15.618 -0.836 1.00 94.00 328 ILE A N 1
ATOM 2652 C CA . ILE A 1 328 ? 3.814 -14.705 -0.354 1.00 94.00 328 ILE A CA 1
ATOM 2653 C C . ILE A 1 328 ? 5.080 -15.469 0.058 1.00 94.00 328 ILE A C 1
ATOM 2655 O O . ILE A 1 328 ? 5.070 -16.327 0.943 1.00 94.00 328 ILE A O 1
ATOM 2659 N N . TRP A 1 329 ? 6.180 -15.131 -0.616 1.00 96.06 329 TRP A N 1
ATOM 2660 C CA . TRP A 1 329 ? 7.503 -15.759 -0.507 1.00 96.06 329 TRP A CA 1
ATOM 2661 C C . TRP A 1 329 ? 7.587 -17.255 -0.853 1.00 96.06 329 TRP A C 1
ATOM 2663 O O . TRP A 1 329 ? 8.631 -17.866 -0.632 1.00 96.06 329 TRP A O 1
ATOM 2673 N N . ALA A 1 330 ? 6.538 -17.852 -1.429 1.00 95.00 330 ALA A N 1
ATOM 2674 C CA . ALA A 1 330 ? 6.526 -19.278 -1.774 1.00 95.00 330 ALA A CA 1
ATOM 2675 C C . ALA A 1 330 ? 7.669 -19.676 -2.729 1.00 95.00 330 ALA A C 1
ATOM 2677 O O . ALA A 1 330 ? 8.218 -20.772 -2.616 1.00 95.00 330 ALA A O 1
ATOM 2678 N N . ASP A 1 331 ? 8.062 -18.750 -3.607 1.00 92.50 331 ASP A N 1
ATOM 2679 C CA . ASP A 1 331 ? 9.060 -18.963 -4.659 1.00 92.50 331 ASP A CA 1
ATOM 2680 C C . ASP A 1 331 ? 10.433 -18.334 -4.338 1.00 92.50 331 ASP A C 1
ATOM 2682 O O . ASP A 1 331 ? 11.281 -18.190 -5.222 1.00 92.50 331 ASP A O 1
ATOM 2686 N N . CYS A 1 332 ? 10.680 -17.922 -3.088 1.00 96.25 332 CYS A N 1
ATOM 2687 C CA . CYS A 1 332 ? 11.957 -17.314 -2.715 1.00 96.25 332 CYS A CA 1
ATOM 2688 C C . CYS A 1 332 ? 13.070 -18.364 -2.591 1.00 96.25 332 CYS A C 1
ATOM 2690 O O . CYS A 1 332 ? 13.038 -19.265 -1.751 1.00 96.25 332 CYS A O 1
ATOM 2692 N N . GLU A 1 333 ? 14.110 -18.224 -3.411 1.00 95.88 333 GLU A N 1
ATOM 2693 C CA . GLU A 1 333 ? 15.256 -19.129 -3.432 1.00 95.88 333 GLU A CA 1
ATOM 2694 C C . GLU A 1 333 ? 16.410 -18.585 -2.568 1.00 95.88 333 GLU A C 1
ATOM 2696 O O . GLU A 1 333 ? 16.944 -17.509 -2.859 1.00 95.88 333 GLU A O 1
ATOM 2701 N N . PRO A 1 334 ? 16.927 -19.340 -1.575 1.00 93.19 334 PRO A N 1
ATOM 2702 C CA . PRO A 1 334 ? 18.042 -18.882 -0.736 1.00 93.19 334 PRO A CA 1
ATOM 2703 C C . PRO A 1 334 ? 19.298 -18.466 -1.526 1.00 93.19 334 PRO A C 1
ATOM 2705 O O . PRO A 1 334 ? 20.035 -17.562 -1.120 1.00 93.19 334 PRO A O 1
ATOM 2708 N N . GLY A 1 335 ? 19.532 -19.102 -2.681 1.00 92.56 335 GLY A N 1
ATOM 2709 C CA . GLY A 1 335 ? 20.659 -18.818 -3.574 1.00 92.56 335 GLY A CA 1
ATOM 2710 C C . GLY A 1 335 ? 20.600 -17.455 -4.275 1.00 92.56 335 GLY A C 1
ATOM 2711 O O . GLY A 1 335 ? 21.622 -17.010 -4.792 1.00 92.56 335 GLY A O 1
ATOM 2712 N N . ARG A 1 336 ? 19.445 -16.777 -4.267 1.00 93.81 336 ARG A N 1
ATOM 2713 C CA . ARG A 1 336 ? 19.222 -15.469 -4.912 1.00 93.81 336 ARG A CA 1
ATOM 2714 C C . ARG A 1 336 ? 19.112 -14.311 -3.911 1.00 93.81 336 ARG A C 1
ATOM 2716 O O . ARG A 1 336 ? 18.815 -13.188 -4.303 1.00 93.81 336 ARG A O 1
ATOM 2723 N N . SER A 1 337 ? 19.410 -14.554 -2.630 1.00 93.62 337 SER A N 1
ATOM 2724 C CA . SER A 1 337 ? 19.258 -13.568 -1.545 1.00 93.62 337 SER A CA 1
ATOM 2725 C C . SER A 1 337 ? 19.943 -12.216 -1.790 1.00 93.62 337 SER A C 1
ATOM 2727 O O . SER A 1 337 ? 19.421 -11.188 -1.367 1.00 93.62 337 SER A O 1
ATOM 2729 N N . GLU A 1 338 ? 21.082 -12.185 -2.485 1.00 92.94 338 GLU A N 1
ATOM 2730 C CA . GLU A 1 338 ? 21.764 -10.928 -2.824 1.00 92.94 338 GLU A CA 1
ATOM 2731 C C . GLU A 1 338 ? 20.974 -10.094 -3.845 1.00 92.94 338 GLU A C 1
ATOM 2733 O O . GLU A 1 338 ? 20.811 -8.888 -3.670 1.00 92.94 338 GLU A O 1
ATOM 2738 N N . ILE A 1 339 ? 20.418 -10.746 -4.871 1.00 93.81 339 ILE A N 1
ATOM 2739 C CA . ILE A 1 339 ? 19.574 -10.104 -5.890 1.00 93.81 339 ILE A CA 1
ATOM 2740 C C . ILE A 1 339 ? 18.338 -9.504 -5.211 1.00 93.81 339 ILE A C 1
ATOM 2742 O O . ILE A 1 339 ? 18.009 -8.336 -5.411 1.00 93.81 339 ILE A O 1
ATOM 2746 N N . TYR A 1 340 ? 17.700 -10.286 -4.339 1.00 95.75 340 TYR A N 1
ATOM 2747 C CA . TYR A 1 340 ? 16.509 -9.880 -3.596 1.00 95.75 340 TYR A CA 1
ATOM 2748 C C . TYR A 1 340 ? 16.747 -8.629 -2.745 1.00 95.75 340 TYR A C 1
ATOM 2750 O O . TYR A 1 340 ? 15.985 -7.664 -2.821 1.00 95.75 340 TYR A O 1
ATOM 2758 N N . LYS A 1 341 ? 17.845 -8.600 -1.978 1.00 93.69 341 LYS A N 1
ATOM 2759 C CA . LYS A 1 341 ? 18.223 -7.436 -1.158 1.00 93.69 341 LYS A CA 1
ATOM 2760 C C . LYS A 1 341 ? 18.435 -6.184 -1.997 1.00 93.69 341 LYS A C 1
ATOM 2762 O O . LYS A 1 341 ? 18.009 -5.104 -1.591 1.00 93.69 341 LYS A O 1
ATOM 2767 N N . ASN A 1 342 ? 19.069 -6.331 -3.158 1.00 92.19 342 ASN A N 1
ATOM 2768 C CA . ASN A 1 342 ? 19.323 -5.212 -4.053 1.00 92.19 342 ASN A CA 1
ATOM 2769 C C . ASN A 1 342 ? 18.044 -4.665 -4.693 1.00 92.19 342 ASN A C 1
ATOM 2771 O O . ASN A 1 342 ? 18.011 -3.488 -5.034 1.00 92.19 342 ASN A O 1
ATOM 2775 N N . LEU A 1 343 ? 16.998 -5.483 -4.840 1.00 94.50 343 LEU A N 1
ATOM 2776 C CA . LEU A 1 343 ? 15.734 -5.067 -5.448 1.00 94.50 343 LEU A CA 1
ATOM 2777 C C . LEU A 1 343 ? 14.716 -4.506 -4.452 1.00 94.50 343 LEU A C 1
ATOM 2779 O O . LEU A 1 343 ? 13.921 -3.661 -4.860 1.00 94.50 343 LEU A O 1
ATOM 2783 N N . ALA A 1 344 ? 14.751 -4.915 -3.175 1.00 94.50 344 ALA A N 1
ATOM 2784 C CA . ALA A 1 344 ? 13.745 -4.570 -2.157 1.00 94.50 344 ALA A CA 1
ATOM 2785 C C . ALA A 1 344 ? 13.297 -3.094 -2.211 1.00 94.50 344 ALA A C 1
ATOM 2787 O O . ALA A 1 344 ? 12.116 -2.809 -2.374 1.00 94.50 344 ALA A O 1
ATOM 2788 N N . ASN A 1 345 ? 14.256 -2.161 -2.174 1.00 91.62 345 ASN A N 1
ATOM 2789 C CA . ASN A 1 345 ? 14.010 -0.712 -2.175 1.00 91.62 345 ASN A CA 1
ATOM 2790 C C . ASN A 1 345 ? 14.525 -0.003 -3.446 1.00 91.62 345 ASN A C 1
ATOM 2792 O O . ASN A 1 345 ? 14.805 1.197 -3.416 1.00 91.62 345 ASN A O 1
ATOM 2796 N N . ALA A 1 346 ? 14.708 -0.728 -4.554 1.00 94.44 346 ALA A N 1
ATOM 2797 C CA . ALA A 1 346 ? 15.287 -0.189 -5.786 1.00 94.44 346 ALA A CA 1
ATOM 2798 C C . ALA A 1 346 ? 14.218 0.175 -6.827 1.00 94.44 346 ALA A C 1
ATOM 2800 O O . ALA A 1 346 ? 14.226 -0.325 -7.951 1.00 94.44 346 ALA A O 1
ATOM 2801 N N . ASP A 1 347 ? 13.305 1.081 -6.469 1.00 96.12 347 ASP A N 1
ATOM 2802 C CA . ASP A 1 347 ? 12.169 1.447 -7.329 1.00 96.12 347 ASP A CA 1
ATOM 2803 C C . ASP A 1 347 ? 12.600 1.999 -8.701 1.00 96.12 347 ASP A C 1
ATOM 2805 O O . ASP A 1 347 ? 11.952 1.720 -9.705 1.00 96.12 347 ASP A O 1
ATOM 2809 N N . GLU A 1 348 ? 13.720 2.733 -8.782 1.00 95.44 348 GLU A N 1
ATOM 2810 C CA . GLU A 1 348 ? 14.271 3.184 -10.074 1.00 95.44 348 GLU A CA 1
ATOM 2811 C C . GLU A 1 348 ? 14.797 2.023 -10.928 1.00 95.44 348 GLU A C 1
ATOM 2813 O O . GLU A 1 348 ? 14.649 2.046 -12.151 1.00 95.44 348 GLU A O 1
ATOM 2818 N N . THR A 1 349 ? 15.375 0.995 -10.305 1.00 95.62 349 THR A N 1
ATOM 2819 C CA . THR A 1 349 ? 15.818 -0.213 -11.011 1.00 95.62 349 THR A CA 1
ATOM 2820 C C . THR A 1 349 ? 14.616 -0.971 -11.554 1.00 95.62 349 THR A C 1
ATOM 2822 O O . THR A 1 349 ? 14.596 -1.316 -12.729 1.00 95.62 349 THR A O 1
ATOM 2825 N N . VAL A 1 350 ? 13.571 -1.151 -10.740 1.00 96.62 350 VAL A N 1
ATOM 2826 C CA . VAL A 1 350 ? 12.324 -1.793 -11.182 1.00 96.62 350 VAL A CA 1
ATOM 2827 C C . VAL A 1 350 ? 11.674 -0.994 -12.312 1.00 96.62 350 VAL A C 1
ATOM 2829 O O . VAL A 1 350 ? 11.311 -1.567 -13.333 1.00 96.62 350 VAL A O 1
ATOM 2832 N N . TYR A 1 351 ? 11.591 0.333 -12.184 1.00 97.06 351 TYR A N 1
ATOM 2833 C CA . TYR A 1 351 ? 11.060 1.203 -13.235 1.00 97.06 351 TYR A CA 1
ATOM 2834 C C . TYR A 1 351 ? 11.833 1.075 -14.553 1.00 97.06 351 TYR A C 1
ATOM 2836 O O . TYR A 1 351 ? 11.227 0.931 -15.612 1.00 97.06 351 TYR A O 1
ATOM 2844 N N . THR A 1 352 ? 13.166 1.133 -14.505 1.00 96.06 352 THR A N 1
ATOM 2845 C CA . THR A 1 352 ? 13.995 1.041 -15.718 1.00 96.06 352 THR A CA 1
ATOM 2846 C C . THR A 1 352 ? 13.931 -0.350 -16.350 1.00 96.06 352 THR A C 1
ATOM 2848 O O . THR A 1 352 ? 13.831 -0.434 -17.572 1.00 96.06 352 THR A O 1
ATOM 2851 N N . ALA A 1 353 ? 13.847 -1.414 -15.545 1.00 96.38 353 ALA A N 1
ATOM 2852 C CA . ALA A 1 353 ? 13.608 -2.772 -16.027 1.00 96.38 353 ALA A CA 1
ATOM 2853 C C . ALA A 1 353 ? 12.265 -2.902 -16.761 1.00 96.38 353 ALA A C 1
ATOM 2855 O O . ALA A 1 353 ? 12.236 -3.439 -17.867 1.00 96.38 353 ALA A O 1
ATOM 2856 N N . LEU A 1 354 ? 11.175 -2.350 -16.216 1.00 96.12 354 LEU A N 1
ATOM 2857 C CA . LEU A 1 354 ? 9.872 -2.315 -16.900 1.00 96.12 354 LEU A CA 1
ATOM 2858 C C . LEU A 1 354 ? 9.926 -1.494 -18.194 1.00 96.12 354 LEU A C 1
ATOM 2860 O O . LEU A 1 354 ? 9.394 -1.905 -19.221 1.00 96.12 354 LEU A O 1
ATOM 2864 N N . LEU A 1 355 ? 10.599 -0.341 -18.166 1.00 95.44 355 LEU A N 1
ATOM 2865 C CA . LEU A 1 355 ? 10.769 0.511 -19.343 1.00 95.44 355 LEU A CA 1
ATOM 2866 C C . LEU A 1 355 ? 11.571 -0.187 -20.452 1.00 95.44 355 LEU A C 1
ATOM 2868 O O . LEU A 1 355 ? 11.322 0.059 -21.626 1.00 95.44 355 LEU A O 1
ATOM 2872 N N . SER A 1 356 ? 12.500 -1.081 -20.102 1.00 94.62 356 SER A N 1
ATOM 2873 C CA . SER A 1 356 ? 13.304 -1.828 -21.078 1.00 94.62 356 SER A CA 1
ATOM 2874 C C . SER A 1 356 ? 12.501 -2.815 -21.935 1.00 94.62 356 SER A C 1
ATOM 2876 O O . SER A 1 356 ? 13.007 -3.284 -22.952 1.00 94.62 356 SER A O 1
ATOM 2878 N N . GLN A 1 357 ? 11.261 -3.123 -21.544 1.00 93.25 357 GLN A N 1
ATOM 2879 C CA . GLN A 1 357 ? 10.385 -4.049 -22.270 1.00 93.25 357 GLN A CA 1
ATOM 2880 C C . GLN A 1 357 ? 9.698 -3.404 -23.477 1.00 93.25 357 GLN A C 1
ATOM 2882 O O . GLN A 1 357 ? 9.120 -4.108 -24.303 1.00 93.25 357 GLN A O 1
ATOM 2887 N N . VAL A 1 358 ? 9.734 -2.074 -23.579 1.00 93.25 358 VAL A N 1
ATOM 2888 C CA . VAL A 1 358 ? 9.040 -1.317 -24.622 1.00 93.25 358 VAL A CA 1
ATOM 2889 C C . VAL A 1 358 ? 10.037 -0.581 -25.519 1.00 93.25 358 VAL A C 1
ATOM 2891 O O . VAL A 1 358 ? 11.064 -0.081 -25.063 1.00 93.25 358 VAL A O 1
ATOM 2894 N N . ASP A 1 359 ? 9.738 -0.487 -26.817 1.00 92.38 359 ASP A N 1
ATOM 2895 C CA . ASP A 1 359 ? 10.569 0.267 -27.762 1.00 92.38 359 ASP A CA 1
ATOM 2896 C C . ASP A 1 359 ? 10.134 1.734 -27.825 1.00 92.38 359 ASP A C 1
ATOM 2898 O O . ASP A 1 359 ? 9.270 2.117 -28.617 1.00 92.38 359 ASP A O 1
ATOM 2902 N N . CYS A 1 360 ? 10.758 2.585 -27.012 1.00 93.12 360 CYS A N 1
ATOM 2903 C CA . CYS A 1 360 ? 10.440 4.014 -26.991 1.00 93.12 360 CYS A CA 1
ATOM 2904 C C . CYS A 1 360 ? 10.866 4.782 -28.248 1.00 93.12 360 CYS A C 1
ATOM 2906 O O . CYS A 1 360 ? 10.316 5.855 -28.517 1.00 93.12 360 CYS A O 1
ATOM 2908 N N . ASN A 1 361 ? 11.753 4.224 -29.078 1.00 90.44 361 ASN A N 1
ATOM 2909 C CA . ASN A 1 361 ? 12.102 4.859 -30.350 1.00 90.44 361 ASN A CA 1
ATOM 2910 C C . ASN A 1 361 ? 10.906 4.864 -31.309 1.00 90.44 361 ASN A C 1
ATOM 2912 O O . ASN A 1 361 ? 10.756 5.797 -32.099 1.00 90.44 361 ASN A O 1
ATOM 2916 N N . SER A 1 362 ? 10.019 3.868 -31.199 1.00 87.06 362 SER A N 1
ATOM 2917 C CA . SER A 1 362 ? 8.788 3.787 -31.993 1.00 87.06 362 SER A CA 1
ATOM 2918 C C . SER A 1 362 ? 7.829 4.962 -31.748 1.00 87.06 362 SER A C 1
ATOM 2920 O O . SER A 1 362 ? 7.071 5.328 -32.646 1.00 87.06 362 SER A O 1
ATOM 2922 N N . VAL A 1 363 ? 7.920 5.609 -30.579 1.00 86.25 363 VAL A N 1
ATOM 2923 C CA . VAL A 1 363 ? 7.142 6.803 -30.199 1.00 86.25 363 VAL A CA 1
ATOM 2924 C C . VAL A 1 363 ? 7.987 8.085 -30.180 1.00 86.25 363 VAL A C 1
ATOM 2926 O O . VAL A 1 363 ? 7.557 9.110 -29.655 1.00 86.25 363 VAL A O 1
ATOM 2929 N N . GLY A 1 364 ? 9.186 8.051 -30.773 1.00 84.25 364 GLY A N 1
ATOM 2930 C CA . GLY A 1 364 ? 10.059 9.218 -30.921 1.00 84.25 364 GLY A CA 1
ATOM 2931 C C . GLY A 1 364 ? 10.781 9.652 -29.642 1.00 84.25 364 GLY A C 1
ATOM 2932 O O . GLY A 1 364 ? 11.211 10.802 -29.559 1.00 84.25 364 GLY A O 1
ATOM 2933 N N . ILE A 1 365 ? 10.910 8.763 -28.654 1.00 85.56 365 ILE A N 1
ATOM 2934 C CA . ILE A 1 365 ? 11.605 9.027 -27.391 1.00 85.56 365 ILE A CA 1
ATOM 2935 C C . ILE A 1 365 ? 12.918 8.241 -27.371 1.00 85.56 365 ILE A C 1
ATOM 2937 O O . ILE A 1 365 ? 12.919 7.016 -27.265 1.00 85.56 365 ILE A O 1
ATOM 2941 N N . GLU A 1 366 ? 14.042 8.956 -27.458 1.00 83.19 366 GLU A N 1
ATOM 2942 C CA . GLU A 1 366 ? 15.372 8.357 -27.330 1.00 83.19 366 GLU A CA 1
ATOM 2943 C C . GLU A 1 366 ? 15.650 7.992 -25.869 1.00 83.19 366 GLU A C 1
ATOM 2945 O O . GLU A 1 366 ? 15.613 8.832 -24.965 1.00 83.19 366 GLU A O 1
ATOM 2950 N N . VAL A 1 367 ? 15.952 6.719 -25.643 1.00 82.19 367 VAL A N 1
ATOM 2951 C CA . VAL A 1 367 ? 16.343 6.194 -24.338 1.00 82.19 367 VAL A CA 1
ATOM 2952 C C . VAL A 1 367 ? 17.865 6.222 -24.231 1.00 82.19 367 VAL A C 1
ATOM 2954 O O . VAL A 1 367 ? 18.558 5.679 -25.087 1.00 82.19 367 VAL A O 1
ATOM 2957 N N . HIS A 1 368 ? 18.398 6.869 -23.194 1.00 82.00 368 HIS A N 1
ATOM 2958 C CA . HIS A 1 368 ? 19.845 6.980 -23.006 1.00 82.00 368 HIS A CA 1
ATOM 2959 C C . HIS A 1 368 ? 20.486 5.665 -22.535 1.00 82.00 368 HIS A C 1
ATOM 2961 O O . HIS A 1 368 ? 19.854 4.868 -21.838 1.00 82.00 368 HIS A O 1
ATOM 2967 N N . ASP A 1 369 ? 21.776 5.498 -22.851 1.00 73.69 369 ASP A N 1
ATOM 2968 C CA . ASP A 1 369 ? 22.619 4.424 -22.319 1.00 73.69 369 ASP A CA 1
ATOM 2969 C C . ASP A 1 369 ? 22.559 4.402 -20.777 1.00 73.69 369 ASP A C 1
ATOM 2971 O O . ASP A 1 369 ? 22.696 5.440 -20.125 1.00 73.69 369 ASP A O 1
ATOM 2975 N N . GLY A 1 370 ? 22.360 3.216 -20.189 1.00 80.56 370 GLY A N 1
ATOM 2976 C CA . GLY A 1 370 ? 22.305 3.020 -18.732 1.00 80.56 370 GLY A CA 1
ATOM 2977 C C . GLY A 1 370 ? 20.943 2.614 -18.158 1.00 80.56 370 GLY A C 1
ATOM 2978 O O . GLY A 1 370 ? 20.785 2.609 -16.937 1.00 80.56 370 GLY A O 1
ATOM 2979 N N . ILE A 1 371 ? 19.964 2.266 -18.998 1.00 89.25 371 ILE A N 1
ATOM 2980 C CA . ILE A 1 371 ? 18.776 1.528 -18.546 1.00 89.25 371 ILE A CA 1
ATOM 2981 C C . ILE A 1 371 ? 19.183 0.125 -18.106 1.00 89.25 371 ILE A C 1
ATOM 2983 O O . ILE A 1 371 ? 19.898 -0.564 -18.827 1.00 89.25 371 ILE A O 1
ATOM 2987 N N . ILE A 1 372 ? 18.690 -0.288 -16.940 1.00 91.44 372 ILE A N 1
ATOM 2988 C CA . ILE A 1 372 ? 18.793 -1.670 -16.482 1.00 91.44 372 ILE A CA 1
ATOM 2989 C C . ILE A 1 372 ? 17.724 -2.470 -17.216 1.00 91.44 372 ILE A C 1
ATOM 2991 O O . ILE A 1 372 ? 16.542 -2.143 -17.131 1.00 91.44 372 ILE A O 1
ATOM 2995 N N . THR A 1 373 ? 18.136 -3.493 -17.952 1.00 93.62 373 THR A N 1
ATOM 2996 C CA . THR A 1 373 ? 17.217 -4.410 -18.632 1.00 93.62 373 THR A CA 1
ATOM 2997 C C . THR A 1 373 ? 16.541 -5.362 -17.648 1.00 93.62 373 THR A C 1
ATOM 2999 O O . THR A 1 373 ? 17.027 -5.592 -16.539 1.00 93.62 373 THR A O 1
ATOM 3002 N N . MET A 1 374 ? 15.427 -5.966 -18.065 1.00 94.56 374 MET A N 1
ATOM 3003 C CA . MET A 1 374 ? 14.736 -6.986 -17.272 1.00 94.56 374 MET A CA 1
ATOM 3004 C C . MET A 1 374 ? 15.665 -8.149 -16.878 1.00 94.56 374 MET A C 1
ATOM 3006 O O . MET A 1 374 ? 15.739 -8.524 -15.709 1.00 94.56 374 MET A O 1
ATOM 3010 N N . ASP A 1 375 ? 16.441 -8.671 -17.832 1.00 93.62 375 ASP A N 1
ATOM 3011 C CA . ASP A 1 375 ? 17.364 -9.782 -17.579 1.00 93.62 375 ASP A CA 1
ATOM 3012 C C . ASP A 1 375 ? 18.524 -9.361 -16.653 1.00 93.62 375 ASP A C 1
ATOM 3014 O O . ASP A 1 375 ? 18.941 -10.139 -15.792 1.00 93.62 375 ASP A O 1
ATOM 3018 N N . GLU A 1 376 ? 19.024 -8.125 -16.766 1.00 94.00 376 GLU A N 1
ATOM 3019 C CA . GLU A 1 376 ? 20.033 -7.587 -15.843 1.00 94.00 376 GLU A CA 1
ATOM 3020 C C . GLU A 1 376 ? 19.483 -7.451 -14.423 1.00 94.00 376 GLU A C 1
ATOM 3022 O O . GLU A 1 376 ? 20.151 -7.874 -13.481 1.00 94.00 376 GLU A O 1
ATOM 3027 N N . ALA A 1 377 ? 18.263 -6.930 -14.253 1.00 93.81 377 ALA A N 1
ATOM 3028 C CA . ALA A 1 377 ? 17.621 -6.811 -12.944 1.00 93.81 377 ALA A CA 1
ATOM 3029 C C . ALA A 1 377 ? 17.431 -8.184 -12.274 1.00 93.81 377 ALA A C 1
ATOM 3031 O O . ALA A 1 377 ? 17.701 -8.333 -11.080 1.00 93.81 377 ALA A O 1
ATOM 3032 N N . LEU A 1 378 ? 17.039 -9.202 -13.047 1.00 93.06 378 LEU A N 1
ATOM 3033 C CA . LEU A 1 378 ? 16.832 -10.574 -12.569 1.00 93.06 378 LEU A CA 1
ATOM 3034 C C . LEU A 1 378 ? 18.137 -11.346 -12.314 1.00 93.06 378 LEU A C 1
ATOM 3036 O O . LEU A 1 378 ? 18.133 -12.355 -11.612 1.00 93.06 378 LEU A O 1
ATOM 3040 N N . THR A 1 379 ? 19.269 -10.895 -12.850 1.00 92.06 379 THR A N 1
ATOM 3041 C CA . THR A 1 379 ? 20.569 -11.574 -12.691 1.00 92.06 379 THR A CA 1
ATOM 3042 C C . THR A 1 379 ? 21.581 -10.759 -11.891 1.00 92.06 379 THR A C 1
ATOM 3044 O O . THR A 1 379 ? 22.757 -11.120 -11.825 1.00 92.06 379 THR A O 1
ATOM 3047 N N . MET A 1 380 ? 21.147 -9.673 -11.247 1.00 83.44 380 MET A N 1
ATOM 3048 C CA . MET A 1 380 ? 22.023 -8.690 -10.616 1.00 83.44 380 MET A CA 1
ATOM 3049 C C . MET A 1 380 ? 22.717 -9.219 -9.344 1.00 83.44 380 MET A C 1
ATOM 3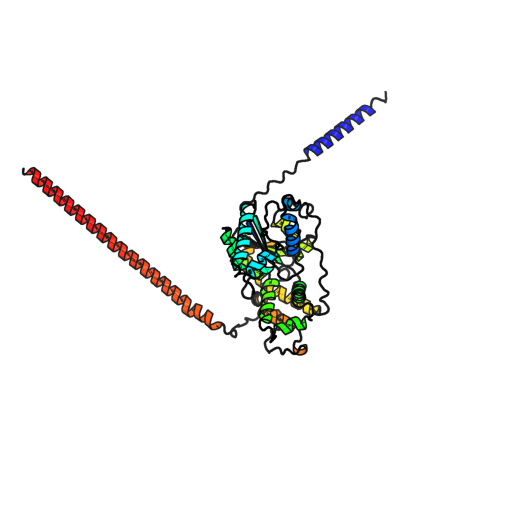051 O O . MET A 1 380 ? 22.326 -8.919 -8.217 1.00 83.44 380 MET A O 1
ATOM 3055 N N . THR A 1 381 ? 23.788 -10.002 -9.502 1.00 73.31 381 THR A N 1
ATOM 3056 C CA . THR A 1 381 ? 24.544 -10.630 -8.398 1.00 73.31 381 THR A CA 1
ATOM 3057 C C . THR A 1 381 ? 25.694 -9.769 -7.856 1.00 73.31 381 THR A C 1
ATOM 3059 O O . THR A 1 381 ? 26.671 -10.300 -7.328 1.00 73.31 381 THR A O 1
ATOM 3062 N N . GLY A 1 382 ? 25.645 -8.447 -8.017 1.00 56.88 382 GLY A N 1
ATOM 3063 C CA . GLY A 1 382 ? 26.745 -7.553 -7.652 1.00 56.88 382 GLY A CA 1
ATOM 3064 C C . GLY A 1 382 ? 26.292 -6.381 -6.796 1.00 56.88 382 GLY A C 1
ATOM 3065 O O . GLY A 1 382 ? 25.212 -5.842 -7.015 1.00 56.88 382 GLY A O 1
ATOM 3066 N N . ASN A 1 383 ? 27.158 -5.953 -5.869 1.00 49.47 383 ASN A N 1
ATOM 3067 C CA . ASN A 1 383 ? 27.058 -4.641 -5.234 1.00 49.47 383 ASN A CA 1
ATOM 3068 C C . ASN A 1 383 ? 26.931 -3.597 -6.346 1.00 49.47 383 ASN A C 1
ATOM 3070 O O . ASN A 1 383 ? 27.928 -3.286 -7.011 1.00 49.47 383 ASN A O 1
ATOM 3074 N N . ILE A 1 384 ? 25.734 -3.036 -6.538 1.00 53.22 384 ILE A N 1
ATOM 3075 C CA . ILE A 1 384 ? 25.614 -1.746 -7.203 1.00 53.22 384 ILE A CA 1
ATOM 3076 C C . ILE A 1 384 ? 26.399 -0.797 -6.307 1.00 53.22 384 ILE A C 1
ATOM 3078 O O . ILE A 1 384 ? 25.908 -0.304 -5.293 1.00 53.22 384 ILE A O 1
ATOM 3082 N N . ASN A 1 385 ? 27.659 -0.553 -6.658 1.00 45.06 385 ASN A N 1
ATOM 3083 C CA . ASN A 1 385 ? 28.355 0.621 -6.186 1.00 45.06 385 ASN A CA 1
ATOM 3084 C C . ASN A 1 385 ? 27.568 1.799 -6.751 1.00 45.06 385 ASN A C 1
ATOM 3086 O O . ASN A 1 385 ? 27.865 2.297 -7.833 1.00 45.06 385 ASN A O 1
ATOM 3090 N N . HIS A 1 386 ? 26.579 2.269 -5.993 1.00 48.97 386 HIS A N 1
ATOM 3091 C CA . HIS A 1 386 ? 25.814 3.490 -6.230 1.00 48.97 386 HIS A CA 1
ATOM 3092 C C . HIS A 1 386 ? 26.698 4.758 -6.156 1.00 48.97 386 HIS A C 1
ATOM 3094 O O . HIS A 1 386 ? 26.196 5.870 -6.001 1.00 48.97 386 HIS A O 1
ATOM 3100 N N . ASN A 1 387 ? 28.015 4.612 -6.339 1.00 42.75 387 ASN A N 1
ATOM 3101 C CA . ASN A 1 387 ? 29.041 5.648 -6.364 1.00 42.75 387 ASN A CA 1
ATOM 3102 C C . ASN A 1 387 ? 28.909 6.642 -7.534 1.00 42.75 387 ASN A C 1
ATOM 3104 O O . ASN A 1 387 ? 29.767 7.507 -7.674 1.00 42.75 387 ASN A O 1
ATOM 3108 N N . GLU A 1 388 ? 27.827 6.605 -8.317 1.00 44.94 388 GLU A N 1
ATOM 3109 C CA . GLU A 1 388 ? 27.476 7.678 -9.259 1.00 44.94 388 GLU A CA 1
ATOM 3110 C C . GLU A 1 388 ? 26.131 8.371 -8.980 1.00 44.94 388 GLU A C 1
ATOM 3112 O O . GLU A 1 388 ? 25.720 9.250 -9.738 1.00 44.94 388 GLU A O 1
ATOM 3117 N N . ARG A 1 389 ? 25.475 8.124 -7.833 1.00 46.44 389 ARG A N 1
ATOM 3118 C CA . ARG A 1 389 ? 24.522 9.114 -7.303 1.00 46.44 389 ARG A CA 1
ATOM 3119 C C . ARG A 1 389 ? 25.323 10.199 -6.583 1.00 46.44 389 ARG A C 1
ATOM 3121 O O . ARG A 1 389 ? 25.916 9.970 -5.533 1.00 46.44 389 ARG A O 1
ATOM 3128 N N . LYS A 1 390 ? 25.284 11.422 -7.122 1.00 45.78 390 LYS A N 1
ATOM 3129 C CA . LYS A 1 390 ? 25.768 12.694 -6.535 1.00 45.78 390 LYS A CA 1
ATOM 3130 C C . LYS A 1 390 ? 25.114 13.067 -5.176 1.00 45.78 390 LYS A C 1
ATOM 3132 O O . LYS A 1 390 ? 24.966 14.244 -4.867 1.00 45.78 390 LYS A O 1
ATOM 3137 N N . GLY A 1 391 ? 24.729 12.091 -4.352 1.00 43.88 391 GLY A N 1
ATOM 3138 C CA . GLY A 1 391 ? 24.255 12.240 -2.971 1.00 43.88 391 GLY A CA 1
ATOM 3139 C C . GLY A 1 391 ? 25.347 12.060 -1.904 1.00 43.88 391 GLY A C 1
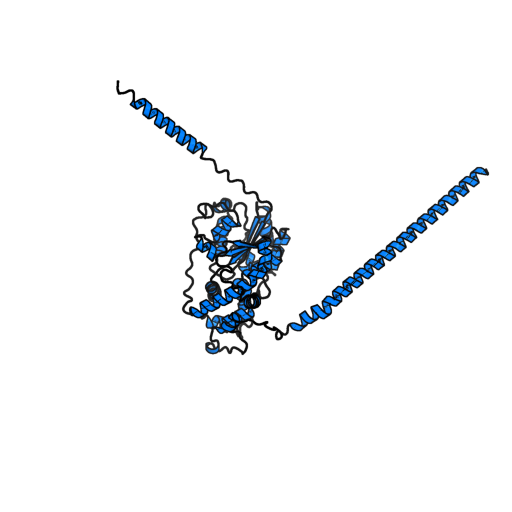ATOM 3140 O O . GLY A 1 391 ? 25.102 12.331 -0.731 1.00 43.88 391 GLY A O 1
ATOM 3141 N N . GLY A 1 392 ? 26.575 11.687 -2.289 1.00 41.66 392 GLY A N 1
ATOM 3142 C CA . GLY A 1 392 ? 27.702 11.446 -1.372 1.00 41.66 392 GLY A CA 1
ATOM 3143 C C . GLY A 1 392 ? 28.235 12.665 -0.601 1.00 41.66 392 GLY A C 1
ATOM 3144 O O . GLY A 1 392 ? 29.215 12.541 0.131 1.00 41.66 392 GLY A O 1
ATOM 3145 N N . MET A 1 393 ? 27.620 13.846 -0.723 1.00 50.34 393 MET A N 1
ATOM 3146 C CA . MET A 1 393 ? 27.988 14.988 0.117 1.00 50.34 393 MET A CA 1
ATOM 3147 C C . MET A 1 393 ? 27.343 14.909 1.508 1.00 50.34 393 MET A C 1
ATOM 3149 O O . MET A 1 393 ? 27.961 15.358 2.467 1.00 50.34 393 MET A O 1
ATOM 3153 N N . LEU A 1 394 ? 26.151 14.316 1.655 1.00 52.22 394 LEU A N 1
ATOM 3154 C CA . LEU A 1 394 ? 25.408 14.332 2.925 1.00 52.22 394 LEU A CA 1
ATOM 3155 C C . LEU A 1 394 ? 25.787 13.189 3.875 1.00 52.22 394 LEU A C 1
ATOM 3157 O O . LEU A 1 394 ? 25.994 13.453 5.056 1.00 52.22 394 LEU A O 1
ATOM 3161 N N . GLU A 1 395 ? 25.986 11.961 3.388 1.00 47.75 395 GLU A N 1
ATOM 3162 C CA . GLU A 1 395 ? 26.474 10.853 4.234 1.00 47.75 395 GLU A CA 1
ATOM 3163 C C . GLU A 1 395 ? 27.927 11.059 4.683 1.00 47.75 395 GLU A C 1
ATOM 3165 O O . GLU A 1 395 ? 28.274 10.788 5.836 1.00 47.75 395 GLU A O 1
ATOM 3170 N N . GLY A 1 396 ? 28.764 11.638 3.814 1.00 54.41 396 GL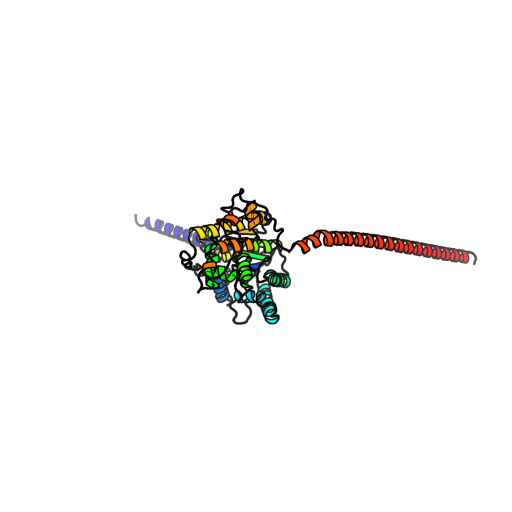Y A N 1
ATOM 3171 C CA . GLY A 1 396 ? 30.111 12.070 4.179 1.00 54.41 396 GLY A CA 1
ATOM 3172 C C . GLY A 1 396 ? 30.102 13.160 5.255 1.00 54.41 396 GLY A C 1
ATOM 3173 O O . GLY A 1 396 ? 30.937 13.126 6.159 1.00 54.41 396 GLY A O 1
ATOM 3174 N N . LEU A 1 397 ? 29.142 14.092 5.211 1.00 58.44 397 LEU A N 1
ATOM 3175 C CA . LEU A 1 397 ? 28.970 15.123 6.239 1.00 58.44 397 LEU A CA 1
ATOM 3176 C C . LEU A 1 397 ? 28.458 14.524 7.556 1.00 58.44 397 LEU A C 1
ATOM 3178 O O . LEU A 1 397 ? 28.936 14.886 8.631 1.00 58.44 397 LEU A O 1
ATOM 3182 N N . PHE A 1 398 ? 27.509 13.589 7.495 1.00 58.62 398 PHE A N 1
ATOM 3183 C CA . PHE A 1 398 ? 26.916 13.005 8.696 1.00 58.62 398 PHE A CA 1
ATOM 3184 C C . PHE A 1 398 ? 27.938 12.175 9.480 1.00 58.62 398 PHE A C 1
ATOM 3186 O O . PHE A 1 398 ? 28.148 12.417 10.671 1.00 58.62 398 PHE A O 1
ATOM 3193 N N . ASN A 1 399 ? 28.654 11.274 8.804 1.00 62.81 399 ASN A N 1
ATOM 3194 C CA . ASN A 1 399 ? 29.609 10.391 9.473 1.00 62.81 399 ASN A CA 1
ATOM 3195 C C . ASN A 1 399 ? 30.920 11.094 9.854 1.00 62.81 399 ASN A C 1
ATOM 3197 O O . ASN A 1 399 ? 31.471 10.798 10.914 1.00 62.81 399 ASN A O 1
ATOM 3201 N N . ASN A 1 400 ? 31.405 12.057 9.059 1.00 67.81 400 ASN A N 1
ATOM 3202 C CA . ASN A 1 400 ? 32.689 12.711 9.347 1.00 67.81 400 ASN A CA 1
ATOM 3203 C C . ASN A 1 400 ? 32.574 14.022 10.136 1.00 67.81 400 ASN A C 1
ATOM 3205 O O . ASN A 1 400 ? 33.569 14.456 10.714 1.00 67.81 400 ASN A O 1
ATOM 3209 N N . ILE A 1 401 ? 31.407 14.676 10.168 1.00 72.31 401 ILE A N 1
ATOM 3210 C CA . ILE A 1 401 ? 31.231 15.972 10.849 1.00 72.31 401 ILE A CA 1
ATOM 3211 C C . ILE A 1 401 ? 30.186 15.874 11.962 1.00 72.31 401 ILE A C 1
ATOM 3213 O O . ILE A 1 401 ? 30.481 16.245 13.100 1.00 72.31 401 ILE A O 1
ATOM 3217 N N . VAL A 1 402 ? 28.991 15.348 11.681 1.00 73.50 402 VAL A N 1
ATOM 3218 C CA . VAL A 1 402 ? 27.890 15.344 12.665 1.00 73.50 402 VAL A CA 1
ATOM 3219 C C . VAL A 1 402 ? 28.173 14.383 13.819 1.00 73.50 402 VAL A C 1
ATOM 3221 O O . VAL A 1 402 ? 28.068 14.790 14.976 1.00 73.50 402 VAL A O 1
ATOM 3224 N N . VAL A 1 403 ? 28.599 13.147 13.539 1.00 77.12 403 VAL A N 1
ATOM 3225 C CA . VAL A 1 403 ? 28.900 12.157 14.589 1.00 77.12 403 VAL A CA 1
ATOM 3226 C C . VAL A 1 403 ? 29.995 12.659 15.550 1.00 77.12 403 VAL A C 1
ATOM 3228 O O . VAL A 1 403 ? 29.735 12.696 16.757 1.00 77.12 403 VAL A O 1
ATOM 3231 N N . PRO A 1 404 ? 31.166 13.156 15.092 1.00 84.69 404 PRO A N 1
ATOM 3232 C CA . PRO A 1 404 ? 32.160 13.742 15.995 1.00 84.69 404 PRO A CA 1
ATOM 3233 C C . PRO A 1 404 ? 31.641 14.942 16.798 1.00 84.69 404 PRO A C 1
ATOM 3235 O O . PRO A 1 404 ? 31.971 15.068 17.978 1.00 84.69 404 PRO A O 1
ATOM 3238 N N . LEU A 1 405 ? 30.808 15.806 16.205 1.00 82.62 405 LEU A N 1
ATOM 3239 C CA . LEU A 1 405 ? 30.231 16.961 16.904 1.00 82.62 405 LEU A CA 1
ATOM 3240 C C . LEU A 1 405 ? 29.241 16.551 17.999 1.00 82.62 405 LEU A C 1
ATOM 3242 O O . LEU A 1 405 ? 29.270 17.137 19.081 1.00 82.62 405 LEU A O 1
ATOM 3246 N N . VAL A 1 406 ? 28.412 15.531 17.766 1.00 82.94 406 VAL A N 1
ATOM 3247 C CA . VAL A 1 406 ? 27.500 14.986 18.787 1.00 82.94 406 VAL A CA 1
ATOM 3248 C C . VAL A 1 406 ? 28.294 14.358 19.932 1.00 82.94 406 VAL A C 1
ATOM 3250 O O . VAL A 1 406 ? 28.008 14.636 21.098 1.00 82.94 406 VAL A O 1
ATOM 3253 N N . PHE A 1 407 ? 29.345 13.591 19.627 1.00 84.38 407 PHE A N 1
ATOM 3254 C CA . PHE A 1 407 ? 30.235 13.035 20.651 1.00 84.38 407 PHE A CA 1
ATOM 3255 C C . PHE A 1 407 ? 30.952 14.131 21.450 1.00 84.38 407 PHE A C 1
ATOM 3257 O O . PHE A 1 407 ? 30.981 14.072 22.681 1.00 84.38 407 PHE A O 1
ATOM 3264 N N . MET A 1 408 ? 31.469 15.173 20.792 1.00 88.69 408 MET A N 1
ATOM 3265 C CA . MET A 1 408 ? 32.071 16.316 21.487 1.00 88.69 408 MET A CA 1
ATOM 3266 C C . MET A 1 408 ? 31.048 17.082 22.334 1.00 88.69 408 MET A C 1
ATOM 3268 O O . MET A 1 408 ? 31.367 17.476 23.457 1.00 88.69 408 MET A O 1
ATOM 3272 N N . GLY A 1 409 ? 29.814 17.241 21.850 1.00 89.81 409 GLY A N 1
ATOM 3273 C CA . GLY A 1 409 ? 28.710 17.846 22.596 1.00 89.81 409 GLY A CA 1
ATOM 3274 C C . GLY A 1 409 ? 28.352 17.057 23.856 1.00 89.81 409 GLY A C 1
ATOM 3275 O O . GLY A 1 409 ? 28.241 17.638 24.937 1.00 89.81 409 GLY A O 1
ATOM 3276 N N . ALA A 1 410 ? 28.255 15.729 23.754 1.00 85.12 410 ALA A N 1
ATOM 3277 C CA . ALA A 1 410 ? 27.990 14.846 24.889 1.00 85.12 410 ALA A CA 1
ATOM 3278 C C . ALA A 1 410 ? 29.125 14.883 25.930 1.00 85.12 410 ALA A C 1
ATOM 3280 O O . ALA A 1 410 ? 28.862 14.983 27.132 1.00 85.12 410 ALA A O 1
ATOM 3281 N N . ILE A 1 411 ? 30.387 14.879 25.483 1.00 90.56 411 ILE A N 1
ATOM 3282 C CA . ILE A 1 411 ? 31.560 14.999 26.365 1.00 90.56 411 ILE A CA 1
ATOM 3283 C C . ILE A 1 411 ? 31.575 16.366 27.064 1.00 90.56 411 ILE A C 1
ATOM 3285 O O . ILE A 1 411 ? 31.766 16.433 28.282 1.00 90.56 411 ILE A O 1
ATOM 3289 N N . ALA A 1 412 ? 31.328 17.455 26.330 1.00 91.00 412 ALA A N 1
ATOM 3290 C CA . ALA A 1 412 ? 31.262 18.805 26.889 1.00 91.00 412 ALA A CA 1
ATOM 3291 C C . ALA A 1 412 ? 30.122 18.944 27.911 1.00 91.00 412 ALA A C 1
ATOM 3293 O O . ALA A 1 412 ? 30.325 19.497 28.996 1.00 91.00 412 ALA A O 1
ATOM 3294 N N . TYR A 1 413 ? 28.946 18.385 27.612 1.00 90.94 413 TYR A N 1
ATOM 3295 C CA . TYR A 1 413 ? 27.808 18.364 28.527 1.00 90.94 413 TYR A CA 1
ATOM 3296 C C . TYR A 1 413 ? 28.120 17.580 29.809 1.00 90.94 413 TYR A C 1
ATOM 3298 O O . TYR A 1 413 ? 27.884 18.079 30.912 1.00 90.94 413 TYR A O 1
ATOM 3306 N N . ALA A 1 414 ? 28.718 16.391 29.693 1.00 88.31 414 ALA A N 1
ATOM 3307 C CA . ALA A 1 414 ? 29.124 15.588 30.845 1.00 88.31 414 ALA A CA 1
ATOM 3308 C C . ALA A 1 414 ? 30.169 16.316 31.710 1.00 88.31 414 ALA A C 1
ATOM 3310 O O . ALA A 1 414 ? 30.045 16.355 32.940 1.00 88.31 414 ALA A O 1
ATOM 3311 N N . ALA A 1 415 ? 31.162 16.957 31.086 1.00 90.12 415 ALA A N 1
ATOM 3312 C CA . ALA A 1 415 ? 32.160 17.765 31.783 1.00 90.12 415 ALA A CA 1
ATOM 3313 C C . ALA A 1 415 ? 31.518 18.953 32.523 1.00 90.12 415 ALA A C 1
ATOM 3315 O O . ALA A 1 415 ? 31.813 19.182 33.702 1.00 90.12 415 ALA A O 1
ATOM 3316 N N . PHE A 1 416 ? 30.589 19.663 31.877 1.00 93.06 416 PHE A N 1
ATOM 3317 C CA . PHE A 1 416 ? 29.845 20.770 32.481 1.00 93.06 416 PHE A CA 1
ATOM 3318 C C . PHE A 1 416 ? 28.972 20.308 33.657 1.00 93.06 416 PHE A C 1
ATOM 3320 O O . PHE A 1 416 ? 28.974 20.928 34.725 1.00 93.06 416 PHE A O 1
ATOM 3327 N N . TYR A 1 417 ? 28.274 19.180 33.511 1.00 92.06 417 TYR A N 1
ATOM 3328 C CA . TYR A 1 417 ? 27.461 18.592 34.574 1.00 92.06 417 TYR A CA 1
ATOM 3329 C C . TYR A 1 417 ? 28.311 18.213 35.797 1.00 92.06 417 TYR A C 1
ATOM 3331 O O . TYR A 1 417 ? 27.972 18.558 36.936 1.00 92.06 417 TYR A O 1
ATOM 3339 N N . LEU A 1 418 ? 29.461 17.566 35.581 1.00 91.50 418 LEU A N 1
ATOM 3340 C CA . LEU A 1 418 ? 30.401 17.219 36.652 1.00 91.50 418 LEU A CA 1
ATOM 3341 C C . LEU A 1 418 ? 30.993 18.463 37.327 1.00 91.50 418 LEU A C 1
ATOM 3343 O O . LEU A 1 418 ? 31.127 18.489 38.557 1.00 91.50 418 LEU A O 1
ATOM 3347 N N . TYR A 1 419 ? 31.301 19.506 36.556 1.00 93.31 419 TYR A N 1
ATOM 3348 C CA . TYR A 1 419 ? 31.764 20.790 37.080 1.00 93.31 419 TYR A CA 1
ATOM 3349 C C . TYR A 1 419 ? 30.712 21.445 37.986 1.00 93.31 419 TYR A C 1
ATOM 3351 O O . TYR A 1 419 ? 31.009 21.782 39.137 1.00 93.31 419 TYR A O 1
ATOM 3359 N N . LYS A 1 420 ? 29.456 21.533 37.529 1.00 91.12 420 LYS A N 1
ATOM 3360 C CA . LYS A 1 420 ? 28.336 22.079 38.314 1.00 91.12 420 LYS A CA 1
ATOM 3361 C C . LYS A 1 420 ? 28.095 21.272 39.592 1.00 91.12 420 LYS A C 1
ATOM 3363 O O . LYS A 1 420 ? 27.914 21.842 40.669 1.00 91.12 420 LYS A O 1
ATOM 3368 N N . LYS A 1 421 ? 28.187 19.939 39.518 1.00 91.44 421 LYS A N 1
ATOM 3369 C CA . LYS A 1 421 ? 28.088 19.050 40.687 1.00 91.44 421 LYS A CA 1
ATOM 3370 C C . LYS A 1 421 ? 29.198 19.314 41.712 1.00 91.44 421 LYS A C 1
ATOM 3372 O O . LYS A 1 421 ? 28.927 19.303 42.914 1.00 91.44 421 LYS A O 1
ATOM 3377 N N . ARG A 1 422 ? 30.434 19.582 41.269 1.00 92.38 422 ARG A N 1
ATOM 3378 C CA . ARG A 1 422 ? 31.547 19.966 42.160 1.00 92.38 422 ARG A CA 1
ATOM 3379 C C . ARG A 1 422 ? 31.323 21.333 42.803 1.00 92.38 422 ARG A C 1
ATOM 3381 O O . ARG A 1 422 ? 31.517 21.448 44.012 1.00 92.38 422 ARG A O 1
ATOM 3388 N N . GLN A 1 423 ? 30.863 22.329 42.045 1.00 94.19 423 GLN A N 1
ATOM 3389 C CA . GLN A 1 423 ? 30.544 23.646 42.603 1.00 94.19 423 GLN A CA 1
ATOM 3390 C C . GLN A 1 423 ? 29.446 23.573 43.670 1.00 94.19 423 GLN A C 1
ATOM 3392 O O . GLN A 1 423 ? 29.618 24.117 44.759 1.00 94.19 423 GLN A O 1
ATOM 3397 N N . ASN A 1 424 ? 28.374 22.817 43.422 1.00 91.06 424 ASN A N 1
ATOM 3398 C CA . ASN A 1 424 ? 27.303 22.639 44.405 1.00 91.06 424 ASN A CA 1
ATOM 3399 C C . ASN A 1 424 ? 27.795 21.953 45.688 1.00 91.06 424 ASN A C 1
ATOM 3401 O O . ASN A 1 424 ? 27.406 22.347 46.785 1.00 91.06 424 ASN A O 1
ATOM 3405 N N . ARG A 1 425 ? 28.698 20.966 45.585 1.00 92.06 425 ARG A N 1
ATOM 3406 C CA . ARG A 1 425 ? 29.326 20.352 46.770 1.00 92.06 425 ARG A CA 1
ATOM 3407 C C . ARG A 1 425 ? 30.166 21.354 47.563 1.00 92.06 425 ARG A C 1
ATOM 3409 O O . ARG A 1 425 ? 30.113 21.330 48.788 1.00 92.06 425 ARG A O 1
ATOM 3416 N N . ALA A 1 426 ? 30.902 22.236 46.885 1.00 90.19 426 ALA A N 1
ATOM 3417 C CA . ALA A 1 426 ? 31.699 23.278 47.533 1.00 90.19 426 ALA A CA 1
ATOM 3418 C C . ALA A 1 426 ? 30.830 24.363 48.198 1.00 90.19 426 ALA A C 1
ATOM 3420 O O . ALA A 1 426 ? 31.160 24.845 49.280 1.00 90.19 426 ALA A O 1
ATOM 3421 N N . LEU A 1 427 ? 29.703 24.732 47.588 1.00 91.50 427 LEU A N 1
ATOM 3422 C CA . LEU A 1 427 ? 28.738 25.654 48.194 1.00 91.50 427 LEU A CA 1
ATOM 3423 C C . LEU A 1 427 ? 28.072 25.033 49.424 1.00 91.50 427 LEU A C 1
ATOM 3425 O O . LEU A 1 427 ? 28.014 25.669 50.476 1.00 91.50 427 LEU A O 1
ATOM 3429 N N . ASN A 1 428 ? 27.656 23.769 49.333 1.00 90.38 428 ASN A N 1
ATOM 3430 C CA . ASN A 1 428 ? 27.063 23.057 50.461 1.00 90.38 428 ASN A CA 1
ATOM 3431 C C . ASN A 1 428 ? 28.058 22.876 51.615 1.00 90.38 428 ASN A C 1
ATOM 3433 O O . ASN A 1 428 ? 27.679 23.059 52.769 1.00 90.38 428 ASN A O 1
ATOM 3437 N N . SER A 1 429 ? 29.332 22.575 51.339 1.00 90.69 429 SER A N 1
ATOM 3438 C CA . SER A 1 429 ? 30.340 22.458 52.401 1.00 90.69 429 SER A CA 1
ATOM 3439 C C . SER A 1 429 ? 30.610 23.795 53.095 1.00 90.69 429 SER A C 1
ATOM 3441 O O . SER A 1 429 ? 30.731 23.823 54.319 1.00 90.69 429 SER A O 1
ATOM 3443 N N . ARG A 1 430 ? 30.617 24.913 52.354 1.00 90.94 430 ARG A N 1
ATOM 3444 C CA . ARG A 1 430 ? 30.702 26.266 52.931 1.00 90.94 430 ARG A CA 1
ATOM 3445 C C . ARG A 1 430 ? 29.475 26.615 53.771 1.00 90.94 430 ARG A C 1
ATOM 3447 O O . ARG A 1 430 ? 29.635 27.139 54.868 1.00 90.94 430 ARG A O 1
ATOM 3454 N N . ALA A 1 431 ? 28.271 26.283 53.306 1.00 88.00 431 ALA A N 1
ATOM 3455 C CA . ALA A 1 431 ? 27.040 26.511 54.064 1.00 88.00 431 ALA A CA 1
ATOM 3456 C C . ALA A 1 431 ? 27.013 25.706 55.376 1.00 88.00 431 ALA A C 1
ATOM 3458 O O . ALA A 1 431 ? 26.615 26.225 56.418 1.00 88.00 431 ALA A O 1
ATOM 3459 N N . VAL A 1 432 ? 27.482 24.453 55.348 1.00 89.12 432 VAL A N 1
ATOM 3460 C CA . VAL A 1 432 ? 27.615 23.614 56.551 1.00 89.12 432 VAL A CA 1
ATOM 3461 C C . VAL A 1 432 ? 28.683 24.167 57.499 1.00 89.12 432 VAL A C 1
ATOM 3463 O O . VAL A 1 432 ? 28.449 24.218 58.706 1.00 89.12 432 VAL A O 1
ATOM 3466 N N . ALA A 1 433 ? 29.826 24.619 56.977 1.00 88.25 433 ALA A N 1
ATOM 3467 C CA . ALA A 1 433 ? 30.870 25.249 57.784 1.00 88.25 433 ALA A CA 1
ATOM 3468 C C . ALA A 1 433 ? 30.374 26.537 58.467 1.00 88.25 433 ALA A C 1
ATOM 3470 O O . ALA A 1 433 ? 30.608 26.703 59.662 1.00 88.25 433 ALA A O 1
ATOM 3471 N N . GLY A 1 434 ? 29.624 27.384 57.750 1.00 89.19 434 GLY A N 1
ATOM 3472 C CA . GLY A 1 434 ? 29.011 28.600 58.300 1.00 89.19 434 GLY A CA 1
ATOM 3473 C C . GLY A 1 434 ? 28.000 28.311 59.414 1.00 89.19 434 GLY A C 1
ATOM 3474 O O . GLY A 1 434 ? 28.105 28.859 60.505 1.00 89.19 434 GLY A O 1
ATOM 3475 N N . ARG A 1 435 ? 27.088 27.345 59.220 1.00 87.75 435 ARG A N 1
ATOM 3476 C CA . ARG A 1 435 ? 26.162 26.945 60.302 1.00 87.75 435 ARG A CA 1
ATOM 3477 C C . ARG A 1 435 ? 26.895 26.432 61.540 1.00 87.75 435 ARG A C 1
ATOM 3479 O O . ARG A 1 435 ? 26.434 26.639 62.659 1.00 87.75 435 ARG A O 1
ATOM 3486 N N . ARG A 1 436 ? 28.029 25.746 61.359 1.00 88.19 436 ARG A N 1
ATOM 3487 C CA . ARG A 1 436 ? 28.829 25.241 62.479 1.00 88.19 436 ARG A CA 1
ATOM 3488 C C . ARG A 1 436 ? 29.519 26.373 63.244 1.00 88.19 436 ARG A C 1
ATOM 3490 O O . ARG A 1 436 ? 29.545 26.302 64.470 1.00 88.19 436 ARG A O 1
ATOM 3497 N N . SER A 1 437 ? 30.026 27.404 62.561 1.00 86.19 437 SER A N 1
ATOM 3498 C CA . SER A 1 437 ? 30.580 28.587 63.235 1.00 86.19 437 SER A CA 1
ATOM 3499 C C . SER A 1 437 ? 29.508 29.366 63.994 1.00 86.19 437 SER A C 1
ATOM 3501 O O . SER A 1 437 ? 29.748 29.755 65.134 1.00 86.19 437 SER A O 1
ATOM 3503 N N . ASP A 1 438 ? 28.310 29.513 63.421 1.00 88.25 438 ASP A N 1
ATOM 3504 C CA . ASP A 1 438 ? 27.201 30.226 64.069 1.00 88.25 438 ASP A CA 1
ATOM 3505 C C . ASP A 1 438 ? 26.737 29.506 65.345 1.00 88.25 438 ASP A C 1
ATOM 3507 O O . ASP A 1 438 ? 26.544 30.132 66.388 1.00 88.25 438 ASP A O 1
ATOM 3511 N N . LEU A 1 439 ? 26.637 28.170 65.305 1.00 87.62 439 LEU A N 1
ATOM 3512 C CA . LEU A 1 439 ? 26.313 27.354 66.482 1.00 87.62 439 LEU A CA 1
ATOM 3513 C C . LEU A 1 439 ? 27.395 27.435 67.568 1.00 87.62 439 LEU A C 1
ATOM 3515 O O . LEU A 1 439 ? 27.068 27.480 68.754 1.00 87.62 439 LEU A O 1
ATOM 3519 N N . GLN A 1 440 ? 28.677 27.473 67.189 1.00 88.00 440 GLN A N 1
ATOM 3520 C CA . GLN A 1 440 ? 29.778 27.642 68.143 1.00 88.00 440 GLN A CA 1
ATOM 3521 C C . GLN A 1 440 ? 29.775 29.037 68.786 1.00 88.00 440 GLN A C 1
ATOM 3523 O O . GLN A 1 440 ? 29.976 29.145 69.996 1.00 88.00 440 GLN A O 1
ATOM 3528 N N . ALA A 1 441 ? 29.490 30.090 68.016 1.00 84.25 441 ALA A N 1
ATOM 3529 C CA . ALA A 1 441 ? 29.354 31.451 68.535 1.00 84.25 441 ALA A CA 1
ATOM 3530 C C . ALA A 1 441 ? 28.164 31.579 69.504 1.00 84.25 441 ALA A C 1
ATOM 3532 O O . ALA A 1 441 ? 28.302 32.156 70.586 1.00 84.25 441 ALA A O 1
ATOM 3533 N N . ALA A 1 442 ? 27.018 30.977 69.166 1.00 82.25 442 ALA A N 1
ATOM 3534 C CA . ALA A 1 442 ? 25.841 30.948 70.034 1.00 82.25 442 ALA A CA 1
ATOM 3535 C C . ALA A 1 442 ? 26.106 30.187 71.346 1.00 82.25 442 ALA A C 1
ATOM 3537 O O . ALA A 1 442 ? 25.757 30.674 72.422 1.00 82.25 442 ALA A O 1
ATOM 3538 N N . ALA A 1 443 ? 26.781 29.033 71.283 1.00 82.00 443 ALA A N 1
ATOM 3539 C CA . ALA A 1 443 ? 27.165 28.274 72.473 1.00 82.00 443 ALA A CA 1
ATOM 3540 C C . ALA A 1 443 ? 28.108 29.074 73.395 1.00 82.00 443 ALA A C 1
ATOM 3542 O O . ALA A 1 443 ? 27.913 29.086 74.612 1.00 82.00 443 ALA A O 1
ATOM 3543 N N . GLY A 1 444 ? 29.075 29.804 72.824 1.00 82.75 444 GLY A N 1
ATOM 3544 C CA . GLY A 1 444 ? 29.967 30.687 73.583 1.00 82.75 444 GLY A CA 1
ATOM 3545 C C . GLY A 1 444 ? 29.231 31.827 74.302 1.00 82.75 444 GLY A C 1
ATOM 3546 O O . GLY A 1 444 ? 29.503 32.095 75.473 1.00 82.75 444 GLY A O 1
ATOM 3547 N N . SER A 1 445 ? 28.251 32.453 73.642 1.00 79.75 445 SER A N 1
ATOM 3548 C CA . SER A 1 445 ? 27.423 33.519 74.233 1.00 79.75 445 SER A CA 1
ATOM 3549 C C . SER A 1 445 ? 26.555 33.018 75.398 1.00 79.75 445 SER A C 1
ATOM 3551 O O . SER A 1 445 ? 26.445 33.689 76.431 1.00 79.75 445 SER A O 1
ATOM 3553 N N . ILE A 1 446 ? 25.995 31.808 75.287 1.00 80.69 446 ILE A N 1
ATOM 3554 C CA . ILE A 1 446 ? 25.223 31.179 76.371 1.00 80.69 446 ILE A CA 1
ATOM 3555 C C . ILE A 1 446 ? 26.125 30.907 77.582 1.00 80.69 446 ILE A C 1
ATOM 3557 O O . ILE A 1 446 ? 25.732 31.188 78.715 1.00 80.69 446 ILE A O 1
ATOM 3561 N N . GLN A 1 447 ? 27.351 30.425 77.361 1.00 77.81 447 GLN A N 1
ATOM 3562 C CA . GLN A 1 447 ? 28.294 30.129 78.440 1.00 77.81 447 GLN A CA 1
ATOM 3563 C C . GLN A 1 447 ? 28.785 31.399 79.161 1.00 77.81 447 GLN A C 1
ATOM 3565 O O . GLN A 1 447 ? 28.849 31.409 80.390 1.00 77.81 447 GLN A O 1
ATOM 3570 N N . GLN A 1 448 ? 29.039 32.496 78.435 1.00 75.12 448 GLN A N 1
ATOM 3571 C CA . GLN A 1 448 ? 29.338 33.803 79.044 1.00 75.12 448 GLN A CA 1
ATOM 3572 C C . GLN A 1 448 ? 28.161 34.349 79.862 1.00 75.12 448 GLN A C 1
ATOM 3574 O O . GLN A 1 448 ? 28.358 34.851 80.969 1.00 75.12 448 GLN A O 1
ATOM 3579 N N . THR A 1 449 ? 26.933 34.205 79.359 1.00 76.12 449 THR A N 1
ATOM 3580 C CA . THR A 1 449 ? 25.725 34.649 80.074 1.00 76.12 449 THR A CA 1
ATOM 3581 C C . THR A 1 449 ? 25.496 33.832 81.351 1.00 76.12 449 THR A C 1
ATOM 3583 O O . THR A 1 449 ? 25.123 34.388 82.385 1.00 76.12 449 THR A O 1
ATOM 3586 N N . ALA A 1 450 ? 25.765 32.523 81.314 1.00 72.69 450 ALA A N 1
ATOM 3587 C CA . ALA A 1 450 ? 25.684 31.649 82.483 1.00 72.69 450 ALA A CA 1
ATOM 3588 C C . ALA A 1 450 ? 26.741 31.994 83.547 1.00 72.69 450 ALA A C 1
ATOM 3590 O O . ALA A 1 450 ? 26.409 32.060 84.729 1.00 72.69 450 ALA A O 1
ATOM 3591 N N . MET A 1 451 ? 27.984 32.282 83.141 1.00 73.81 451 MET A N 1
ATOM 3592 C CA . MET A 1 451 ? 29.044 32.703 84.067 1.00 73.81 451 MET A CA 1
ATOM 3593 C C . MET A 1 451 ? 28.772 34.082 84.683 1.00 73.81 451 MET A C 1
ATOM 3595 O O . MET A 1 451 ? 28.976 34.259 85.882 1.00 73.81 451 MET A O 1
ATOM 3599 N N . SER A 1 452 ? 28.239 35.039 83.913 1.00 69.69 452 SER A N 1
ATOM 3600 C CA . SER A 1 452 ? 27.862 36.357 84.445 1.00 69.69 452 SER A CA 1
ATOM 3601 C C . SER A 1 452 ? 26.757 36.281 85.503 1.00 69.69 452 SER A C 1
ATOM 3603 O O . SER A 1 452 ? 26.731 37.131 86.386 1.00 69.69 452 SER A O 1
ATOM 3605 N N . ARG A 1 453 ? 25.860 35.286 85.438 1.00 69.88 453 ARG A N 1
ATOM 3606 C CA . ARG A 1 453 ? 24.793 35.083 86.435 1.00 69.88 453 ARG A CA 1
ATOM 3607 C C . ARG A 1 453 ? 25.253 34.394 87.720 1.00 69.88 453 ARG A C 1
ATOM 3609 O O . ARG A 1 453 ? 24.508 34.420 88.686 1.00 69.88 453 ARG A O 1
ATOM 3616 N N . GLN A 1 454 ? 26.427 33.760 87.744 1.00 68.69 454 GLN A N 1
ATOM 3617 C CA . GLN A 1 454 ? 26.978 33.158 88.968 1.00 68.69 454 GLN A CA 1
ATOM 3618 C C . GLN A 1 454 ? 27.821 34.137 89.798 1.00 68.69 454 GLN A C 1
ATOM 3620 O O . GLN A 1 454 ? 28.147 33.827 90.940 1.00 68.69 454 GLN A O 1
ATOM 3625 N N . MET A 1 455 ? 28.192 35.293 89.237 1.00 62.09 455 MET A N 1
ATOM 3626 C CA . MET A 1 455 ? 28.986 36.323 89.925 1.00 62.09 455 MET A CA 1
ATOM 3627 C C . MET A 1 455 ? 28.155 37.502 90.461 1.00 62.09 455 MET A C 1
ATOM 3629 O O . MET A 1 455 ? 28.715 38.404 91.082 1.00 62.09 455 MET A O 1
ATOM 3633 N N . THR A 1 456 ? 26.843 37.488 90.235 1.00 55.78 456 THR A N 1
ATOM 3634 C CA . THR A 1 456 ? 25.843 38.345 90.896 1.00 55.78 456 THR A CA 1
ATOM 3635 C C . THR A 1 456 ? 25.057 37.511 91.881 1.00 55.78 456 THR A C 1
ATOM 3637 O O . THR A 1 456 ? 24.869 37.976 93.024 1.00 55.78 456 THR A O 1
#

Foldseek 3Di:
DPVPVVVVVVVVVVVVVVVVVVVVVVVVPVPPPPPDDAPAAAEEEEEAQALQPQDVVVVLLQVCVVQPPDPPRPLCQQLVQEDEFDQPDPDSRQCLLVCCFVVVVPPVSLVSSLVSLVVRQVVHNHYYYHYYNCCLQDDDLRPTHNPVSVVVSCVSSVHDQARYEYEYEDDPPCLLVVVSNQCSVCVPDFPLCLLLCQVDPPVCVCSVSVQLNSCQRNLQRLNSCLRSVVVVHAYEYEHQVLCVVVVAAPSLCCSCVPSVTDDDPSHRPPDDPDHRPPPPSPPSCVRAPPVRSVLLSLLSLLLQLLSPVVCVVCVVVVSYDYPSPDPRCPPPDPVCNQLSVVNNNPSVLSSLQSSQRHDSVVVVRDDDPDRQHSVCSNVVNDPPPVVPPPPVVVVCCCVVPVVVVVVVVVVVVVVVVVVVVVVVVVVVVVVVVVVVVVVVVVVVVVVVVVVVVVVD